Protein AF-0000000079813433 (afdb_homodimer)

Solvent-accessible surface area (backbone atoms only — not comparable to full-atom values): 23783 Å² total; per-residue (Å²): 130,89,78,85,70,84,82,77,82,78,76,76,80,79,75,75,74,67,78,68,68,71,47,71,64,53,49,47,48,49,46,44,47,47,44,49,56,50,65,70,46,55,63,42,70,66,58,26,62,71,49,22,58,52,73,69,54,45,55,52,44,34,72,73,67,68,52,59,41,72,57,61,69,60,34,19,45,50,21,21,47,54,45,49,53,50,46,68,69,36,46,77,39,33,38,45,74,53,95,88,39,78,39,55,54,56,45,48,51,37,53,48,29,37,45,48,14,40,36,46,37,14,32,41,34,10,50,36,20,43,54,34,44,49,54,24,50,51,43,47,51,51,51,56,51,45,64,67,67,62,83,75,80,68,46,64,62,51,51,51,48,35,50,50,35,44,50,53,19,46,51,31,36,22,37,9,33,34,34,41,27,22,30,49,18,23,43,51,38,42,19,70,75,69,72,46,75,76,72,58,81,68,76,57,86,88,70,17,73,64,37,46,55,42,41,56,47,30,56,44,62,61,107,139,90,76,87,75,66,90,75,86,76,78,77,78,78,76,77,76,69,79,71,71,71,47,71,65,54,49,48,48,51,47,45,46,47,44,50,56,50,65,69,47,56,63,44,70,68,60,26,63,69,50,22,59,52,73,70,54,44,55,52,44,33,70,73,68,69,52,58,42,74,56,61,70,60,33,19,46,50,20,21,48,55,44,48,53,50,45,68,69,37,46,80,40,35,39,45,76,54,96,87,38,79,39,54,52,56,44,49,51,39,53,49,29,36,45,48,14,40,37,46,35,16,32,41,34,9,51,34,20,44,54,33,44,49,52,25,51,52,41,47,52,50,51,57,52,45,64,68,68,58,85,74,80,67,48,65,63,52,51,51,49,36,52,50,35,44,49,53,20,48,50,31,37,23,36,9,33,36,33,42,28,21,29,51,18,22,44,51,38,42,18,69,74,70,74,45,75,78,73,59,81,68,75,58,83,92,72,16,75,63,38,45,52,40,41,56,47,31,54,44,62,60,108

Sequence (446 aa):
MKSNFMSDVATTIAHNATAGKASPAEARRANETRARAKGYAAPSLAAILDLAPNDDQMAKIVTSFGIEAGDADELTGLGSTMIRDQYAALEPILVTMYRGEPNYQGLKIHLDRVVDGVVRSAYGAAEFYEKRRQIARDAVNAFTNEHRDEDRMGIDGGANRVDDLREIAAQHAGKSYALACIAAGACAAYEELMGQAWQPYVASNARSVSEQAAALRNDALGFMKSNFMSDVATTIAHNATAGKASPAEARRANETRARAKGYAAPSLAAILDLAPNDDQMAKIVTSFGIEAGDADELTGLGSTMIRDQYAALEPILVTMYRGEPNYQGLKIHLDRVVDGVVRSAYGAAEFYEKRRQIARDAVNAFTNEHRDEDRMGIDGGANRVDDLREIAAQHAGKSYALACIAAGACAAYEELMGQAWQPYVASNARSVSEQAAALRNDALGF

Foldseek 3Di:
DPDPDDPDDPVPPPPPPPPPPCPPVNVVVVVVVVVVVVVQFQQDLVLLPVQADDPVVLVVLCVPQVEAQDDLVVLLVLLQVVLVVLCVVCVVPQWDDDPNDTQCLRVLVVLLVVLSVLRVQLNVLSVVLNVLVVVLVVLVVVLVVVVVDDDDPCNVVSVVVSVVSSNVSSNSSSVNSSSSSSSNSNQVNSCVVVVHGHDDDNQDPPCRVVVVVVVVVVSVVSD/DDDPPDPDDPPPPPPPPPPPPQPPVNVVVVVVVVVVVVVQFQQDLVLLPVQADDPVVLVVLCVPQVEAQDDLVVLLVLLQVVLVVLCVVCVVPQWDDDPNDTQCLRVLVVLLVVLSVLRVQLNVLSVVLNVLVVVLVVLVVVLVVVVVDDDCDCNVVSVVVSVVSSNVSSNSSSVNSSSSSSSNSNQVNSCVVVVHGHDDDNQDPPCGPVVVVVVVVVSVVSD

Nearest PDB structures (foldseek):
  7o3x-assembly1_B  TM=3.928E-01  e=7.808E+00  Synechocystis sp. PCC 6803 substr. Kazusa
  7x8v-assembly5_E  TM=3.411E-01  e=8.209E+00  Oryza sativa Japonica Group
  7o3x-assembly1_B  TM=4.098E-01  e=9.411E+00  Synechocystis sp. PCC 6803 substr. Kazusa
  7x8v-assembly5_E  TM=3.622E-01  e=9.896E+00  Oryza sativa Japonica Group

Organism: NCBI:txid265959

Secondary structure (DSSP, 8-state):
-----------------------HHHHHHHHHHHHHHHHHS---HHHHHHHS--HHHHHHHHHHH------HHHHHHHHHHHHHHHHHHHHHHH-EEETTEEE-HHHHHHHHHHHHHHHHHHHHHHHHHHHHHHHHHHHHHHHHHHHHHS-GGGHHHHHHHHHHHHHHHHHHHHHHHHHHHHHHHHHHHHHHHHSS--------SSSHHHHHHHHHHHHHHT-/---TT------------------HHHHHHHHHHHHHHHHHS---HHHHHHHS--HHHHHHHHHHH------HHHHHHHHHHHHHHHHHHHHHHH-EEETTEEE-HHHHHHHHHHHHHHHHHHHHHHHHHHHHHHHHHHHHHHHHHHHHHS-GGGHHHHHHHHHHHHHHHHHHHHHHHHHHHHHHHHHHHHHHHHSS--------SSS-HHHHHHHHHHHHHT-

Structure (mmCIF, N/CA/C/O backbone):
data_AF-0000000079813433-model_v1
#
loop_
_entity.id
_entity.type
_entity.pdbx_description
1 polymer 'Uncharacterized protein'
#
loop_
_atom_site.group_PDB
_atom_site.id
_atom_site.type_symbol
_atom_site.label_atom_id
_atom_site.label_alt_id
_atom_site.label_comp_id
_atom_site.label_asym_id
_atom_site.label_entity_id
_atom_site.label_seq_id
_atom_site.pdbx_PDB_ins_code
_atom_site.Cartn_x
_atom_site.Cartn_y
_atom_site.Cartn_z
_atom_site.occupancy
_atom_site.B_iso_or_equiv
_atom_site.auth_seq_id
_atom_site.auth_comp_id
_atom_site.auth_asym_id
_atom_site.auth_atom_id
_atom_site.pdbx_PDB_model_num
ATOM 1 N N . MET A 1 1 ? -71.125 -32.781 -57.156 1 20.91 1 MET A N 1
ATOM 2 C CA . MET A 1 1 ? -69.688 -33.156 -57.375 1 20.91 1 MET A CA 1
ATOM 3 C C . MET A 1 1 ? -68.75 -32.125 -56.781 1 20.91 1 MET A C 1
ATOM 5 O O . MET A 1 1 ? -67.688 -31.906 -57.312 1 20.91 1 MET A O 1
ATOM 9 N N . LYS A 1 2 ? -69.312 -31.094 -55.969 1 27.28 2 LYS A N 1
ATOM 10 C CA . LYS A 1 2 ? -68.438 -29.969 -55.594 1 27.28 2 LYS A CA 1
ATOM 11 C C . LYS A 1 2 ? -67.188 -30.438 -54.938 1 27.28 2 LYS A C 1
ATOM 13 O O . LYS A 1 2 ? -67.125 -31.406 -54.188 1 27.28 2 LYS A O 1
ATOM 18 N N . SER A 1 3 ? -66 -30.016 -55.531 1 24.11 3 SER A N 1
ATOM 19 C CA . SER A 1 3 ? -64.562 -30.172 -55.469 1 24.11 3 SER A CA 1
ATOM 20 C C . SER A 1 3 ? -64 -29.906 -54.062 1 24.11 3 SER A C 1
ATOM 22 O O . SER A 1 3 ? -64.5 -29.016 -53.375 1 24.11 3 SER A O 1
ATOM 24 N N . ASN A 1 4 ? -63.406 -30.891 -53.375 1 30.77 4 ASN A N 1
ATOM 25 C CA . ASN A 1 4 ? -62.625 -31.25 -52.188 1 30.77 4 ASN A CA 1
ATOM 26 C C . ASN A 1 4 ? -61.344 -30.422 -52.125 1 30.77 4 ASN A C 1
ATOM 28 O O . ASN A 1 4 ? -60.25 -30.938 -52.375 1 30.77 4 ASN A O 1
ATOM 32 N N . PHE A 1 5 ? -61.281 -29.266 -52.875 1 27.83 5 PHE A N 1
ATOM 33 C CA . PHE A 1 5 ? -59.906 -28.812 -53.125 1 27.83 5 PHE A CA 1
ATOM 34 C C . PHE A 1 5 ? -59.125 -28.766 -51.812 1 27.83 5 PHE A C 1
ATOM 36 O O . PHE A 1 5 ? -58.062 -29.359 -51.688 1 27.83 5 PHE A O 1
ATOM 43 N N . MET A 1 6 ? -58.719 -27.516 -51.219 1 26.73 6 MET A N 1
ATOM 44 C CA . MET A 1 6 ? -57.438 -26.875 -51.062 1 26.73 6 MET A CA 1
ATOM 45 C C . MET A 1 6 ? -56.906 -27.031 -49.625 1 26.73 6 MET A C 1
ATOM 47 O O . MET A 1 6 ? -57.344 -26.328 -48.719 1 26.73 6 MET A O 1
ATOM 51 N N . SER A 1 7 ? -56.812 -28.203 -49 1 32.09 7 SER A N 1
ATOM 52 C CA . SER A 1 7 ? -56.25 -28.359 -47.656 1 32.09 7 SER A CA 1
ATOM 53 C C . SER A 1 7 ? -54.812 -27.891 -47.594 1 32.09 7 SER A C 1
ATOM 55 O O . SER A 1 7 ? -53.906 -28.594 -48.062 1 32.09 7 SER A O 1
ATOM 57 N N . ASP A 1 8 ? -54.406 -26.672 -48 1 27.98 8 ASP A N 1
ATOM 58 C CA . ASP A 1 8 ? -53.031 -26.203 -48.094 1 27.98 8 ASP A CA 1
ATOM 59 C C . ASP A 1 8 ? -52.281 -26.406 -46.781 1 27.98 8 ASP A C 1
ATOM 61 O O . ASP A 1 8 ? -52.906 -26.312 -45.688 1 27.98 8 ASP A O 1
ATOM 65 N N . VAL A 1 9 ? -51 -27 -46.75 1 29.81 9 VAL A N 1
ATOM 66 C CA . VAL A 1 9 ? -49.812 -27.469 -46.031 1 29.81 9 VAL A CA 1
ATOM 67 C C . VAL A 1 9 ? -49.219 -26.312 -45.219 1 29.81 9 VAL A C 1
ATOM 69 O O . VAL A 1 9 ? -48.719 -25.344 -45.781 1 29.81 9 VAL A O 1
ATOM 72 N N . ALA A 1 10 ? -49.812 -25.719 -44.156 1 30.94 10 ALA A N 1
ATOM 73 C CA . ALA A 1 10 ? -49.219 -24.812 -43.156 1 30.94 10 ALA A CA 1
ATOM 74 C C . ALA A 1 10 ? -47.906 -25.375 -42.594 1 30.94 10 ALA A C 1
ATOM 76 O O . ALA A 1 10 ? -47.906 -26.062 -41.594 1 30.94 10 ALA A O 1
ATOM 77 N N . THR A 1 11 ? -47.062 -26.094 -43.312 1 29.02 11 THR A N 1
ATOM 78 C CA . THR A 1 11 ? -45.844 -26.562 -42.656 1 29.02 11 THR A CA 1
ATOM 79 C C . THR A 1 11 ? -45 -25.375 -42.188 1 29.02 11 THR A C 1
ATOM 81 O O . THR A 1 11 ? -44.469 -24.609 -42.969 1 29.02 11 THR A O 1
ATOM 84 N N . THR A 1 12 ? -45.469 -24.625 -41.156 1 31.98 12 THR A N 1
ATOM 85 C CA . THR A 1 12 ? -44.656 -23.609 -40.469 1 31.98 12 THR A CA 1
ATOM 86 C C . THR A 1 12 ? -43.25 -24.156 -40.156 1 31.98 12 THR A C 1
ATOM 88 O O . THR A 1 12 ? -43.125 -25.25 -39.594 1 31.98 12 THR A O 1
ATOM 91 N N . ILE A 1 13 ? -42.219 -23.719 -40.812 1 30.92 13 ILE A N 1
ATOM 92 C CA . ILE A 1 13 ? -40.75 -23.922 -40.688 1 30.92 13 ILE A CA 1
ATOM 93 C C . ILE A 1 13 ? -40.312 -23.531 -39.281 1 30.92 13 ILE A C 1
ATOM 95 O O . ILE A 1 13 ? -40.469 -22.391 -38.875 1 30.92 13 ILE A O 1
ATOM 99 N N . ALA A 1 14 ? -40.281 -24.422 -38.281 1 35.12 14 ALA A N 1
ATOM 100 C CA . ALA A 1 14 ? -39.562 -24.359 -37 1 35.12 14 ALA A CA 1
ATOM 101 C C . ALA A 1 14 ? -38.094 -23.953 -37.25 1 35.12 14 ALA A C 1
ATOM 103 O O . ALA A 1 14 ? -37.312 -24.703 -37.812 1 35.12 14 ALA A O 1
ATOM 104 N N . HIS A 1 15 ? -37.875 -22.672 -37.531 1 30.61 15 HIS A N 1
ATOM 105 C CA . HIS A 1 15 ? -36.469 -22.234 -37.469 1 30.61 15 HIS A CA 1
ATOM 106 C C . HIS A 1 15 ? -35.844 -22.594 -36.125 1 30.61 15 HIS A C 1
ATOM 108 O O . HIS A 1 15 ? -36.375 -22.25 -35.094 1 30.61 15 HIS A O 1
ATOM 114 N N . ASN A 1 16 ? -35.312 -23.734 -35.969 1 30.03 16 ASN A N 1
ATOM 115 C CA . ASN A 1 16 ? -34.406 -24.141 -34.906 1 30.03 16 ASN A CA 1
ATOM 116 C C . ASN A 1 16 ? -33.375 -23.062 -34.594 1 30.03 16 ASN A C 1
ATOM 118 O O . ASN A 1 16 ? -32.531 -22.766 -35.438 1 30.03 16 ASN A O 1
ATOM 122 N N . ALA A 1 17 ? -33.688 -21.984 -33.844 1 33.25 17 ALA A N 1
ATOM 123 C CA . ALA A 1 17 ? -32.719 -21.078 -33.25 1 33.25 17 ALA A CA 1
ATOM 124 C C . ALA A 1 17 ? -31.625 -21.875 -32.531 1 33.25 17 ALA A C 1
ATOM 126 O 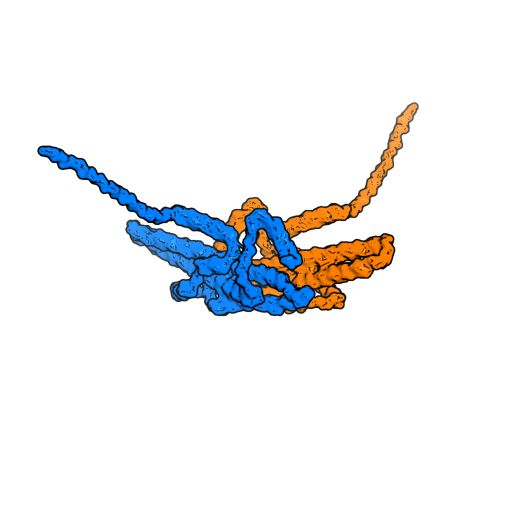O . ALA A 1 17 ? -31.875 -22.406 -31.438 1 33.25 17 ALA A O 1
ATOM 127 N N . THR A 1 18 ? -30.953 -22.703 -33.188 1 29.69 18 THR A N 1
ATOM 128 C CA . THR A 1 18 ? -29.766 -23.188 -32.469 1 29.69 18 THR A CA 1
ATOM 129 C C . THR A 1 18 ? -29.062 -22.031 -31.781 1 29.69 18 THR A C 1
ATOM 131 O O . THR A 1 18 ? -28.75 -21.016 -32.406 1 29.69 18 THR A O 1
ATOM 134 N N . ALA A 1 19 ? -29.391 -21.766 -30.531 1 39.88 19 ALA A N 1
ATOM 135 C CA . ALA A 1 19 ? -28.578 -20.984 -29.609 1 39.88 19 ALA A CA 1
ATOM 136 C C . ALA A 1 19 ? -27.094 -21.062 -29.969 1 39.88 19 ALA A C 1
ATOM 138 O O . ALA A 1 19 ? -26.484 -22.109 -29.828 1 39.88 19 ALA A O 1
ATOM 139 N N . GLY A 1 20 ? -26.734 -20.422 -31.062 1 32.44 20 GLY A N 1
ATOM 140 C CA . GLY A 1 20 ? -25.359 -20.328 -31.531 1 32.44 20 GLY A CA 1
ATOM 141 C C . GLY A 1 20 ? -24.344 -20.234 -30.391 1 32.44 20 GLY A C 1
ATOM 142 O O . GLY A 1 20 ? -24.516 -19.422 -29.484 1 32.44 20 GLY A O 1
ATOM 143 N N . LYS A 1 21 ? -23.812 -21.281 -29.906 1 42.97 21 LYS A N 1
ATOM 144 C CA . LYS A 1 21 ? -22.594 -21.25 -29.125 1 42.97 21 LYS A CA 1
ATOM 145 C C . LYS A 1 21 ? -21.703 -20.078 -29.547 1 42.97 21 LYS A C 1
ATOM 147 O O . LYS A 1 21 ? -21.453 -19.875 -30.734 1 42.97 21 LYS A O 1
ATOM 152 N N . ALA A 1 22 ? -21.781 -19.094 -28.797 1 48.66 22 ALA A N 1
ATOM 153 C CA . ALA A 1 22 ? -20.844 -18 -29.047 1 48.66 22 ALA A CA 1
ATOM 154 C C . ALA A 1 22 ? -19.547 -18.531 -29.656 1 48.66 22 ALA A C 1
ATOM 156 O O . ALA A 1 22 ? -18.969 -19.5 -29.156 1 48.66 22 ALA A O 1
ATOM 157 N N . SER A 1 23 ? -19.281 -18.25 -30.906 1 47.47 23 SER A N 1
ATOM 158 C CA . SER A 1 23 ? -18.047 -18.656 -31.578 1 47.47 23 SER A CA 1
ATOM 159 C C . SER A 1 23 ? -16.828 -18.391 -30.719 1 47.47 23 SER A C 1
ATOM 161 O O . SER A 1 23 ? -16.844 -17.484 -29.875 1 47.47 23 SER A O 1
ATOM 163 N N . PRO A 1 24 ? -15.812 -19.188 -30.797 1 55.59 24 PRO A N 1
ATOM 164 C CA . PRO A 1 24 ? -14.578 -18.938 -30.062 1 55.59 24 PRO A CA 1
ATOM 165 C C . PRO A 1 24 ? -14.086 -17.5 -30.219 1 55.59 24 PRO A C 1
ATOM 167 O O . PRO A 1 24 ? -13.5 -16.938 -29.281 1 55.59 24 PRO A O 1
ATOM 170 N N . ALA A 1 25 ? -14.32 -17.031 -31.312 1 54.91 25 ALA A N 1
ATOM 171 C CA . ALA A 1 25 ? -13.938 -15.641 -31.547 1 54.91 25 ALA A CA 1
ATOM 172 C C . ALA A 1 25 ? -14.781 -14.688 -30.703 1 54.91 25 ALA A C 1
ATOM 174 O O . ALA A 1 25 ? -14.266 -13.711 -30.156 1 54.91 25 ALA A O 1
ATOM 175 N N . GLU A 1 26 ? -15.992 -14.859 -30.688 1 52.91 26 GLU A N 1
ATOM 176 C CA . GLU A 1 26 ? -16.859 -14.008 -29.875 1 52.91 26 GLU A CA 1
ATOM 177 C C . GLU A 1 26 ? -16.578 -14.18 -28.391 1 52.91 26 GLU A C 1
ATOM 179 O O . GLU A 1 26 ? -16.578 -13.203 -27.641 1 52.91 26 GLU A O 1
ATOM 184 N N . ALA A 1 27 ? -16.281 -15.352 -27.984 1 54.75 27 ALA A N 1
ATOM 185 C CA . ALA A 1 27 ? -15.883 -15.602 -26.609 1 54.75 27 ALA A CA 1
ATOM 186 C C . ALA A 1 27 ? -14.57 -14.891 -26.281 1 54.75 27 ALA A C 1
ATOM 188 O O . ALA A 1 27 ? -14.414 -14.336 -25.188 1 54.75 27 ALA A O 1
ATOM 189 N N . ARG A 1 28 ? -13.68 -14.914 -27.203 1 55.38 28 ARG A N 1
ATOM 190 C CA . ARG A 1 28 ? -12.422 -14.195 -27.031 1 55.38 28 ARG A CA 1
ATOM 191 C C . ARG A 1 28 ? -12.664 -12.688 -26.953 1 55.38 28 ARG A C 1
ATOM 193 O O . ARG A 1 28 ? -12.07 -12 -26.125 1 55.38 28 ARG A O 1
ATOM 200 N N . ARG A 1 29 ? -13.5 -12.211 -27.906 1 51 29 ARG A N 1
ATOM 201 C CA . ARG A 1 29 ? -13.797 -10.781 -27.859 1 51 29 ARG A CA 1
ATOM 202 C C . ARG A 1 29 ? -14.492 -10.406 -26.547 1 51 29 ARG A C 1
ATOM 204 O O . ARG A 1 29 ? -14.203 -9.367 -25.969 1 51 29 ARG A O 1
ATOM 211 N N . ALA A 1 30 ? -15.398 -11.211 -26.172 1 51.56 30 ALA A N 1
ATOM 212 C CA . ALA A 1 30 ? -16.078 -10.969 -24.906 1 51.56 30 ALA A CA 1
ATOM 213 C C . ALA A 1 30 ? -15.102 -11.031 -23.734 1 51.56 30 ALA A C 1
ATOM 215 O O . ALA A 1 30 ? -15.195 -10.234 -22.797 1 51.56 30 ALA A O 1
ATOM 216 N N . ASN A 1 31 ? -14.242 -11.914 -23.875 1 50.5 31 ASN A N 1
ATOM 217 C CA . ASN A 1 31 ? -13.172 -12 -22.891 1 50.5 31 ASN A CA 1
ATOM 218 C C . ASN A 1 31 ? -12.273 -10.766 -22.922 1 50.5 31 ASN A C 1
ATOM 220 O O . ASN A 1 31 ? -11.852 -10.273 -21.875 1 50.5 31 ASN A O 1
ATOM 224 N N . GLU A 1 32 ? -12.031 -10.383 -24.109 1 49.97 32 GLU A N 1
ATOM 225 C CA . GLU A 1 32 ? -11.219 -9.18 -24.266 1 49.97 32 GLU A CA 1
ATOM 226 C C . GLU A 1 32 ? -11.961 -7.949 -23.75 1 49.97 32 GLU A C 1
ATOM 228 O O . GLU A 1 32 ? -11.367 -7.078 -23.109 1 49.97 32 GLU A O 1
ATOM 233 N N . THR A 1 33 ? -13.164 -7.875 -24.188 1 49.41 33 THR A N 1
ATOM 234 C CA . THR A 1 33 ? -13.961 -6.762 -23.688 1 49.41 33 THR A CA 1
ATOM 235 C C . THR A 1 33 ? -14.109 -6.836 -22.172 1 49.41 33 THR A C 1
ATOM 237 O O . THR A 1 33 ? -14.047 -5.812 -21.484 1 49.41 33 THR A O 1
ATOM 240 N N . ARG A 1 34 ? -14.477 -7.945 -21.703 1 47 34 ARG A N 1
ATOM 241 C CA . ARG A 1 34 ? -14.469 -8.148 -20.25 1 47 34 ARG A CA 1
ATOM 242 C C . ARG A 1 34 ? -13.094 -7.867 -19.672 1 47 34 ARG A C 1
ATOM 244 O O . ARG A 1 34 ? -12.984 -7.332 -18.562 1 47 34 ARG A O 1
ATOM 251 N N . ALA A 1 35 ? -12.125 -8.352 -20.359 1 45.94 35 ALA A N 1
ATOM 252 C CA . ALA A 1 35 ? -10.766 -8.031 -19.938 1 45.94 35 ALA A CA 1
ATOM 253 C C . ALA A 1 35 ? -10.523 -6.523 -19.969 1 45.94 35 ALA A C 1
ATOM 255 O O . ALA A 1 35 ? -9.875 -5.977 -19.062 1 45.94 35 ALA A O 1
ATOM 256 N N . ARG A 1 36 ? -10.977 -5.98 -21.047 1 42.53 36 ARG A N 1
ATOM 257 C CA . ARG A 1 36 ? -10.852 -4.527 -21.125 1 42.53 36 ARG A CA 1
ATOM 258 C C . ARG A 1 36 ? -11.688 -3.842 -20.047 1 42.53 36 ARG A C 1
ATOM 260 O O . ARG A 1 36 ? -11.25 -2.852 -19.453 1 42.53 36 ARG A O 1
ATOM 267 N N . ALA A 1 37 ? -12.875 -4.258 -20.062 1 44.72 37 ALA A N 1
ATOM 268 C CA . ALA A 1 37 ? -13.75 -3.721 -19.016 1 44.72 37 ALA A CA 1
ATOM 269 C C . ALA A 1 37 ? -13.203 -4.027 -17.625 1 44.72 37 ALA A C 1
ATOM 271 O O . ALA A 1 37 ? -13.359 -3.227 -16.703 1 44.72 37 ALA A O 1
ATOM 272 N N . LYS A 1 38 ? -12.719 -5.191 -17.422 1 46.06 38 LYS A N 1
ATOM 273 C CA . LYS A 1 38 ? -11.992 -5.625 -16.234 1 46.06 38 LYS A CA 1
ATOM 274 C C . LYS A 1 38 ? -10.719 -4.812 -16.047 1 46.06 38 LYS A C 1
ATOM 276 O O . LYS A 1 38 ? -10.305 -4.555 -14.914 1 46.06 38 LYS A O 1
ATOM 281 N N . GLY A 1 39 ? -10.078 -4.516 -17.141 1 41.22 39 GLY A N 1
ATOM 282 C CA . GLY A 1 39 ? -8.891 -3.68 -17.078 1 41.22 39 GLY A CA 1
ATOM 283 C C . GLY A 1 39 ? -9.141 -2.346 -16.406 1 41.22 39 GLY A C 1
ATOM 284 O O . GLY A 1 39 ? -8.227 -1.775 -15.805 1 41.22 39 GLY A O 1
ATOM 285 N N . TYR A 1 40 ? -10.352 -1.779 -16.672 1 43.78 40 TYR A N 1
ATOM 286 C CA . TYR A 1 40 ? -10.547 -0.428 -16.156 1 43.78 40 TYR A CA 1
ATOM 287 C C . TYR A 1 40 ? -10.992 -0.457 -14.695 1 43.78 40 TYR A C 1
ATOM 289 O O . TYR A 1 40 ? -10.852 0.535 -13.977 1 43.78 40 TYR A O 1
ATOM 297 N N . ALA A 1 41 ? -11.57 -1.658 -14.383 1 57.22 41 ALA A N 1
ATOM 298 C CA . ALA A 1 41 ? -12.117 -1.667 -13.031 1 57.22 41 ALA A CA 1
ATOM 299 C C . ALA A 1 41 ? -11.016 -1.86 -11.992 1 57.22 41 ALA A C 1
ATOM 301 O O . ALA A 1 41 ? -10.117 -2.682 -12.188 1 57.22 41 ALA A O 1
ATOM 302 N N . ALA A 1 42 ? -10.805 -0.944 -11.156 1 74.56 42 ALA A N 1
ATOM 303 C CA . ALA A 1 42 ? -9.836 -0.971 -10.07 1 74.56 42 ALA A CA 1
ATOM 304 C C . ALA A 1 42 ? -9.859 -2.312 -9.336 1 74.56 42 ALA A C 1
ATOM 306 O O . ALA A 1 42 ? -10.93 -2.871 -9.094 1 74.56 42 ALA A O 1
ATOM 307 N N . PRO A 1 43 ? -8.695 -2.977 -9.195 1 88.5 43 PRO A N 1
ATOM 308 C CA . PRO A 1 43 ? -8.594 -4.27 -8.516 1 88.5 43 PRO A CA 1
ATOM 309 C C . PRO A 1 43 ? -9.383 -4.316 -7.207 1 88.5 43 PRO A C 1
ATOM 311 O O . PRO A 1 43 ? -9.383 -3.342 -6.449 1 88.5 43 PRO A O 1
ATOM 314 N N . SER A 1 44 ? -10.297 -5.348 -7.094 1 93.69 44 SER A N 1
ATOM 315 C CA . SER A 1 44 ? -11.055 -5.562 -5.863 1 93.69 44 SER A CA 1
ATOM 316 C C . SER A 1 44 ? -10.766 -6.941 -5.273 1 93.69 44 SER A C 1
ATOM 318 O O . SER A 1 44 ? -10.258 -7.824 -5.965 1 93.69 44 SER A O 1
ATOM 320 N N . LEU A 1 45 ? -11.117 -7.066 -4.051 1 96.88 45 LEU A N 1
ATOM 321 C CA . LEU A 1 45 ? -10.961 -8.367 -3.416 1 96.88 45 LEU A CA 1
ATOM 322 C C . LEU A 1 45 ? -11.812 -9.422 -4.129 1 96.88 45 LEU A C 1
ATOM 324 O O . LEU A 1 45 ? -11.367 -10.555 -4.316 1 96.88 45 LEU A O 1
ATOM 328 N N . ALA A 1 46 ? -13 -8.992 -4.508 1 95.25 46 ALA A N 1
ATOM 329 C CA . ALA A 1 46 ? -13.883 -9.922 -5.211 1 95.25 46 ALA A CA 1
ATOM 330 C C . ALA A 1 46 ? -13.25 -10.414 -6.504 1 95.25 46 ALA A C 1
ATOM 332 O O . ALA A 1 46 ? -13.312 -11.609 -6.82 1 95.25 46 ALA A O 1
ATOM 333 N N . ALA A 1 47 ? -12.656 -9.508 -7.23 1 94.88 47 ALA A N 1
ATOM 334 C CA . ALA A 1 47 ? -12 -9.883 -8.484 1 94.88 47 ALA A CA 1
ATOM 335 C C . ALA A 1 47 ? -10.852 -10.852 -8.234 1 94.88 47 ALA A C 1
ATOM 337 O O . ALA A 1 47 ? -10.648 -11.797 -9 1 94.88 47 ALA A O 1
ATOM 338 N N . ILE A 1 48 ? -10.078 -10.672 -7.191 1 98.06 48 ILE A N 1
ATOM 339 C CA . ILE A 1 48 ? -8.977 -11.539 -6.809 1 98.06 48 ILE A CA 1
ATOM 340 C C . ILE A 1 48 ? -9.5 -12.953 -6.543 1 98.06 48 ILE A C 1
ATOM 342 O O . ILE A 1 48 ? -8.961 -13.93 -7.066 1 98.06 48 ILE A O 1
ATOM 346 N N . LEU A 1 49 ? -10.562 -13.016 -5.762 1 97.31 49 LEU A N 1
ATOM 347 C CA . LEU A 1 49 ? -11.078 -14.305 -5.32 1 97.31 49 LEU A CA 1
ATOM 348 C C . LEU A 1 49 ? -11.719 -15.062 -6.477 1 97.31 49 LEU A C 1
ATOM 350 O O . LEU A 1 49 ? -11.797 -16.297 -6.449 1 97.31 49 LEU A O 1
ATOM 354 N N . ASP A 1 50 ? -12.109 -14.352 -7.492 1 95.81 50 ASP A N 1
ATOM 355 C CA . ASP A 1 50 ? -12.656 -14.977 -8.695 1 95.81 50 ASP A CA 1
ATOM 356 C C . ASP A 1 50 ? -11.547 -15.602 -9.539 1 95.81 50 ASP A C 1
ATOM 358 O O . ASP A 1 50 ? -11.773 -16.609 -10.219 1 95.81 50 ASP A O 1
ATOM 362 N N . LEU A 1 51 ? -10.422 -15.008 -9.477 1 96.56 51 LEU A N 1
ATOM 363 C CA . LEU A 1 51 ? -9.336 -15.422 -10.359 1 96.56 51 LEU A CA 1
ATOM 364 C C . LEU A 1 51 ? -8.422 -16.422 -9.664 1 96.56 51 LEU A C 1
ATOM 366 O O . LEU A 1 51 ? -7.91 -17.344 -10.297 1 96.56 51 LEU A O 1
ATOM 370 N N . ALA A 1 52 ? -8.172 -16.266 -8.352 1 97.88 52 ALA A N 1
ATOM 371 C CA . ALA A 1 52 ? -7.258 -17.125 -7.59 1 97.88 52 ALA A CA 1
ATOM 372 C C . ALA A 1 52 ? -7.879 -18.484 -7.309 1 97.88 52 ALA A C 1
ATOM 374 O O . ALA A 1 52 ? -9.109 -18.625 -7.281 1 97.88 52 ALA A O 1
ATOM 375 N N . PRO A 1 53 ? -7.07 -19.484 -7.137 1 97.44 53 PRO A N 1
ATOM 376 C CA . PRO A 1 53 ? -7.648 -20.766 -6.727 1 97.44 53 PRO A CA 1
ATOM 377 C C . PRO A 1 53 ? -8.305 -20.703 -5.352 1 97.44 53 PRO A C 1
ATOM 379 O O . PRO A 1 53 ? -7.82 -20 -4.461 1 97.44 53 PRO A O 1
ATOM 382 N N . ASN A 1 54 ? -9.43 -21.422 -5.227 1 95.88 54 ASN A N 1
ATOM 383 C CA . ASN A 1 54 ? -10.047 -21.516 -3.904 1 95.88 54 ASN A CA 1
ATOM 384 C C . ASN A 1 54 ? -9.398 -22.625 -3.076 1 95.88 54 ASN A C 1
ATOM 386 O O . ASN A 1 54 ? -8.469 -23.297 -3.531 1 95.88 54 ASN A O 1
ATOM 390 N N . ASP A 1 55 ? -9.883 -22.906 -1.913 1 95.75 55 ASP A N 1
ATOM 391 C CA . ASP A 1 55 ? -9.281 -23.844 -0.967 1 95.75 55 ASP A CA 1
ATOM 392 C C . ASP A 1 55 ? -9.266 -25.266 -1.53 1 95.75 55 ASP A C 1
ATOM 394 O O . ASP A 1 55 ? -8.273 -25.969 -1.404 1 95.75 55 ASP A O 1
ATOM 398 N N . ASP A 1 56 ? -10.32 -25.641 -2.191 1 95 56 ASP A N 1
ATOM 399 C CA . ASP A 1 56 ? -10.422 -27 -2.74 1 95 56 ASP A CA 1
ATOM 400 C C . ASP A 1 56 ? -9.422 -27.203 -3.879 1 95 56 ASP A C 1
ATOM 402 O O . ASP A 1 56 ? -8.758 -28.234 -3.951 1 95 56 ASP A O 1
ATOM 406 N N . GLN A 1 57 ? -9.367 -26.203 -4.723 1 96.62 57 GLN A N 1
ATOM 407 C CA . GLN A 1 57 ? -8.422 -26.266 -5.832 1 96.62 57 GLN A CA 1
ATOM 408 C C . GLN A 1 57 ? -6.984 -26.328 -5.324 1 96.62 57 GLN A C 1
ATOM 410 O O . GLN A 1 57 ? -6.184 -27.125 -5.816 1 96.62 57 GLN A O 1
ATOM 415 N N . MET A 1 58 ? -6.691 -25.594 -4.316 1 96.62 58 MET A N 1
ATOM 416 C CA . MET A 1 58 ? -5.316 -25.531 -3.826 1 96.62 58 MET A CA 1
ATOM 417 C C . MET A 1 58 ? -4.926 -26.844 -3.145 1 96.62 58 MET A C 1
ATOM 419 O O . MET A 1 58 ? -3.783 -27.297 -3.262 1 96.62 58 MET A O 1
ATOM 423 N N . ALA A 1 59 ? -5.906 -27.422 -2.451 1 94.62 59 ALA A N 1
ATOM 424 C CA . ALA A 1 59 ? -5.641 -28.734 -1.842 1 94.62 59 ALA A CA 1
ATOM 425 C C . ALA A 1 59 ? -5.246 -29.75 -2.895 1 94.62 59 ALA A C 1
ATOM 427 O O . ALA A 1 59 ? -4.289 -30.516 -2.705 1 94.62 59 ALA A O 1
ATOM 428 N N . LYS A 1 60 ? -5.914 -29.766 -4.023 1 95.56 60 LYS A N 1
ATOM 429 C CA . LYS A 1 60 ? -5.613 -30.672 -5.121 1 95.56 60 LYS A CA 1
ATOM 430 C C . LYS A 1 60 ? -4.262 -30.344 -5.754 1 95.56 60 LYS A C 1
ATOM 432 O O . LYS A 1 60 ? -3.486 -31.25 -6.07 1 95.56 60 LYS A O 1
ATOM 437 N N . ILE A 1 61 ? -4.016 -29.078 -5.891 1 95.75 61 ILE A N 1
ATOM 438 C CA . ILE A 1 61 ? -2.783 -28.656 -6.535 1 95.75 61 ILE A CA 1
ATOM 439 C C . ILE A 1 61 ? -1.588 -29 -5.656 1 95.75 61 ILE A C 1
ATOM 441 O O . ILE A 1 61 ? -0.584 -29.531 -6.145 1 95.75 61 ILE A O 1
ATOM 445 N N . VAL A 1 62 ? -1.679 -28.766 -4.355 1 94.19 62 VAL A N 1
ATOM 446 C CA . VAL A 1 62 ? -0.596 -29.062 -3.426 1 94.19 62 VAL A CA 1
ATOM 447 C C . VAL A 1 62 ? -0.32 -30.562 -3.424 1 94.19 62 VAL A C 1
ATOM 449 O O . VAL A 1 62 ? 0.837 -31 -3.469 1 94.19 62 VAL A O 1
ATOM 452 N N . THR A 1 63 ? -1.364 -31.328 -3.484 1 93.25 63 THR A N 1
ATOM 453 C CA . THR A 1 63 ? -1.232 -32.781 -3.465 1 93.25 63 THR A CA 1
ATOM 454 C C . THR A 1 63 ? -0.639 -33.281 -4.777 1 93.25 63 THR A C 1
ATOM 456 O O . THR A 1 63 ? 0.246 -34.156 -4.773 1 93.25 63 THR A O 1
ATOM 459 N N . SER A 1 64 ? -0.989 -32.688 -5.891 1 93.62 64 SER A N 1
ATOM 460 C CA . SER A 1 64 ? -0.635 -33.188 -7.215 1 93.62 64 SER A CA 1
ATOM 461 C C . SER A 1 64 ? 0.751 -32.719 -7.633 1 93.62 64 SER A C 1
ATOM 463 O O . SER A 1 64 ? 1.463 -33.438 -8.352 1 93.62 64 SER A O 1
ATOM 465 N N . PHE A 1 65 ? 1.111 -31.531 -7.188 1 94.19 65 PHE A N 1
ATOM 466 C CA . PHE A 1 65 ? 2.318 -30.938 -7.758 1 94.19 65 PHE A CA 1
ATOM 467 C C . PHE A 1 65 ? 3.363 -30.688 -6.672 1 94.19 65 PHE A C 1
ATOM 469 O O . PHE A 1 65 ? 4.496 -30.312 -6.973 1 94.19 65 PHE A O 1
ATOM 476 N N . GLY A 1 66 ? 3.055 -30.828 -5.395 1 91.19 66 GLY A N 1
ATOM 477 C CA . GLY A 1 66 ? 4.008 -30.641 -4.312 1 91.19 66 GLY A CA 1
ATOM 478 C C . GLY A 1 66 ? 4.477 -29.203 -4.188 1 91.19 66 GLY A C 1
ATOM 479 O O . GLY A 1 66 ? 5.656 -28.938 -3.943 1 91.19 66 GLY A O 1
ATOM 480 N N . ILE A 1 67 ? 3.553 -28.234 -4.426 1 89 67 ILE A N 1
ATOM 481 C CA . ILE A 1 67 ? 3.916 -26.828 -4.406 1 89 67 ILE A CA 1
ATOM 482 C C . ILE A 1 67 ? 3.779 -26.281 -2.986 1 89 67 ILE A C 1
ATOM 484 O O . ILE A 1 67 ? 2.965 -26.766 -2.199 1 89 67 ILE A O 1
ATOM 488 N N . GLU A 1 68 ? 4.637 -25.266 -2.705 1 86.25 68 GLU A N 1
ATOM 489 C CA . GLU A 1 68 ? 4.523 -24.516 -1.46 1 86.25 68 GLU A CA 1
ATOM 490 C C . GLU A 1 68 ? 3.533 -23.359 -1.602 1 86.25 68 GLU A C 1
ATOM 492 O O . GLU A 1 68 ? 3.729 -22.469 -2.428 1 86.25 68 GLU A O 1
ATOM 497 N N . ALA A 1 69 ? 2.438 -23.344 -0.871 1 90.19 69 ALA A N 1
ATOM 498 C CA . ALA A 1 69 ? 1.428 -22.297 -0.939 1 90.19 69 ALA A CA 1
ATOM 499 C C . ALA A 1 69 ? 1.286 -21.578 0.402 1 90.19 69 ALA A C 1
ATOM 501 O O . ALA A 1 69 ? 0.576 -20.578 0.507 1 90.19 69 ALA A O 1
ATOM 502 N N . GLY A 1 70 ? 1.942 -21.969 1.396 1 94.44 70 GLY A N 1
ATOM 503 C CA . GLY A 1 70 ? 1.854 -21.391 2.727 1 94.44 70 GLY A CA 1
ATOM 504 C C . GLY A 1 70 ? 0.603 -21.797 3.477 1 94.44 70 GLY A C 1
ATOM 505 O O . GLY A 1 70 ? -0.281 -22.453 2.914 1 94.44 70 GLY A O 1
ATOM 506 N N . ASP A 1 71 ? 0.559 -21.5 4.734 1 96.75 71 ASP A N 1
ATOM 507 C CA . ASP A 1 71 ? -0.615 -21.734 5.574 1 96.75 71 ASP A CA 1
ATOM 508 C C . ASP A 1 71 ? -1.625 -20.594 5.426 1 96.75 71 ASP A C 1
ATOM 510 O O . ASP A 1 71 ? -1.315 -19.453 5.727 1 96.75 71 ASP A O 1
ATOM 514 N N . ALA A 1 72 ? -2.785 -20.953 4.977 1 97.44 72 ALA A N 1
ATOM 515 C CA . ALA A 1 72 ? -3.812 -19.969 4.664 1 97.44 72 ALA A CA 1
ATOM 516 C C . ALA A 1 72 ? -4.129 -19.094 5.883 1 97.44 72 ALA A C 1
ATOM 518 O O . ALA A 1 72 ? -4.266 -17.875 5.766 1 97.44 72 ALA A O 1
ATOM 519 N N . ASP A 1 73 ? -4.324 -19.75 7.059 1 98.19 73 ASP A N 1
ATOM 520 C CA . ASP A 1 73 ? -4.656 -19.016 8.273 1 98.19 73 ASP A CA 1
ATOM 521 C C . ASP A 1 73 ? -3.529 -18.062 8.664 1 98.19 73 ASP A C 1
ATOM 523 O O . ASP A 1 73 ? -3.781 -16.922 9.055 1 98.19 73 ASP A O 1
ATOM 527 N N . GLU A 1 74 ? -2.34 -18.516 8.555 1 98.38 74 GLU A N 1
ATOM 528 C CA . GLU A 1 74 ? -1.187 -17.672 8.898 1 98.38 74 GLU A CA 1
ATOM 529 C C . GLU A 1 74 ? -1.07 -16.484 7.961 1 98.38 74 GLU A C 1
ATOM 531 O O . GLU A 1 74 ? -0.83 -15.359 8.406 1 98.38 74 GLU A O 1
ATOM 536 N N . LEU A 1 75 ? -1.278 -16.734 6.699 1 98.75 75 LEU A N 1
ATOM 537 C CA . LEU A 1 75 ? -1.169 -15.664 5.707 1 98.75 75 LEU A CA 1
ATOM 538 C C . LEU A 1 75 ? -2.305 -14.664 5.859 1 98.75 75 LEU A C 1
ATOM 540 O O . LEU A 1 75 ? -2.084 -13.453 5.781 1 98.75 75 LEU A O 1
ATOM 544 N N . THR A 1 76 ? -3.502 -15.18 6.074 1 98.88 76 THR A N 1
ATOM 545 C CA . THR A 1 76 ? -4.633 -14.297 6.363 1 98.88 76 THR A CA 1
ATOM 546 C C . THR A 1 76 ? -4.359 -13.461 7.609 1 98.88 76 THR A C 1
ATOM 548 O O . THR A 1 76 ? -4.656 -12.266 7.637 1 98.88 76 THR A O 1
ATOM 551 N N . GLY A 1 77 ? -3.809 -14.094 8.617 1 98.81 77 GLY A N 1
ATOM 552 C CA . GLY A 1 77 ? -3.436 -13.391 9.836 1 98.81 77 GLY A CA 1
ATOM 553 C C . GLY A 1 77 ? -2.391 -12.312 9.609 1 98.81 77 GLY A C 1
ATOM 554 O O . GLY A 1 77 ? -2.439 -11.25 10.234 1 98.81 77 GLY A O 1
ATOM 555 N N . LEU A 1 78 ? -1.449 -12.609 8.734 1 98.75 78 LEU A N 1
ATOM 556 C CA . LEU A 1 78 ? -0.411 -11.641 8.406 1 98.75 78 LEU A CA 1
ATOM 557 C C . LEU A 1 78 ? -1.018 -10.375 7.797 1 98.75 78 LEU A C 1
ATOM 559 O O . LEU A 1 78 ? -0.646 -9.266 8.172 1 98.75 78 LEU A O 1
ATOM 563 N N . GLY A 1 79 ? -1.969 -10.57 6.828 1 98.88 79 GLY A N 1
ATOM 564 C CA . GLY A 1 79 ? -2.674 -9.43 6.266 1 98.88 79 GLY A CA 1
ATOM 565 C C . GLY A 1 79 ? -3.441 -8.633 7.301 1 98.88 79 GLY A C 1
ATOM 566 O O . GLY A 1 79 ? -3.391 -7.398 7.309 1 98.88 79 GLY A O 1
ATOM 567 N N . SER A 1 80 ? -4.125 -9.336 8.18 1 98.88 80 SER A N 1
ATOM 568 C CA . SER A 1 80 ? -4.914 -8.711 9.227 1 98.88 80 SER A CA 1
ATOM 569 C C . SER A 1 80 ? -4.031 -7.93 10.195 1 98.88 80 SER A C 1
ATOM 571 O O . SER A 1 80 ? -4.309 -6.77 10.5 1 98.88 80 SER A O 1
ATOM 573 N N . THR A 1 81 ? -2.994 -8.508 10.648 1 98.75 81 THR A N 1
ATOM 574 C CA . THR A 1 81 ? -2.1 -7.918 11.633 1 98.75 81 THR A CA 1
ATOM 575 C C . THR A 1 81 ? -1.434 -6.664 11.078 1 98.75 81 THR A C 1
ATOM 577 O O . THR A 1 81 ? -1.221 -5.691 11.805 1 98.75 81 THR A O 1
ATOM 580 N N . MET A 1 82 ? -1.108 -6.727 9.812 1 98.69 82 MET A N 1
ATOM 581 C CA . MET A 1 82 ? -0.493 -5.574 9.156 1 98.69 82 MET A CA 1
ATOM 582 C C . MET A 1 82 ? -1.364 -4.332 9.312 1 98.69 82 MET A C 1
ATOM 584 O O . MET A 1 82 ? -0.868 -3.26 9.656 1 98.69 82 MET A O 1
ATOM 588 N N . ILE A 1 83 ? -2.664 -4.461 9.156 1 98.88 83 ILE A N 1
ATOM 589 C CA . ILE A 1 83 ? -3.598 -3.34 9.219 1 98.88 83 ILE A CA 1
ATOM 590 C C . ILE A 1 83 ? -3.865 -2.973 10.672 1 98.88 83 ILE A C 1
ATOM 592 O O . ILE A 1 83 ? -3.883 -1.792 11.031 1 98.88 83 ILE A O 1
ATOM 596 N N . ARG A 1 84 ? -3.98 -3.957 11.531 1 98.88 84 ARG A N 1
ATOM 597 C CA . ARG A 1 84 ? -4.289 -3.729 12.938 1 98.88 84 ARG A CA 1
ATOM 598 C C . ARG A 1 84 ? -3.139 -3.021 13.641 1 98.88 84 ARG A C 1
ATOM 600 O O . ARG A 1 84 ? -3.361 -2.143 14.477 1 98.88 84 ARG A O 1
ATOM 607 N N . ASP A 1 85 ? -1.93 -3.385 13.328 1 98.75 85 ASP A N 1
ATOM 608 C CA . ASP A 1 85 ? -0.768 -2.734 13.922 1 98.75 85 ASP A CA 1
ATOM 609 C C . ASP A 1 85 ? -0.706 -1.259 13.539 1 98.75 85 ASP A C 1
ATOM 611 O O . ASP A 1 85 ? -0.439 -0.401 14.383 1 98.75 85 ASP A O 1
ATOM 615 N N . GLN A 1 86 ? -0.961 -0.981 12.281 1 98.81 86 GLN A N 1
ATOM 616 C CA . GLN A 1 86 ? -0.985 0.404 11.82 1 98.81 86 GLN A CA 1
ATOM 617 C C . GLN A 1 86 ? -2.098 1.191 12.508 1 98.81 86 GLN A C 1
ATOM 619 O O . GLN A 1 86 ? -1.881 2.318 12.961 1 98.81 86 GLN A O 1
ATOM 624 N N . TYR A 1 87 ? -3.215 0.591 12.594 1 98.75 87 TYR A N 1
ATOM 625 C CA . TYR A 1 87 ? -4.34 1.242 13.25 1 98.75 87 TYR A CA 1
ATOM 626 C C . TYR A 1 87 ? -4 1.596 14.695 1 98.75 87 TYR A C 1
ATOM 628 O O . TYR A 1 87 ? -4.191 2.736 15.125 1 98.75 87 TYR A O 1
ATOM 636 N N . ALA A 1 88 ? -3.506 0.639 15.445 1 98.44 88 ALA A N 1
ATOM 637 C CA . ALA A 1 88 ? -3.236 0.812 16.875 1 98.44 88 ALA A CA 1
ATOM 638 C C . ALA A 1 88 ? -2.189 1.897 17.094 1 98.44 88 ALA A C 1
ATOM 640 O O . ALA A 1 88 ? -2.336 2.727 18 1 98.44 88 ALA A O 1
ATOM 641 N N . ALA A 1 89 ? -1.227 1.927 16.281 1 98.19 89 ALA A N 1
ATOM 642 C CA . ALA A 1 89 ? -0.128 2.869 16.469 1 98.19 89 ALA A CA 1
ATOM 643 C C . ALA A 1 89 ? -0.53 4.277 16.031 1 98.19 89 ALA A C 1
ATOM 645 O O . ALA A 1 89 ? -0.086 5.266 16.609 1 98.19 89 ALA A O 1
ATOM 646 N N . LEU A 1 90 ? -1.425 4.355 15.039 1 98.44 90 LEU A N 1
ATOM 647 C CA . LEU A 1 90 ? -1.597 5.645 14.383 1 98.44 90 LEU A CA 1
ATOM 648 C C . LEU A 1 90 ? -2.906 6.301 14.805 1 98.44 90 LEU A C 1
ATOM 650 O O . LEU A 1 90 ? -3.096 7.504 14.609 1 98.44 90 LEU A O 1
ATOM 654 N N . GLU A 1 91 ? -3.777 5.57 15.406 1 97.62 91 GLU A N 1
ATOM 655 C CA . GLU A 1 91 ? -5.066 6.129 15.805 1 97.62 91 GLU A CA 1
ATOM 656 C C . GLU A 1 91 ? -4.883 7.336 16.719 1 97.62 91 GLU A C 1
ATOM 658 O O . GLU A 1 91 ? -5.449 8.406 16.469 1 97.62 91 GLU A O 1
ATOM 663 N N . PRO A 1 92 ? -4.02 7.289 17.766 1 95.88 92 PRO A N 1
ATOM 664 C CA . PRO A 1 92 ? -3.871 8.453 18.641 1 95.88 92 PRO A CA 1
ATOM 665 C C . PRO A 1 92 ? -3.256 9.656 17.938 1 95.88 92 PRO A C 1
ATOM 667 O O . PRO A 1 92 ? -3.354 10.781 18.422 1 95.88 92 PRO A O 1
ATOM 670 N N . ILE A 1 93 ? -2.643 9.383 16.797 1 97.12 93 ILE A N 1
ATOM 671 C CA . ILE A 1 93 ? -1.895 10.445 16.125 1 97.12 93 ILE A CA 1
ATOM 672 C C . ILE A 1 93 ? -2.727 11.016 14.984 1 97.12 93 ILE A C 1
ATOM 674 O O . ILE A 1 93 ? -2.807 12.234 14.812 1 97.12 93 ILE A O 1
ATOM 678 N N . LEU A 1 94 ? -3.371 10.141 14.211 1 97.44 94 LEU A N 1
ATOM 679 C CA . LEU A 1 94 ? -4.012 10.547 12.961 1 97.44 94 LEU A CA 1
ATOM 680 C C . LEU A 1 94 ? -5.469 10.922 13.203 1 97.44 94 LEU A C 1
ATOM 682 O O . LEU A 1 94 ? -6.109 11.516 12.328 1 97.44 94 LEU A O 1
ATOM 686 N N . VAL A 1 95 ? -5.988 10.609 14.328 1 95.5 95 VAL A N 1
ATOM 687 C CA . VAL A 1 95 ? -7.363 10.977 14.641 1 95.5 95 VAL A CA 1
ATOM 688 C C . VAL A 1 95 ? -7.387 12.273 15.445 1 95.5 95 VAL A C 1
ATOM 690 O O . VAL A 1 95 ? -6.812 12.344 16.531 1 95.5 95 VAL A O 1
ATOM 693 N N . THR A 1 96 ? -7.938 13.273 14.867 1 88.5 96 THR A N 1
ATOM 694 C CA . THR A 1 96 ? -8.039 14.57 15.531 1 88.5 96 THR A CA 1
ATOM 695 C C . THR A 1 96 ? -9.438 14.781 16.094 1 88.5 96 THR A C 1
ATOM 697 O O . THR A 1 96 ? -10.43 14.344 15.508 1 88.5 96 THR A O 1
ATOM 700 N N . MET A 1 97 ? -9.438 15.422 17.281 1 86.81 97 MET A N 1
ATOM 701 C CA . MET A 1 97 ? -10.719 15.781 17.891 1 86.81 97 MET A CA 1
ATOM 702 C C . MET A 1 97 ? -11.148 17.172 17.453 1 86.81 97 MET A C 1
ATOM 704 O O . MET A 1 97 ? -10.367 18.125 17.547 1 86.81 97 MET A O 1
ATOM 708 N N . TYR A 1 98 ? -12.242 17.266 16.812 1 80.94 98 TYR A N 1
ATOM 709 C CA . TYR A 1 98 ? -12.836 18.547 16.469 1 80.94 98 TYR A CA 1
ATOM 710 C C . TYR A 1 98 ? -14.195 18.719 17.125 1 80.94 98 TYR A C 1
ATOM 712 O O . TYR A 1 98 ? -15.148 18.016 16.797 1 80.94 98 TYR A O 1
ATOM 720 N N . ARG A 1 99 ? -14.266 19.703 18.016 1 84.5 99 ARG A N 1
ATOM 721 C CA . ARG A 1 99 ? -15.492 19.984 18.766 1 84.5 99 ARG A CA 1
ATOM 722 C C . ARG A 1 99 ? -16.047 18.719 19.406 1 84.5 99 ARG A C 1
ATOM 724 O O . ARG A 1 99 ? -17.234 18.406 19.281 1 84.5 99 ARG A O 1
ATOM 731 N N . GLY A 1 100 ? -15.25 17.828 19.906 1 86.5 100 GLY A N 1
ATOM 732 C CA . GLY A 1 100 ? -15.625 16.656 20.688 1 86.5 100 GLY A CA 1
ATOM 733 C C . GLY A 1 100 ? -15.852 15.43 19.828 1 86.5 100 GLY A C 1
ATOM 734 O O . GLY A 1 100 ? -16.141 14.344 20.344 1 86.5 100 GLY A O 1
ATOM 735 N N . GLU A 1 101 ? -15.742 15.586 18.453 1 91.38 101 GLU A N 1
ATOM 736 C CA . GLU A 1 101 ? -15.945 14.461 17.547 1 91.38 101 GLU A CA 1
ATOM 737 C C . GLU A 1 101 ? -14.641 14.039 16.891 1 91.38 101 GLU A C 1
ATOM 739 O O . GLU A 1 101 ? -13.867 14.891 16.438 1 91.38 101 GLU A O 1
ATOM 744 N N . PRO A 1 102 ? -14.43 12.727 17 1 93.38 102 PRO A N 1
ATOM 745 C CA . PRO A 1 102 ? -13.203 12.258 16.344 1 93.38 102 PRO A CA 1
ATOM 746 C C . PRO A 1 102 ? -13.305 12.273 14.828 1 93.38 102 PRO A C 1
ATOM 748 O O . PRO A 1 102 ? -14.344 11.93 14.266 1 93.38 102 PRO A O 1
ATOM 751 N N . ASN A 1 103 ? -12.281 12.781 14.211 1 94.12 103 ASN A N 1
ATOM 752 C CA . ASN A 1 103 ? -12.141 12.734 12.758 1 94.12 103 ASN A CA 1
ATOM 753 C C . ASN A 1 103 ? -11.133 11.672 12.328 1 94.12 103 ASN A C 1
ATOM 755 O O . ASN A 1 103 ? -9.93 11.828 12.523 1 94.12 103 ASN A O 1
ATOM 759 N N . TYR A 1 104 ? -11.641 10.602 11.602 1 95.25 104 TYR A N 1
ATOM 760 C CA . TYR A 1 104 ? -10.836 9.43 11.273 1 95.25 104 TYR A CA 1
ATOM 761 C C . TYR A 1 104 ? -10.289 9.531 9.852 1 95.25 104 TYR A C 1
ATOM 763 O O . TYR A 1 104 ? -9.648 8.602 9.359 1 95.25 104 TYR A O 1
ATOM 771 N N . GLN A 1 105 ? -10.445 10.586 9.25 1 94.06 105 GLN A N 1
ATOM 772 C CA . GLN A 1 105 ? -10.164 10.68 7.816 1 94.06 105 GLN A CA 1
ATOM 773 C C . GLN A 1 105 ? -8.695 10.391 7.527 1 94.06 105 GLN A C 1
ATOM 775 O O . GLN A 1 105 ? -8.375 9.656 6.59 1 94.06 105 GLN A O 1
ATOM 780 N N . GLY A 1 106 ? -7.754 10.992 8.219 1 95.31 106 GLY A N 1
ATOM 781 C CA . GLY A 1 106 ? -6.336 10.727 8.016 1 95.31 106 GLY A CA 1
ATOM 782 C C . GLY A 1 106 ? -5.977 9.266 8.172 1 95.31 106 GLY A C 1
ATOM 783 O O . GLY A 1 106 ? -5.211 8.719 7.375 1 95.31 106 GLY A O 1
ATOM 784 N N . LEU A 1 107 ? -6.516 8.68 9.188 1 97.88 107 LEU A N 1
ATOM 785 C CA . LEU A 1 107 ? -6.27 7.262 9.438 1 97.88 107 LEU A CA 1
ATOM 786 C C . LEU A 1 107 ? -6.867 6.402 8.328 1 97.88 107 LEU A C 1
ATOM 788 O O . LEU A 1 107 ? -6.23 5.449 7.871 1 97.88 107 LEU A O 1
ATOM 792 N N . LYS A 1 108 ? -8.062 6.789 7.934 1 96.81 108 LYS A N 1
ATOM 793 C CA . LYS A 1 108 ? -8.727 6.062 6.852 1 96.81 108 LYS A CA 1
ATOM 794 C C . LYS A 1 108 ? -7.898 6.102 5.574 1 96.81 108 LYS A C 1
ATOM 796 O O . LYS A 1 108 ? -7.699 5.074 4.922 1 96.81 108 LYS A O 1
ATOM 801 N N . ILE A 1 109 ? -7.391 7.188 5.23 1 95.81 109 ILE A N 1
ATOM 802 C CA . ILE A 1 109 ? -6.609 7.34 4.008 1 95.81 109 ILE A CA 1
ATOM 803 C C . ILE A 1 109 ? -5.359 6.465 4.082 1 95.81 109 ILE A C 1
ATOM 805 O O . ILE A 1 109 ? -5.016 5.781 3.115 1 95.81 109 ILE A O 1
ATOM 809 N N . HIS A 1 110 ? -4.734 6.504 5.219 1 98.25 110 HIS A N 1
ATOM 810 C CA . HIS A 1 110 ? -3.52 5.707 5.371 1 98.25 110 HIS A CA 1
ATOM 811 C C . HIS A 1 110 ? -3.812 4.219 5.207 1 98.25 110 HIS A C 1
ATOM 813 O O . HIS A 1 110 ? -3.141 3.533 4.43 1 98.25 110 HIS A O 1
ATOM 819 N N . LEU A 1 111 ? -4.777 3.723 5.906 1 98.62 111 LEU A N 1
ATOM 820 C CA . LEU A 1 111 ? -5.102 2.303 5.84 1 98.62 111 LEU A CA 1
ATOM 821 C C . LEU A 1 111 ? -5.586 1.921 4.441 1 98.62 111 LEU A C 1
ATOM 823 O O . LEU A 1 111 ? -5.273 0.836 3.947 1 98.62 111 LEU A O 1
ATOM 827 N N . ASP A 1 112 ? -6.301 2.836 3.812 1 97.25 112 ASP A N 1
ATOM 828 C CA . ASP A 1 112 ? -6.75 2.613 2.439 1 97.25 112 ASP A CA 1
ATOM 829 C C . ASP A 1 112 ? -5.566 2.377 1.507 1 97.25 112 ASP A C 1
ATOM 831 O O . ASP A 1 112 ? -5.594 1.463 0.679 1 97.25 112 ASP A O 1
ATOM 835 N N . ARG A 1 113 ? -4.609 3.146 1.665 1 96.5 113 ARG A N 1
ATOM 836 C CA . ARG A 1 113 ? -3.457 3.057 0.773 1 96.5 113 ARG A CA 1
ATOM 837 C C . ARG A 1 113 ? -2.686 1.763 1.004 1 96.5 113 ARG A C 1
ATOM 839 O O . ARG A 1 113 ? -2.209 1.14 0.053 1 96.5 113 ARG A O 1
ATOM 846 N N . VAL A 1 114 ? -2.537 1.372 2.25 1 98.44 114 VAL A N 1
ATOM 847 C CA . VAL A 1 114 ? -1.832 0.132 2.557 1 98.44 114 VAL A CA 1
ATOM 848 C C . VAL A 1 114 ? -2.609 -1.057 1.994 1 98.44 114 VAL A C 1
ATOM 850 O O . VAL A 1 114 ? -2.033 -1.926 1.335 1 98.44 114 VAL A O 1
ATOM 853 N N . VAL A 1 115 ? -3.916 -1.061 2.201 1 98.69 115 VAL A N 1
ATOM 854 C CA . VAL A 1 115 ? -4.746 -2.148 1.696 1 98.69 115 VAL A CA 1
ATOM 855 C C . VAL A 1 115 ? -4.699 -2.168 0.17 1 98.69 115 VAL A C 1
ATOM 857 O O . VAL A 1 115 ? -4.629 -3.238 -0.441 1 98.69 115 VAL A O 1
ATOM 860 N N . ASP A 1 116 ? -4.75 -1 -0.43 1 96.94 116 ASP A N 1
ATOM 861 C CA . ASP A 1 116 ? -4.672 -0.919 -1.886 1 96.94 116 ASP A CA 1
ATOM 862 C C . ASP A 1 116 ? -3.416 -1.61 -2.408 1 96.94 116 ASP A C 1
ATOM 864 O O . ASP A 1 116 ? -3.467 -2.33 -3.408 1 96.94 116 ASP A O 1
ATOM 868 N N . GLY A 1 117 ? -2.281 -1.411 -1.73 1 96.44 117 GLY A N 1
ATOM 869 C CA . GLY A 1 117 ? -1.04 -2.057 -2.131 1 96.44 117 GLY A CA 1
ATOM 870 C C . GLY A 1 117 ? -1.131 -3.57 -2.141 1 96.44 117 GLY A C 1
ATOM 871 O O . GLY A 1 117 ? -0.735 -4.215 -3.115 1 96.44 117 GLY A O 1
ATOM 872 N N . VAL A 1 118 ? -1.689 -4.121 -1.07 1 98.44 118 VAL A N 1
ATOM 873 C CA . VAL A 1 118 ? -1.784 -5.57 -0.935 1 98.44 118 VAL A CA 1
ATOM 874 C C . VAL A 1 118 ? -2.783 -6.117 -1.95 1 98.44 118 VAL A C 1
ATOM 876 O O . VAL A 1 118 ? -2.572 -7.191 -2.523 1 98.44 118 VAL A O 1
ATOM 879 N N . VAL A 1 119 ? -3.842 -5.375 -2.225 1 98.31 119 VAL A N 1
ATOM 880 C CA . VAL A 1 119 ? -4.879 -5.809 -3.152 1 98.31 119 VAL A CA 1
ATOM 881 C C . VAL A 1 119 ? -4.34 -5.797 -4.578 1 98.31 119 VAL A C 1
ATOM 883 O O . VAL A 1 119 ? -4.547 -6.746 -5.34 1 98.31 119 VAL A O 1
ATOM 886 N N . ARG A 1 120 ? -3.645 -4.777 -4.914 1 95.94 120 ARG A N 1
ATOM 887 C CA . ARG A 1 120 ? -3.064 -4.711 -6.254 1 95.94 120 ARG A CA 1
ATOM 888 C C . ARG A 1 120 ? -2.055 -5.832 -6.469 1 95.94 120 ARG A C 1
ATOM 890 O O . ARG A 1 120 ? -1.998 -6.422 -7.551 1 95.94 120 ARG A O 1
ATOM 897 N N . SER A 1 121 ? -1.262 -6.082 -5.465 1 97.75 121 SER A N 1
ATOM 898 C CA . SER A 1 121 ? -0.316 -7.188 -5.547 1 97.75 121 SER A CA 1
ATOM 899 C C . SER A 1 121 ? -1.035 -8.516 -5.789 1 97.75 121 SER A C 1
ATOM 901 O O . SER A 1 121 ? -0.671 -9.266 -6.695 1 97.75 121 SER A O 1
ATOM 903 N N . ALA A 1 122 ? -2.057 -8.766 -5 1 98.69 122 ALA A N 1
ATOM 904 C CA . ALA A 1 122 ? -2.809 -10.016 -5.105 1 98.69 122 ALA A CA 1
ATOM 905 C C . ALA A 1 122 ? -3.492 -10.133 -6.465 1 98.69 122 ALA A C 1
ATOM 907 O O . ALA A 1 122 ? -3.518 -11.211 -7.066 1 98.69 122 ALA A O 1
ATOM 908 N N . TYR A 1 123 ? -4.027 -9.055 -6.91 1 97.75 123 TYR A N 1
ATOM 909 C CA . TYR A 1 123 ? -4.719 -9.07 -8.195 1 97.75 123 TYR A CA 1
ATOM 910 C C . TYR A 1 123 ? -3.76 -9.406 -9.328 1 97.75 123 TYR A C 1
ATOM 912 O O . TYR A 1 123 ? -4.082 -10.219 -10.195 1 97.75 123 TYR A O 1
ATOM 920 N N . GLY A 1 124 ? -2.613 -8.773 -9.266 1 96.31 124 GLY A N 1
ATOM 921 C CA . GLY A 1 124 ? -1.612 -9.078 -10.273 1 96.31 124 GLY A CA 1
ATOM 922 C C . GLY A 1 124 ? -1.221 -10.547 -10.305 1 96.31 124 GLY A C 1
ATOM 923 O O . GLY A 1 124 ? -1.142 -11.156 -11.375 1 96.31 124 GLY A O 1
ATOM 924 N N . ALA A 1 125 ? -0.996 -11.094 -9.156 1 97.88 125 ALA A N 1
ATOM 925 C CA . ALA A 1 125 ? -0.623 -12.5 -9.07 1 97.88 125 ALA A CA 1
ATOM 926 C C . ALA A 1 125 ? -1.753 -13.398 -9.57 1 97.88 125 ALA A C 1
ATOM 928 O O . ALA A 1 125 ? -1.504 -14.422 -10.219 1 97.88 125 ALA A O 1
ATOM 929 N N . ALA A 1 126 ? -2.969 -13 -9.258 1 98 126 ALA A N 1
ATOM 930 C CA . ALA A 1 126 ? -4.125 -13.773 -9.703 1 98 126 ALA A CA 1
ATOM 931 C C . ALA A 1 126 ? -4.25 -13.75 -11.219 1 98 126 ALA A C 1
ATOM 933 O O . ALA A 1 126 ? -4.543 -14.773 -11.844 1 98 126 ALA A O 1
ATOM 934 N N . GLU A 1 127 ? -4.039 -12.641 -11.781 1 96.44 127 GLU A N 1
ATOM 935 C CA . GLU A 1 127 ? -4.066 -12.523 -13.234 1 96.44 127 GLU A CA 1
ATOM 936 C C . GLU A 1 127 ? -2.973 -13.375 -13.875 1 96.44 127 GLU A C 1
ATOM 938 O O . GLU A 1 127 ? -3.209 -14.039 -14.891 1 96.44 127 GLU A O 1
ATOM 943 N N . PHE A 1 128 ? -1.836 -13.344 -13.312 1 96 128 PHE A N 1
ATOM 944 C CA . PHE A 1 128 ? -0.717 -14.117 -13.836 1 96 128 PHE A CA 1
ATOM 945 C C . PHE A 1 128 ? -1.02 -15.609 -13.781 1 96 128 PHE A C 1
ATOM 947 O O . PHE A 1 128 ? -0.761 -16.344 -14.742 1 96 128 PHE A O 1
ATOM 954 N N . TYR A 1 129 ? -1.552 -16.016 -12.688 1 97.5 129 TYR A N 1
ATOM 955 C CA . TYR A 1 129 ? -1.959 -17.406 -12.555 1 97.5 129 TYR A CA 1
ATOM 956 C C . TYR A 1 129 ? -2.988 -17.781 -13.617 1 97.5 129 TYR A C 1
ATOM 958 O O . TYR A 1 129 ? -2.863 -18.812 -14.281 1 97.5 129 TYR A O 1
ATOM 966 N N . GLU A 1 130 ? -3.971 -16.891 -13.727 1 96.75 130 GLU A N 1
ATOM 967 C CA . GLU A 1 130 ? -5.031 -17.172 -14.688 1 96.75 130 GLU A CA 1
ATOM 968 C C . GLU A 1 130 ? -4.465 -17.328 -16.094 1 96.75 130 GLU A C 1
ATOM 970 O O . GLU A 1 130 ? -4.855 -18.234 -16.828 1 96.75 130 GLU A O 1
ATOM 975 N N . LYS A 1 131 ? -3.646 -16.5 -16.469 1 94.5 131 LYS A N 1
ATOM 976 C CA . LYS A 1 131 ? -3.002 -16.594 -17.781 1 94.5 131 LYS A CA 1
ATOM 977 C C . LYS A 1 131 ? -2.246 -17.906 -17.938 1 94.5 131 LYS A C 1
ATOM 979 O O . LYS A 1 131 ? -2.34 -18.547 -18.984 1 94.5 131 LYS A O 1
ATOM 984 N N . ARG A 1 132 ? -1.509 -18.328 -16.938 1 96.19 132 ARG A N 1
ATOM 985 C CA . ARG A 1 132 ? -0.751 -19.578 -17 1 96.19 132 ARG A CA 1
ATOM 986 C C . ARG A 1 132 ? -1.685 -20.781 -17.047 1 96.19 132 ARG A C 1
ATOM 988 O O . ARG A 1 132 ? -1.401 -21.766 -17.734 1 96.19 132 ARG A O 1
ATOM 995 N N . ARG A 1 133 ? -2.703 -20.688 -16.297 1 96.38 133 ARG A N 1
ATOM 996 C CA . ARG A 1 133 ? -3.697 -21.75 -16.297 1 96.38 133 ARG A CA 1
ATOM 997 C C . ARG A 1 133 ? -4.301 -21.938 -17.688 1 96.38 133 ARG A C 1
ATOM 999 O O . ARG A 1 133 ? -4.449 -23.062 -18.156 1 96.38 133 ARG A O 1
ATOM 1006 N N . GLN A 1 134 ? -4.578 -20.875 -18.359 1 94.38 134 GLN A N 1
ATOM 1007 C CA . GLN A 1 134 ? -5.148 -20.922 -19.703 1 94.38 134 GLN A CA 1
ATOM 1008 C C . GLN A 1 134 ? -4.152 -21.5 -20.703 1 94.38 134 GLN A C 1
ATOM 1010 O O . GLN A 1 134 ? -4.52 -22.297 -21.562 1 94.38 134 GLN A O 1
ATOM 1015 N N . ILE A 1 135 ? -2.975 -21.094 -20.562 1 94 135 ILE A N 1
ATOM 1016 C CA . ILE A 1 135 ? -1.928 -21.594 -21.453 1 94 135 ILE A CA 1
ATOM 1017 C C . ILE A 1 135 ? -1.793 -23.109 -21.297 1 94 135 ILE A C 1
ATOM 1019 O O . ILE A 1 135 ? -1.703 -23.828 -22.281 1 94 135 ILE A O 1
ATOM 1023 N N . ALA A 1 136 ? -1.8 -23.562 -20.078 1 93.94 136 ALA A N 1
ATOM 1024 C CA . ALA A 1 136 ? -1.729 -25 -19.812 1 93.94 136 ALA A CA 1
ATOM 1025 C C . ALA A 1 136 ? -2.943 -25.719 -20.391 1 93.94 136 ALA A C 1
ATOM 1027 O O . ALA A 1 136 ? -2.809 -26.781 -21 1 93.94 136 ALA A O 1
ATOM 1028 N N . ARG A 1 137 ? -4.059 -25.203 -20.203 1 93.62 137 ARG A N 1
ATOM 1029 C CA . ARG A 1 137 ? -5.289 -25.781 -20.719 1 93.62 137 ARG A CA 1
ATOM 1030 C C . ARG A 1 137 ? -5.246 -25.906 -22.234 1 93.62 137 ARG A C 1
ATOM 1032 O O . ARG A 1 137 ? -5.613 -26.938 -22.797 1 93.62 137 ARG A O 1
ATOM 1039 N N . ASP A 1 138 ? -4.824 -24.844 -22.859 1 89.56 138 ASP A N 1
ATOM 1040 C CA . ASP A 1 138 ? -4.73 -24.844 -24.312 1 89.56 138 ASP A CA 1
ATOM 1041 C C . ASP A 1 138 ? -3.752 -25.906 -24.812 1 89.56 138 ASP A C 1
ATOM 1043 O O . ASP A 1 138 ? -3.992 -26.547 -25.828 1 89.56 138 ASP A O 1
ATOM 1047 N N . ALA A 1 139 ? -2.703 -26.047 -24.094 1 88.56 139 ALA A N 1
ATOM 1048 C CA . ALA A 1 139 ? -1.711 -27.047 -24.453 1 88.56 139 ALA A CA 1
ATOM 1049 C C . ALA A 1 139 ? -2.281 -28.453 -24.297 1 88.56 139 ALA A C 1
ATOM 1051 O O . ALA A 1 139 ? -2.02 -29.328 -25.125 1 88.56 139 ALA A O 1
ATOM 1052 N N . VAL A 1 140 ? -2.998 -28.656 -23.266 1 85.56 140 VAL A N 1
ATOM 1053 C CA . VAL A 1 140 ? -3.643 -29.953 -23.047 1 85.56 140 VAL A CA 1
ATOM 1054 C C . VAL A 1 140 ? -4.609 -30.25 -24.188 1 85.56 140 VAL A C 1
ATOM 1056 O O . VAL A 1 140 ? -4.621 -31.359 -24.734 1 85.56 140 VAL A O 1
ATOM 1059 N N . ASN A 1 141 ? -5.355 -29.312 -24.641 1 86 141 ASN A N 1
ATOM 1060 C CA . ASN A 1 141 ? -6.332 -29.469 -25.703 1 86 141 ASN A CA 1
ATOM 1061 C C . ASN A 1 141 ? -5.66 -29.766 -27.047 1 86 141 ASN A C 1
ATOM 1063 O O . ASN A 1 141 ? -6.121 -30.609 -27.812 1 86 141 ASN A O 1
ATOM 1067 N N . ALA A 1 142 ? -4.605 -29.047 -27.266 1 82.38 142 ALA A N 1
ATOM 1068 C CA . ALA A 1 142 ? -3.869 -29.25 -28.5 1 82.38 142 ALA A CA 1
ATOM 1069 C C . ALA A 1 142 ? -3.254 -30.656 -28.547 1 82.38 142 ALA A C 1
ATOM 1071 O O . ALA A 1 142 ? -3.256 -31.297 -29.609 1 82.38 142 ALA A O 1
ATOM 1072 N N . PHE A 1 143 ? -2.74 -31.031 -27.453 1 80 143 PHE A N 1
ATOM 1073 C CA . PHE A 1 143 ? -2.119 -32.344 -27.359 1 80 143 PHE A CA 1
ATOM 1074 C C . PHE A 1 143 ? -3.158 -33.438 -27.547 1 80 143 PHE A C 1
ATOM 1076 O O . PHE A 1 143 ? -2.908 -34.438 -28.234 1 80 143 PHE A O 1
ATOM 1083 N N . THR A 1 144 ? -4.27 -33.344 -26.984 1 77.62 144 THR A N 1
ATOM 1084 C CA . THR A 1 144 ? -5.348 -34.312 -27.062 1 77.62 144 THR A CA 1
ATOM 1085 C C . THR A 1 144 ? -5.883 -34.406 -28.5 1 77.62 144 THR A C 1
ATOM 1087 O O . THR A 1 144 ? -6.215 -35.469 -28.984 1 77.62 144 THR A O 1
ATOM 1090 N N . ASN A 1 145 ? -5.902 -33.25 -29.172 1 74.06 145 ASN A N 1
ATOM 1091 C CA . ASN A 1 145 ? -6.398 -33.219 -30.547 1 74.06 145 ASN A CA 1
ATOM 1092 C C . ASN A 1 145 ? -5.387 -33.812 -31.516 1 74.06 145 ASN A C 1
ATOM 1094 O O . ASN A 1 145 ? -5.766 -34.438 -32.5 1 74.06 145 ASN A O 1
ATOM 1098 N N . GLU A 1 146 ? -4.125 -33.438 -31.328 1 65.44 146 GLU A N 1
ATOM 1099 C CA . GLU A 1 146 ? -3.084 -33.969 -32.188 1 65.44 146 GLU A CA 1
ATOM 1100 C C . GLU A 1 146 ? -3.004 -35.5 -32.062 1 65.44 146 GLU A C 1
ATOM 1102 O O . GLU A 1 146 ? -2.717 -36.188 -33.031 1 65.44 146 GLU A O 1
ATOM 1107 N N . HIS A 1 147 ? -3.08 -35.906 -30.828 1 61.44 147 HIS A N 1
ATOM 1108 C CA . HIS A 1 147 ? -3.051 -37.344 -30.641 1 61.44 147 HIS A CA 1
ATOM 1109 C C . HIS A 1 147 ? -4.285 -38 -31.266 1 61.44 147 HIS A C 1
ATOM 1111 O O . HIS A 1 147 ? -4.273 -39.219 -31.547 1 61.44 147 HIS A O 1
ATOM 1117 N N . ARG A 1 148 ? -5.352 -37.25 -31.391 1 56.16 148 ARG A N 1
ATOM 1118 C CA . ARG A 1 148 ? -6.488 -37.812 -32.094 1 56.16 148 ARG A CA 1
ATOM 1119 C C . ARG A 1 148 ? -6.176 -38 -33.594 1 56.16 148 ARG A C 1
ATOM 1121 O O . ARG A 1 148 ? -6.684 -38.906 -34.25 1 56.16 148 ARG A O 1
ATOM 1128 N N . ASP A 1 149 ? -5.469 -37.031 -34.125 1 56.62 149 ASP A N 1
ATOM 1129 C CA . ASP A 1 149 ? -5.184 -37.156 -35.531 1 56.62 149 ASP A CA 1
ATOM 1130 C C . ASP A 1 149 ? -3.963 -38.062 -35.75 1 56.62 149 ASP A C 1
ATOM 1132 O O . ASP A 1 149 ? -3.924 -38.844 -36.719 1 56.62 149 ASP A O 1
ATOM 1136 N N . GLU A 1 150 ? -2.633 -37.531 -35.812 1 52.34 150 GLU A N 1
ATOM 1137 C CA . GLU A 1 150 ? -1.454 -38.125 -36.438 1 52.34 150 GLU A CA 1
ATOM 1138 C C . GLU A 1 150 ? -0.824 -39.188 -35.531 1 52.34 150 GLU A C 1
ATOM 1140 O O . GLU A 1 150 ? -1.125 -39.25 -34.312 1 52.34 150 GLU A O 1
ATOM 1145 N N . ASP A 1 151 ? 0.556 -39.781 -36.156 1 51.34 151 ASP A N 1
ATOM 1146 C CA . ASP A 1 151 ? 1.58 -40.75 -35.812 1 51.34 151 ASP A CA 1
ATOM 1147 C C . ASP A 1 151 ? 2.182 -40.469 -34.438 1 51.34 151 ASP A C 1
ATOM 1149 O O . ASP A 1 151 ? 2.436 -39.312 -34.094 1 51.34 151 ASP A O 1
ATOM 1153 N N . ARG A 1 152 ? 2.445 -41.438 -33.5 1 50.97 152 ARG A N 1
ATOM 1154 C CA . ARG A 1 152 ? 2.85 -41.688 -32.125 1 50.97 152 ARG A CA 1
ATOM 1155 C C . ARG A 1 152 ? 4.152 -40.969 -31.797 1 50.97 152 ARG A C 1
ATOM 1157 O O . ARG A 1 152 ? 4.57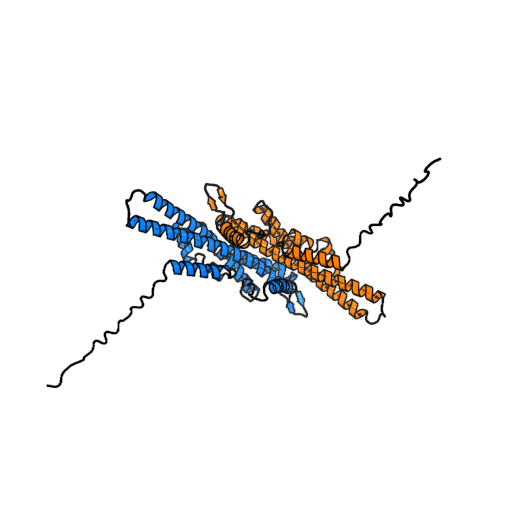4 -40.938 -30.641 1 50.97 152 ARG A O 1
ATOM 1164 N N . MET A 1 153 ? 5.027 -40.781 -32.75 1 49.25 153 MET A N 1
ATOM 1165 C CA . MET A 1 153 ? 6.445 -40.656 -32.406 1 49.25 153 MET A CA 1
ATOM 1166 C C . MET A 1 153 ? 6.691 -39.406 -31.562 1 49.25 153 MET A C 1
ATOM 1168 O O . MET A 1 153 ? 7.707 -39.312 -30.875 1 49.25 153 MET A O 1
ATOM 1172 N N . GLY A 1 154 ? 6.09 -38.281 -31.969 1 51.62 154 GLY A N 1
ATOM 1173 C CA . GLY A 1 154 ? 6.477 -37 -31.406 1 51.62 154 GLY A CA 1
ATOM 1174 C C . GLY A 1 154 ? 5.773 -36.688 -30.094 1 51.62 154 GLY A C 1
ATOM 1175 O O . GLY A 1 154 ? 5.715 -35.531 -29.672 1 51.62 154 GLY A O 1
ATOM 1176 N N . ILE A 1 155 ? 5.195 -37.688 -29.484 1 56.88 155 ILE A N 1
ATOM 1177 C CA . ILE A 1 155 ? 4.223 -37.75 -28.406 1 56.88 155 ILE A CA 1
ATOM 1178 C C . ILE A 1 155 ? 4.891 -37.375 -27.078 1 56.88 155 ILE A C 1
ATOM 1180 O O . ILE A 1 155 ? 4.332 -36.594 -26.297 1 56.88 155 ILE A O 1
ATOM 1184 N N . ASP A 1 156 ? 6.203 -37.875 -26.891 1 64.44 156 ASP A N 1
ATOM 1185 C CA . ASP A 1 156 ? 6.859 -37.625 -25.609 1 64.44 156 ASP A CA 1
ATOM 1186 C C . ASP A 1 156 ? 7.148 -36.156 -25.391 1 64.44 156 ASP A C 1
ATOM 1188 O O . ASP A 1 156 ? 6.965 -35.625 -24.297 1 64.44 156 ASP A O 1
ATOM 1192 N N . GLY A 1 157 ? 7.539 -35.5 -26.453 1 70.56 157 GLY A N 1
ATOM 1193 C CA . GLY A 1 157 ? 7.848 -34.094 -26.359 1 70.56 157 GLY A CA 1
ATOM 1194 C C . GLY A 1 157 ? 6.645 -33.25 -26 1 70.56 157 GLY A C 1
ATOM 1195 O O . GLY A 1 157 ? 6.75 -32.312 -25.188 1 70.56 157 GLY A O 1
ATOM 1196 N N . GLY A 1 158 ? 5.559 -33.656 -26.562 1 71.75 158 GLY A N 1
ATOM 1197 C CA . GLY A 1 158 ? 4.32 -32.938 -26.281 1 71.75 158 GLY A CA 1
ATOM 1198 C C . GLY A 1 158 ? 3.814 -33.125 -24.875 1 71.75 158 GLY A C 1
ATOM 1199 O O . GLY A 1 158 ? 3.365 -32.156 -24.234 1 71.75 158 GLY A O 1
ATOM 1200 N N . ALA A 1 159 ? 3.98 -34.344 -24.406 1 75.75 159 ALA A N 1
ATOM 1201 C CA . ALA A 1 159 ? 3.566 -34.656 -23.047 1 75.75 159 ALA A CA 1
ATOM 1202 C C . ALA A 1 159 ? 4.434 -33.906 -22.016 1 75.75 159 ALA A C 1
ATOM 1204 O O . ALA A 1 159 ? 3.926 -33.406 -21.016 1 75.75 159 ALA A O 1
ATOM 1205 N N . ASN A 1 160 ? 5.699 -33.875 -22.375 1 85.62 160 ASN A N 1
ATOM 1206 C CA . ASN A 1 160 ? 6.613 -33.156 -21.484 1 85.62 160 ASN A CA 1
ATOM 1207 C C . ASN A 1 160 ? 6.297 -31.672 -21.438 1 85.62 160 ASN A C 1
ATOM 1209 O O . ASN A 1 160 ? 6.352 -31.062 -20.375 1 85.62 160 ASN A O 1
ATOM 1213 N N . ARG A 1 161 ? 5.93 -31.188 -22.578 1 88.12 161 ARG A N 1
ATOM 1214 C CA . ARG A 1 161 ? 5.59 -29.766 -22.641 1 88.12 161 ARG A CA 1
ATOM 1215 C C . ARG A 1 161 ? 4.34 -29.469 -21.828 1 88.12 161 ARG A C 1
ATOM 1217 O O . ARG A 1 161 ? 4.297 -28.469 -21.094 1 88.12 161 ARG A O 1
ATOM 1224 N N . VAL A 1 162 ? 3.352 -30.266 -21.938 1 88.88 162 VAL A N 1
ATOM 1225 C CA . VAL A 1 162 ? 2.104 -30.094 -21.203 1 88.88 162 VAL A CA 1
ATOM 1226 C C . VAL A 1 162 ? 2.373 -30.172 -19.703 1 88.88 162 VAL A C 1
ATOM 1228 O O . VAL A 1 162 ? 1.859 -29.344 -18.938 1 88.88 162 VAL A O 1
ATOM 1231 N N . ASP A 1 163 ? 3.199 -31.094 -19.312 1 91.31 163 ASP A N 1
ATOM 1232 C CA . ASP A 1 163 ? 3.521 -31.25 -17.891 1 91.31 163 ASP A CA 1
ATOM 1233 C C . ASP A 1 163 ? 4.277 -30.047 -17.359 1 91.31 163 ASP A C 1
ATOM 1235 O O . ASP A 1 163 ? 4.027 -29.594 -16.234 1 91.31 163 ASP A O 1
ATOM 1239 N N . ASP A 1 164 ? 5.121 -29.562 -18.172 1 92.56 164 ASP A N 1
ATOM 1240 C CA . ASP A 1 164 ? 5.871 -28.375 -17.781 1 92.56 164 ASP A CA 1
ATOM 1241 C C . ASP A 1 164 ? 4.941 -27.188 -17.578 1 92.56 164 ASP A C 1
ATOM 1243 O O . ASP A 1 164 ? 5.074 -26.453 -16.594 1 92.56 164 ASP A O 1
ATOM 1247 N N . LEU A 1 165 ? 4.023 -27.016 -18.469 1 93.5 165 LEU A N 1
ATOM 1248 C CA . LEU A 1 165 ? 3.098 -25.891 -18.406 1 93.5 165 LEU A CA 1
ATOM 1249 C C . LEU A 1 165 ? 2.162 -26.031 -17.203 1 93.5 165 LEU A C 1
ATOM 1251 O O . LEU A 1 165 ? 1.812 -25.031 -16.562 1 93.5 165 LEU A O 1
ATOM 1255 N N . ARG A 1 166 ? 1.812 -27.266 -16.875 1 94.56 166 ARG A N 1
ATOM 1256 C CA . ARG A 1 166 ? 0.997 -27.516 -15.688 1 94.56 166 ARG A CA 1
ATOM 1257 C C . ARG A 1 166 ? 1.753 -27.156 -14.414 1 94.56 166 ARG A C 1
ATOM 1259 O O . ARG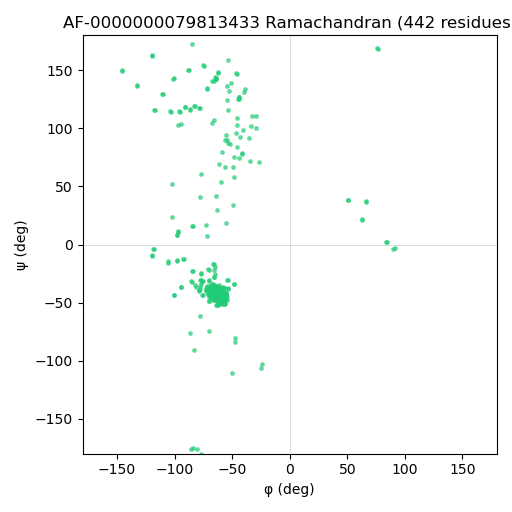 A 1 166 ? 1.178 -26.578 -13.484 1 94.56 166 ARG A O 1
ATOM 1266 N N . GLU A 1 167 ? 2.986 -27.469 -14.43 1 93.44 167 GLU A N 1
ATOM 1267 C CA . GLU A 1 167 ? 3.812 -27.172 -13.266 1 93.44 167 GLU A CA 1
ATOM 1268 C C . GLU A 1 167 ? 3.973 -25.672 -13.07 1 93.44 167 GLU A C 1
ATOM 1270 O O . GLU A 1 167 ? 3.926 -25.172 -11.945 1 93.44 167 GLU A O 1
ATOM 1275 N N . ILE A 1 168 ? 4.133 -24.984 -14.172 1 93.69 168 ILE A N 1
ATOM 1276 C CA . ILE A 1 168 ? 4.254 -23.531 -14.117 1 93.69 168 ILE A CA 1
ATOM 1277 C C . ILE A 1 168 ? 2.951 -22.922 -13.594 1 93.69 168 ILE A C 1
ATOM 1279 O O . ILE A 1 168 ? 2.973 -22.062 -12.719 1 93.69 168 ILE A O 1
ATOM 1283 N N . ALA A 1 169 ? 1.857 -23.391 -14.07 1 96 169 ALA A N 1
ATOM 1284 C CA . ALA A 1 169 ? 0.563 -22.906 -13.594 1 96 169 ALA A CA 1
ATOM 1285 C C . ALA A 1 169 ? 0.38 -23.188 -12.109 1 96 169 ALA A C 1
ATOM 1287 O O . ALA A 1 169 ? -0.116 -22.344 -11.359 1 96 169 ALA A O 1
ATOM 1288 N N . ALA A 1 170 ? 0.814 -24.391 -11.719 1 95.75 170 ALA A N 1
ATOM 1289 C CA . ALA A 1 170 ? 0.683 -24.781 -10.312 1 95.75 170 ALA A CA 1
ATOM 1290 C C . ALA A 1 170 ? 1.508 -23.875 -9.406 1 95.75 170 ALA A C 1
ATOM 1292 O O . ALA A 1 170 ? 1.053 -23.484 -8.336 1 95.75 170 ALA A O 1
ATOM 1293 N N . GLN A 1 171 ? 2.721 -23.562 -9.844 1 94.5 171 GLN A N 1
ATOM 1294 C CA . GLN A 1 171 ? 3.58 -22.672 -9.078 1 94.5 171 GLN A CA 1
ATOM 1295 C C . GLN A 1 171 ? 2.926 -21.312 -8.891 1 94.5 171 GLN A C 1
ATOM 1297 O O . GLN A 1 171 ? 2.92 -20.766 -7.789 1 94.5 171 GLN A O 1
ATOM 1302 N N . HIS A 1 172 ? 2.332 -20.828 -9.898 1 96.75 172 HIS A N 1
ATOM 1303 C CA . HIS A 1 172 ? 1.711 -19.516 -9.82 1 96.75 172 HIS A CA 1
ATOM 1304 C C . HIS A 1 172 ? 0.385 -19.562 -9.07 1 96.75 172 HIS A C 1
ATOM 1306 O O . HIS A 1 172 ? -0.062 -18.562 -8.523 1 96.75 172 HIS A O 1
ATOM 1312 N N . ALA A 1 173 ? -0.238 -20.719 -9.055 1 97.75 173 ALA A N 1
ATOM 1313 C CA . ALA A 1 173 ? -1.41 -20.906 -8.203 1 97.75 173 ALA A CA 1
ATOM 1314 C C . ALA A 1 173 ? -1.061 -20.672 -6.734 1 97.75 173 ALA A C 1
ATOM 1316 O O . ALA A 1 173 ? -1.8 -20 -6.012 1 97.75 173 ALA A O 1
ATOM 1317 N N . GLY A 1 174 ? 0.064 -21.219 -6.355 1 97.75 174 GLY A N 1
ATOM 1318 C CA . GLY A 1 174 ? 0.5 -21.047 -4.98 1 97.75 174 GLY A CA 1
ATOM 1319 C C . GLY A 1 174 ? 0.752 -19.594 -4.625 1 97.75 174 GLY A C 1
ATOM 1320 O O . GLY A 1 174 ? 0.346 -19.125 -3.557 1 97.75 174 GLY A O 1
ATOM 1321 N N . LYS A 1 175 ? 1.404 -18.875 -5.539 1 98.19 175 LYS A N 1
ATOM 1322 C CA . LYS A 1 175 ? 1.684 -17.469 -5.324 1 98.19 175 LYS A CA 1
ATOM 1323 C C . LYS A 1 175 ? 0.392 -16.656 -5.242 1 98.19 175 LYS A C 1
ATOM 1325 O O . LYS A 1 175 ? 0.227 -15.828 -4.344 1 98.19 175 LYS A O 1
ATOM 1330 N N . SER A 1 176 ? -0.474 -16.922 -6.164 1 98.44 176 SER A N 1
ATOM 1331 C CA . SER A 1 176 ? -1.754 -16.219 -6.223 1 98.44 176 SER A CA 1
ATOM 1332 C C . SER A 1 176 ? -2.582 -16.469 -4.969 1 98.44 176 SER A C 1
ATOM 1334 O O . SER A 1 176 ? -3.135 -15.539 -4.383 1 98.44 176 SER A O 1
ATOM 1336 N N . TYR A 1 177 ? -2.654 -17.688 -4.57 1 98.56 177 TYR A N 1
ATOM 1337 C CA . TYR A 1 177 ? -3.424 -18.094 -3.395 1 98.56 177 TYR A CA 1
ATOM 1338 C C . TYR A 1 177 ? -2.887 -17.406 -2.139 1 98.56 177 TYR A C 1
ATOM 1340 O O . TYR A 1 177 ? -3.658 -16.891 -1.331 1 98.56 177 TYR A O 1
ATOM 1348 N N . ALA A 1 178 ? -1.601 -17.391 -1.989 1 98.75 178 ALA A N 1
ATOM 1349 C CA . ALA A 1 178 ? -0.969 -16.797 -0.816 1 98.75 178 ALA A CA 1
ATOM 1350 C C . ALA A 1 178 ? -1.29 -15.305 -0.72 1 98.75 178 ALA A C 1
ATOM 1352 O O . ALA A 1 178 ? -1.694 -14.82 0.339 1 98.75 178 ALA A O 1
ATOM 1353 N N . LEU A 1 179 ? -1.124 -14.625 -1.798 1 98.88 179 LEU A N 1
ATOM 1354 C CA . LEU A 1 179 ? -1.353 -13.188 -1.786 1 98.88 179 LEU A CA 1
ATOM 1355 C C . LEU A 1 179 ? -2.838 -12.875 -1.641 1 98.88 179 LEU A C 1
ATOM 1357 O O . LEU A 1 179 ? -3.207 -11.867 -1.031 1 98.88 179 LEU A O 1
ATOM 1361 N N . ALA A 1 180 ? -3.699 -13.742 -2.146 1 98.88 180 ALA A N 1
ATOM 1362 C CA . ALA A 1 180 ? -5.137 -13.586 -1.937 1 98.88 180 ALA A CA 1
ATOM 1363 C C . ALA A 1 180 ? -5.488 -13.68 -0.454 1 98.88 180 ALA A C 1
ATOM 1365 O O . ALA A 1 180 ? -6.332 -12.93 0.039 1 98.88 180 ALA A O 1
ATOM 1366 N N . CYS A 1 181 ? -4.859 -14.617 0.206 1 98.88 181 CYS A N 1
ATOM 1367 C CA . CYS A 1 181 ? -5.082 -14.766 1.639 1 98.88 181 CYS A CA 1
ATOM 1368 C C . CYS A 1 181 ? -4.676 -13.5 2.389 1 98.88 181 CYS A C 1
ATOM 1370 O O . CYS A 1 181 ? -5.414 -13.023 3.252 1 98.88 181 CYS A O 1
ATOM 1372 N N . ILE A 1 182 ? -3.529 -12.969 2.051 1 98.94 182 ILE A N 1
ATOM 1373 C CA . ILE A 1 182 ? -3.055 -11.75 2.695 1 98.94 182 ILE A CA 1
ATOM 1374 C C . ILE A 1 182 ? -4.035 -10.609 2.426 1 98.94 182 ILE A C 1
ATOM 1376 O O . ILE A 1 182 ? -4.406 -9.875 3.342 1 98.94 182 ILE A O 1
ATOM 1380 N N . ALA A 1 183 ? -4.457 -10.461 1.171 1 98.88 183 ALA A N 1
ATOM 1381 C CA . ALA A 1 183 ? -5.406 -9.406 0.809 1 98.88 183 ALA A CA 1
ATOM 1382 C C . ALA A 1 183 ? -6.723 -9.578 1.564 1 98.88 183 ALA A C 1
ATOM 1384 O O . ALA A 1 183 ? -7.297 -8.594 2.045 1 98.88 183 ALA A O 1
ATOM 1385 N N . ALA A 1 184 ? -7.164 -10.781 1.687 1 98.88 184 ALA A N 1
ATOM 1386 C CA . ALA A 1 184 ? -8.406 -11.062 2.4 1 98.88 184 ALA A CA 1
ATOM 1387 C C . ALA A 1 184 ? -8.297 -10.664 3.869 1 98.88 184 ALA A C 1
ATOM 1389 O O . ALA A 1 184 ? -9.219 -10.062 4.426 1 98.88 184 ALA A O 1
ATOM 1390 N N . GLY A 1 185 ? -7.195 -10.992 4.484 1 98.94 185 GLY A N 1
ATOM 1391 C CA . GLY A 1 185 ? -6.977 -10.602 5.867 1 98.94 185 GLY A CA 1
ATOM 1392 C C . GLY A 1 185 ? -6.922 -9.102 6.062 1 98.94 185 GLY A C 1
ATOM 1393 O O . GLY A 1 185 ? -7.504 -8.57 7.012 1 98.94 185 GLY A O 1
ATOM 1394 N N . ALA A 1 186 ? -6.184 -8.445 5.199 1 98.94 186 ALA A N 1
ATOM 1395 C CA . ALA A 1 186 ? -6.074 -6.988 5.27 1 98.94 186 ALA A CA 1
ATOM 1396 C C . ALA A 1 186 ? -7.445 -6.328 5.125 1 98.94 186 ALA A C 1
ATOM 1398 O O . ALA A 1 186 ? -7.789 -5.43 5.895 1 98.94 186 ALA A O 1
ATOM 1399 N 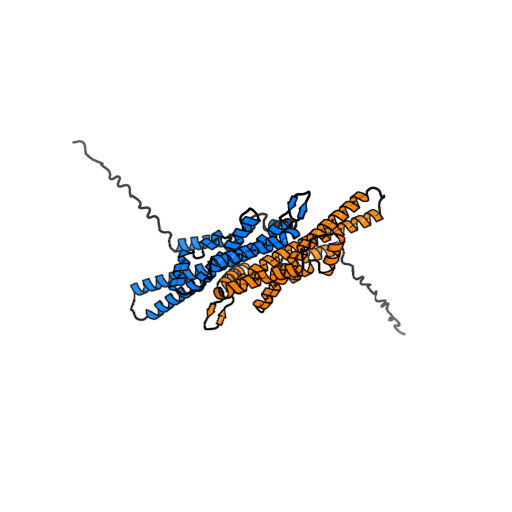N . CYS A 1 187 ? -8.234 -6.801 4.16 1 98.81 187 CYS A N 1
ATOM 1400 C CA . CYS A 1 187 ? -9.555 -6.23 3.91 1 98.81 187 CYS A CA 1
ATOM 1401 C C . CYS A 1 187 ? -10.492 -6.488 5.086 1 98.81 187 CYS A C 1
ATOM 1403 O O . CYS A 1 187 ? -11.281 -5.617 5.457 1 98.81 187 CYS A O 1
ATOM 1405 N N . ALA A 1 188 ? -10.414 -7.664 5.633 1 98.81 188 ALA A N 1
ATOM 1406 C CA . ALA A 1 188 ? -11.258 -7.988 6.777 1 98.81 188 ALA A CA 1
ATOM 1407 C C . ALA A 1 188 ? -10.93 -7.094 7.973 1 98.81 188 ALA A C 1
ATOM 1409 O O . ALA A 1 188 ? -11.836 -6.586 8.641 1 98.81 188 ALA A O 1
ATOM 1410 N N . ALA A 1 189 ? -9.672 -6.945 8.25 1 98.94 189 ALA A N 1
ATOM 1411 C CA . ALA A 1 189 ? -9.273 -6.07 9.344 1 98.94 189 ALA A CA 1
ATOM 1412 C C . ALA A 1 189 ? -9.711 -4.633 9.094 1 98.94 189 ALA A C 1
ATOM 1414 O O . ALA A 1 189 ? -10.219 -3.963 10 1 98.94 189 ALA A O 1
ATOM 1415 N N . TYR A 1 190 ? -9.523 -4.203 7.871 1 98.81 190 TYR A N 1
ATOM 1416 C CA . TYR A 1 190 ? -9.961 -2.861 7.504 1 98.81 190 TYR A CA 1
ATOM 1417 C C . TYR A 1 190 ? -11.445 -2.676 7.785 1 98.81 190 TYR A C 1
ATOM 1419 O O . TYR A 1 190 ? -11.852 -1.678 8.383 1 98.81 190 TYR A O 1
ATOM 1427 N N . GLU A 1 191 ? -12.195 -3.562 7.332 1 98.62 191 GLU A N 1
ATOM 1428 C CA . GLU A 1 191 ? -13.641 -3.488 7.504 1 98.62 191 GLU A CA 1
ATOM 1429 C C . GLU A 1 191 ? -14.023 -3.457 8.984 1 98.62 191 GLU A C 1
ATOM 1431 O O . GLU A 1 191 ? -14.867 -2.662 9.398 1 98.62 191 GLU A O 1
ATOM 1436 N N . GLU A 1 192 ? -13.469 -4.301 9.75 1 98.69 192 GLU A N 1
ATOM 1437 C CA . GLU A 1 192 ? -13.742 -4.355 11.18 1 98.69 192 GLU A CA 1
ATOM 1438 C C . GLU A 1 192 ? -13.383 -3.039 11.867 1 98.69 192 GLU A C 1
ATOM 1440 O O . GLU A 1 192 ? -14.156 -2.527 12.68 1 98.69 192 GLU A O 1
ATOM 1445 N N . LEU A 1 193 ? -12.266 -2.443 11.523 1 98.56 193 LEU A N 1
ATOM 1446 C CA . LEU A 1 193 ? -11.727 -1.279 12.211 1 98.56 193 LEU A CA 1
ATOM 1447 C C . LEU A 1 193 ? -12.406 0 11.742 1 98.56 193 LEU A C 1
ATOM 1449 O O . LEU A 1 193 ? -12.648 0.911 12.531 1 98.56 193 LEU A O 1
ATOM 1453 N N . MET A 1 194 ? -12.734 0.057 10.438 1 97.44 194 MET A N 1
ATOM 1454 C CA . MET A 1 194 ? -13.258 1.286 9.852 1 97.44 194 MET A CA 1
ATOM 1455 C C . MET A 1 194 ? -14.781 1.247 9.781 1 97.44 194 MET A C 1
ATOM 1457 O O . MET A 1 194 ? -15.422 2.266 9.516 1 97.44 194 MET A O 1
ATOM 1461 N N . GLY A 1 195 ? -15.367 0.161 9.969 1 96.94 195 GLY A N 1
ATOM 1462 C CA . GLY A 1 195 ? -16.812 0.018 10.008 1 96.94 195 GLY A CA 1
ATOM 1463 C C . GLY A 1 195 ? -17.438 -0.108 8.633 1 96.94 195 GLY A C 1
ATOM 1464 O O . GLY A 1 195 ? -18.656 -0.104 8.492 1 96.94 195 GLY A O 1
ATOM 1465 N N . GLN A 1 196 ? -16.578 -0.117 7.543 1 96.12 196 GLN A N 1
ATOM 1466 C CA . GLN A 1 196 ? -17.016 -0.292 6.164 1 96.12 196 GLN A CA 1
ATOM 1467 C C . GLN A 1 196 ? -15.992 -1.071 5.348 1 96.12 196 GLN A C 1
ATOM 1469 O O . GLN A 1 196 ? -14.789 -0.993 5.609 1 96.12 196 GLN A O 1
ATOM 1474 N N . ALA A 1 197 ? -16.5 -1.799 4.363 1 96.75 197 ALA A N 1
ATOM 1475 C CA . ALA A 1 197 ? -15.617 -2.572 3.498 1 96.75 197 ALA A CA 1
ATOM 1476 C C . ALA A 1 197 ? -14.703 -1.655 2.695 1 96.75 197 ALA A C 1
ATOM 1478 O O . ALA A 1 197 ? -15.125 -0.595 2.23 1 96.75 197 ALA A O 1
ATOM 1479 N N . TRP A 1 198 ? -13.508 -2.109 2.498 1 96.75 198 TRP A N 1
ATOM 1480 C CA . TRP A 1 198 ? -12.578 -1.375 1.648 1 96.75 198 TRP A CA 1
ATOM 1481 C C . TRP A 1 198 ? -13.039 -1.384 0.196 1 96.75 198 TRP A C 1
ATOM 1483 O O . TRP A 1 198 ? -13.5 -2.41 -0.308 1 96.75 198 TRP A O 1
ATOM 1493 N N . GLN A 1 199 ? -12.867 -0.245 -0.492 1 92.06 199 GLN A N 1
ATOM 1494 C CA . GLN A 1 199 ? -13.172 -0.117 -1.913 1 92.06 199 GLN A CA 1
ATOM 1495 C C . GLN A 1 199 ? -12.031 0.559 -2.664 1 92.06 199 GLN A C 1
ATOM 1497 O O . GLN A 1 199 ? -11.422 1.499 -2.154 1 92.06 199 GLN A O 1
ATOM 1502 N N . PRO A 1 200 ? -11.719 -0.049 -3.898 1 87.75 200 PRO A N 1
ATOM 1503 C CA . PRO A 1 200 ? -10.68 0.626 -4.68 1 87.75 200 PRO A CA 1
ATOM 1504 C C . PRO A 1 200 ? -11.07 2.045 -5.082 1 87.75 200 PRO A C 1
ATOM 1506 O O . PRO A 1 200 ? -12.266 2.346 -5.219 1 87.75 200 PRO A O 1
ATOM 1509 N N . TYR A 1 201 ? -10.023 2.883 -5.145 1 72.38 201 TYR A N 1
ATOM 1510 C CA . TYR A 1 201 ? -10.289 4.234 -5.625 1 72.38 201 TYR A CA 1
ATOM 1511 C C . TYR A 1 201 ? -10.711 4.219 -7.09 1 72.38 201 TYR A C 1
ATOM 1513 O O . TYR A 1 201 ? -10.031 3.625 -7.934 1 72.38 201 TYR A O 1
ATOM 1521 N N . VAL A 1 202 ? -11.992 4.441 -7.523 1 59.25 202 VAL A N 1
ATOM 1522 C CA . VAL A 1 202 ? -12.469 4.527 -8.898 1 59.25 202 VAL A CA 1
ATOM 1523 C C . VAL A 1 202 ? -12.555 5.992 -9.328 1 59.25 202 VAL A C 1
ATOM 1525 O O . VAL A 1 202 ? -13.219 6.797 -8.672 1 59.25 202 VAL A O 1
ATOM 1528 N N . ALA A 1 203 ? -11.445 6.395 -10.195 1 47.72 203 ALA A N 1
ATOM 1529 C CA . ALA A 1 203 ? -11.547 7.773 -10.672 1 47.72 203 ALA A CA 1
ATOM 1530 C C . ALA A 1 203 ? -12.883 8.023 -11.367 1 47.72 203 ALA A C 1
ATOM 1532 O O . ALA A 1 203 ? -13.32 7.215 -12.188 1 47.72 203 ALA A O 1
ATOM 1533 N N . SER A 1 204 ? -13.938 8.406 -10.898 1 46.19 204 SER A N 1
ATOM 1534 C CA . SER A 1 204 ? -15.18 8.688 -11.602 1 46.19 204 SER A CA 1
ATOM 1535 C C . SER A 1 204 ? -14.922 9.359 -12.945 1 46.19 204 SER A C 1
ATOM 1537 O O . SER A 1 204 ? -13.922 10.062 -13.109 1 46.19 204 SER A O 1
ATOM 1539 N N . ASN A 1 205 ? -15.508 9.055 -14.234 1 41.88 205 ASN A N 1
ATOM 1540 C CA . ASN A 1 205 ? -15.492 9.562 -15.602 1 41.88 205 ASN A CA 1
ATOM 1541 C C . ASN A 1 205 ? -15.133 11.039 -15.648 1 41.88 205 ASN A C 1
ATOM 1543 O O . ASN A 1 205 ? -14.227 11.445 -16.375 1 41.88 205 ASN A O 1
ATOM 1547 N N . ALA A 1 206 ? -16.234 12.141 -15.961 1 34.94 206 ALA A N 1
ATOM 1548 C CA . ALA A 1 206 ? -16.188 13.547 -16.344 1 34.94 206 ALA A CA 1
ATOM 1549 C C . ALA A 1 206 ? -15.219 14.32 -15.461 1 34.94 206 ALA A C 1
ATOM 1551 O O . ALA A 1 206 ? -14.391 15.086 -15.961 1 34.94 206 ALA A O 1
ATOM 1552 N N . ARG A 1 207 ? -15.578 14.82 -14.25 1 41.31 207 ARG A N 1
ATOM 1553 C CA . ARG A 1 207 ? -15 15.789 -13.32 1 41.31 207 ARG A CA 1
ATOM 1554 C C . ARG A 1 207 ? -13.758 15.219 -12.641 1 41.31 207 ARG A C 1
ATOM 1556 O O . ARG A 1 207 ? -13.336 15.719 -11.602 1 41.31 207 ARG A O 1
ATOM 1563 N N . SER A 1 208 ? -13.234 14.133 -12.953 1 40.5 208 SER A N 1
ATOM 1564 C CA . SER A 1 208 ? -12.469 13.094 -12.258 1 40.5 208 SER A CA 1
ATOM 1565 C C . SER A 1 208 ? -11.023 13.523 -12.055 1 40.5 208 SER A C 1
ATOM 1567 O O . SER A 1 208 ? -10.438 13.266 -11 1 40.5 208 SER A O 1
ATOM 1569 N N . VAL A 1 209 ? -10.305 13.758 -13.25 1 39.06 209 VAL A N 1
ATOM 1570 C CA . VAL A 1 209 ? -8.891 14.055 -13.07 1 39.06 209 VAL A CA 1
ATOM 1571 C C . VAL A 1 209 ? -8.727 15.219 -12.102 1 39.06 209 VAL A C 1
ATOM 1573 O O . VAL A 1 209 ? -7.879 15.172 -11.203 1 39.06 209 VAL A O 1
ATOM 1576 N N . SER A 1 210 ? -9.516 16.219 -12.383 1 39.38 210 SER A N 1
ATOM 1577 C CA . SER A 1 210 ? -9.461 17.422 -11.555 1 39.38 210 SER A CA 1
ATOM 1578 C C . SER A 1 210 ? -9.977 17.141 -10.141 1 39.38 210 SER A C 1
ATOM 1580 O O . SER A 1 210 ? -9.406 17.625 -9.164 1 39.38 210 SER A O 1
ATOM 1582 N N . GLU A 1 211 ? -11.008 16.312 -10.117 1 43.03 211 GLU A N 1
ATOM 1583 C CA . GLU A 1 211 ? -11.602 16.016 -8.812 1 43.03 211 GLU A CA 1
ATOM 1584 C C . GLU A 1 211 ? -10.758 15.016 -8.031 1 43.03 211 GLU A C 1
ATOM 1586 O O . GLU A 1 211 ? -10.664 15.102 -6.805 1 43.03 211 GLU A O 1
ATOM 1591 N N . GLN A 1 212 ? -10.172 14.109 -8.688 1 40.75 212 GLN A N 1
ATOM 1592 C CA . GLN A 1 212 ? -9.203 13.266 -8 1 40.75 212 GLN A CA 1
ATOM 1593 C C . GLN A 1 212 ? -8.031 14.094 -7.465 1 40.75 212 GLN A C 1
ATOM 1595 O O . GLN A 1 212 ? -7.59 13.891 -6.332 1 40.75 212 GLN A O 1
ATOM 1600 N N . ALA A 1 213 ? -7.543 14.891 -8.312 1 41.22 213 ALA A N 1
ATOM 1601 C CA . ALA A 1 213 ? -6.578 15.852 -7.785 1 41.22 213 ALA A CA 1
ATOM 1602 C C . ALA A 1 213 ? -7.191 16.703 -6.676 1 41.22 213 ALA A C 1
ATOM 1604 O O . ALA A 1 213 ? -6.551 16.953 -5.652 1 41.22 213 ALA A O 1
ATOM 1605 N N . ALA A 1 214 ? -8.422 17.062 -6.887 1 42.69 214 ALA A N 1
ATOM 1606 C CA . ALA A 1 214 ? -9.133 17.797 -5.84 1 42.69 214 ALA A CA 1
ATOM 1607 C C . ALA A 1 214 ? -9.477 16.875 -4.664 1 42.69 214 ALA A C 1
ATOM 1609 O O . ALA A 1 214 ? -9.375 17.297 -3.506 1 42.69 214 ALA A O 1
ATOM 1610 N N . ALA A 1 215 ? -9.852 15.633 -4.918 1 40.59 215 ALA A N 1
ATOM 1611 C CA . ALA A 1 215 ? -10.156 14.695 -3.844 1 40.59 215 ALA A CA 1
ATOM 1612 C C . ALA A 1 215 ? -8.898 14.297 -3.082 1 40.59 215 ALA A C 1
ATOM 1614 O O . ALA A 1 215 ? -8.914 14.211 -1.852 1 40.59 215 ALA A O 1
ATOM 1615 N N . LEU A 1 216 ? -7.926 14.023 -3.789 1 40.53 216 LEU A N 1
ATOM 1616 C CA . LEU A 1 216 ? -6.633 13.852 -3.137 1 40.53 216 LEU A CA 1
ATOM 1617 C C . LEU A 1 216 ? -6.238 15.109 -2.371 1 40.53 216 LEU A C 1
ATOM 1619 O O . LEU A 1 216 ? -5.711 15.023 -1.258 1 40.53 216 LEU A O 1
ATOM 1623 N N . ARG A 1 217 ? -6.605 16.203 -3.006 1 39.03 217 ARG A N 1
ATOM 1624 C CA . ARG A 1 217 ? -6.426 17.469 -2.287 1 39.03 217 ARG A CA 1
ATOM 1625 C C . ARG A 1 217 ? -7.398 17.562 -1.118 1 39.03 217 ARG A C 1
ATOM 1627 O O . ARG A 1 217 ? -7.023 18 -0.027 1 39.03 217 ARG A O 1
ATOM 1634 N N . ASN A 1 218 ? -8.648 17.172 -1.424 1 37.78 218 ASN A N 1
ATOM 1635 C CA . ASN A 1 218 ? -9.656 17.25 -0.369 1 37.78 218 ASN A CA 1
ATOM 1636 C C . ASN A 1 218 ? -9.422 16.203 0.707 1 37.78 218 ASN A C 1
ATOM 1638 O O . ASN A 1 218 ? -9.57 16.469 1.898 1 37.78 218 ASN A O 1
ATOM 1642 N N . ASP A 1 219 ? -9.219 15 0.392 1 35.66 219 ASP A N 1
ATOM 1643 C CA . ASP A 1 219 ? -8.844 13.977 1.36 1 35.66 219 ASP A CA 1
ATOM 1644 C C . ASP A 1 219 ? -7.609 14.406 2.154 1 35.66 219 ASP A C 1
ATOM 1646 O O . ASP A 1 219 ? -7.543 14.203 3.369 1 35.66 219 ASP A O 1
ATOM 1650 N N . ALA A 1 220 ? -6.75 15.016 1.492 1 32.81 220 ALA A N 1
ATOM 1651 C CA . ALA A 1 220 ? -5.578 15.609 2.143 1 32.81 220 ALA A CA 1
ATOM 1652 C C . ALA A 1 220 ? -5.984 16.75 3.068 1 32.81 220 ALA A C 1
ATOM 1654 O O . ALA A 1 220 ? -5.344 16.984 4.098 1 32.81 220 ALA A O 1
ATOM 1655 N N . LEU A 1 221 ? -7.156 17.344 2.613 1 36.12 221 LEU A N 1
ATOM 1656 C CA . LEU A 1 221 ? -7.66 18.453 3.41 1 36.12 221 LEU A CA 1
ATOM 1657 C C . LEU A 1 221 ? -8.742 17.984 4.379 1 36.12 221 LEU A C 1
ATOM 1659 O O . LEU A 1 221 ? -9.281 18.781 5.145 1 36.12 221 LEU A O 1
ATOM 1663 N N . GLY A 1 222 ? -8.898 16.688 4.535 1 33.38 222 GLY A N 1
ATOM 1664 C CA . GLY A 1 222 ? -9.859 16.188 5.504 1 33.38 222 GLY A CA 1
ATOM 1665 C C . GLY A 1 222 ? -11.289 16.594 5.188 1 33.38 222 GLY A C 1
ATOM 1666 O O . GLY A 1 222 ? -12.125 16.688 6.09 1 33.38 222 GLY A O 1
ATOM 1667 N N . PHE A 1 223 ? -11.711 16.938 4.07 1 31.72 223 PHE A N 1
ATOM 1668 C CA . PHE A 1 223 ? -13.094 17.328 3.842 1 31.72 223 PHE A CA 1
ATOM 1669 C C . PHE A 1 223 ? -13.977 16.094 3.66 1 31.72 223 PHE A C 1
ATOM 1671 O O . PHE A 1 223 ? -13.492 15.039 3.242 1 31.72 223 PHE A O 1
ATOM 1678 N N . MET B 1 1 ? 48.125 71.375 -41 1 20.84 1 MET B N 1
ATOM 1679 C CA . MET B 1 1 ? 48.094 69.938 -40.781 1 20.84 1 MET B CA 1
ATOM 1680 C C . MET B 1 1 ? 46.844 69.562 -40 1 20.84 1 MET B C 1
ATOM 1682 O O . MET B 1 1 ? 46.188 70.375 -39.406 1 20.84 1 MET B O 1
ATOM 1686 N N . LYS B 1 2 ? 46.938 68.25 -39.188 1 22.05 2 LYS B N 1
ATOM 1687 C CA . LYS B 1 2 ? 46.188 67 -38.906 1 22.05 2 LYS B CA 1
ATOM 1688 C C . LYS B 1 2 ? 45.031 67.312 -37.906 1 22.05 2 LYS B C 1
ATOM 1690 O O . LYS B 1 2 ? 45.062 68.312 -37.219 1 22.05 2 LYS B O 1
ATOM 1695 N N . SER B 1 3 ? 44.344 66.125 -37.656 1 25.88 3 SER B N 1
ATOM 1696 C CA . SER B 1 3 ? 43.312 65.125 -37.469 1 25.88 3 SER B CA 1
ATOM 1697 C C . SER B 1 3 ? 43.062 64.875 -35.969 1 25.88 3 SER B C 1
ATOM 1699 O O . SER B 1 3 ? 43.219 63.719 -35.5 1 25.88 3 SER B O 1
ATOM 1701 N N . ASN B 1 4 ? 43.344 65.75 -35.125 1 27.58 4 ASN B N 1
ATOM 1702 C CA . ASN B 1 4 ? 43.312 65.25 -33.75 1 27.58 4 ASN B CA 1
ATOM 1703 C C . ASN B 1 4 ? 41.906 64.812 -33.344 1 27.58 4 ASN B C 1
ATOM 1705 O O . ASN B 1 4 ? 41.156 65.625 -32.781 1 27.58 4 ASN B O 1
ATOM 1709 N N . PHE B 1 5 ? 41.094 64.062 -34.312 1 28.7 5 PHE B N 1
ATOM 1710 C CA . PHE B 1 5 ? 39.656 63.781 -34.094 1 28.7 5 PHE B CA 1
ATOM 1711 C C . PHE B 1 5 ? 39.469 62.875 -32.906 1 28.7 5 PHE B C 1
ATOM 1713 O O . PHE B 1 5 ? 38.344 62.562 -32.531 1 28.7 5 PHE B O 1
ATOM 1720 N N . MET B 1 6 ? 40.5 62.062 -32.375 1 25.89 6 MET B N 1
ATOM 1721 C CA . MET B 1 6 ? 40.094 60.688 -32.031 1 25.89 6 MET B CA 1
ATOM 1722 C C . MET B 1 6 ? 39.344 60.688 -30.703 1 25.89 6 MET B C 1
ATOM 1724 O O . MET B 1 6 ? 38.781 59.656 -30.312 1 25.89 6 MET B O 1
ATOM 1728 N N . SER B 1 7 ? 39.594 61.406 -29.656 1 31.11 7 SER B N 1
ATOM 1729 C CA . SER B 1 7 ? 39.531 60.719 -28.359 1 31.11 7 SER B CA 1
ATOM 1730 C C . SER B 1 7 ? 38.094 60.5 -27.906 1 31.11 7 SER B C 1
ATOM 1732 O O . SER B 1 7 ? 37.438 61.438 -27.469 1 31.11 7 SER B O 1
ATOM 1734 N N . ASP B 1 8 ? 37.188 59.719 -28.703 1 27.28 8 ASP B N 1
ATOM 1735 C CA . ASP B 1 8 ? 35.781 59.469 -28.438 1 27.28 8 ASP B CA 1
ATOM 1736 C C . ASP B 1 8 ? 35.562 58.906 -27.031 1 27.28 8 ASP B C 1
ATOM 1738 O O . ASP B 1 8 ? 36.5 58.344 -26.453 1 27.28 8 ASP B O 1
ATOM 1742 N N . VAL B 1 9 ? 34.25 59.031 -26.406 1 30.64 9 VAL B N 1
ATOM 1743 C CA . VAL B 1 9 ? 33.312 59.062 -25.281 1 30.64 9 VAL B CA 1
ATOM 1744 C C . VAL B 1 9 ? 33.031 57.625 -24.812 1 30.64 9 VAL B C 1
ATOM 1746 O O . VAL B 1 9 ? 32.156 56.938 -25.375 1 30.64 9 VAL B O 1
ATOM 1749 N N . ALA B 1 10 ? 34 56.625 -24.703 1 29.77 10 ALA B N 1
ATOM 1750 C CA . ALA B 1 10 ? 33.594 55.281 -24.312 1 29.77 10 ALA B CA 1
ATOM 1751 C C . ALA B 1 10 ? 33 55.281 -22.906 1 29.77 10 ALA B C 1
ATOM 1753 O O . ALA B 1 10 ? 33.719 55.031 -21.922 1 29.77 10 ALA B O 1
ATOM 1754 N N . THR B 1 11 ? 32.375 56.281 -22.359 1 30.36 11 THR B N 1
ATOM 1755 C CA . THR B 1 11 ? 31.859 56 -21.016 1 30.36 11 THR B CA 1
ATOM 1756 C C . THR B 1 11 ? 30.891 54.844 -21.016 1 30.36 11 THR B C 1
ATOM 1758 O O . THR B 1 11 ? 29.812 54.938 -21.625 1 30.36 11 THR B O 1
ATOM 1761 N N . THR B 1 12 ? 31.328 53.531 -21.047 1 30.48 12 THR B N 1
ATOM 1762 C CA . THR B 1 12 ? 30.625 52.25 -20.859 1 30.48 12 THR B CA 1
ATOM 1763 C C . THR B 1 12 ? 29.719 52.312 -19.641 1 30.48 12 THR B C 1
ATOM 1765 O O . THR B 1 12 ? 30.156 52.688 -18.547 1 30.48 12 THR B O 1
ATOM 1768 N N . ILE B 1 13 ? 28.359 52.469 -19.797 1 30.45 13 ILE B N 1
ATOM 1769 C CA . ILE B 1 13 ? 27.203 52.375 -18.906 1 30.45 13 ILE B CA 1
ATOM 1770 C C . ILE B 1 13 ? 27.234 51.062 -18.156 1 30.45 13 ILE B C 1
ATOM 1772 O O . ILE B 1 13 ? 27.219 50 -18.766 1 30.45 13 ILE B O 1
ATOM 1776 N N . ALA B 1 14 ? 27.891 50.875 -17 1 31.61 14 ALA B N 1
ATOM 1777 C CA . ALA B 1 14 ? 27.719 49.812 -16.031 1 31.61 14 ALA B CA 1
ATOM 1778 C C . ALA B 1 14 ? 26.25 49.531 -15.75 1 31.61 14 ALA B C 1
ATOM 1780 O O . ALA B 1 14 ? 25.547 50.375 -15.188 1 31.61 14 ALA B O 1
ATOM 1781 N N . HIS B 1 15 ? 25.453 48.875 -16.625 1 31.8 15 HIS B N 1
ATOM 1782 C CA . HIS B 1 15 ? 24.141 48.312 -16.312 1 31.8 15 HIS B CA 1
ATOM 1783 C C . HIS B 1 15 ? 24.172 47.531 -14.992 1 31.8 15 HIS B C 1
ATOM 1785 O O . HIS B 1 15 ? 24.969 46.625 -14.82 1 31.8 15 HIS B O 1
ATOM 1791 N N . ASN B 1 16 ? 24.031 48.156 -13.875 1 30.05 16 ASN B N 1
ATOM 1792 C CA . ASN B 1 16 ? 23.719 47.531 -12.586 1 30.05 16 ASN B CA 1
ATOM 1793 C C . ASN B 1 16 ? 22.656 46.438 -12.727 1 30.05 16 ASN B C 1
ATOM 1795 O O . ASN B 1 16 ? 21.5 46.75 -13.055 1 30.05 16 ASN B O 1
ATOM 1799 N N . ALA B 1 17 ? 22.891 45.25 -13.18 1 34.91 17 ALA B N 1
ATOM 1800 C CA . ALA B 1 17 ? 22.031 44.062 -13.102 1 34.91 17 ALA B CA 1
ATOM 1801 C C . ALA B 1 17 ? 21.531 43.875 -11.672 1 34.91 17 ALA B C 1
ATOM 1803 O O . ALA B 1 17 ? 22.281 43.438 -10.805 1 34.91 17 ALA B O 1
ATOM 1804 N N . THR B 1 18 ? 20.703 44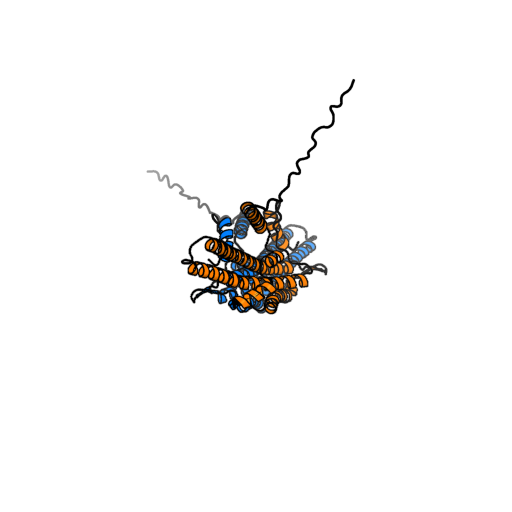.75 -11.133 1 31.86 18 THR B N 1
ATOM 1805 C CA . THR B 1 18 ? 20 44.344 -9.93 1 31.86 18 THR B CA 1
ATOM 1806 C C . THR B 1 18 ? 19.406 42.938 -10.109 1 31.86 18 THR B C 1
ATOM 1808 O O . THR B 1 18 ? 18.719 42.688 -11.094 1 31.86 18 THR B O 1
ATOM 1811 N N . ALA B 1 19 ? 20.062 41.938 -9.68 1 41.28 19 ALA B N 1
ATOM 1812 C CA . ALA B 1 19 ? 19.5 40.594 -9.477 1 41.28 19 ALA B CA 1
ATOM 1813 C C . ALA B 1 19 ? 18.062 40.656 -9.008 1 41.28 19 ALA B C 1
ATOM 1815 O O . ALA B 1 19 ? 17.781 41.094 -7.887 1 41.28 19 ALA B O 1
ATOM 1816 N N . GLY B 1 20 ? 17.141 41.031 -9.906 1 40.34 20 GLY B N 1
ATOM 1817 C CA . GLY B 1 20 ? 15.711 41.156 -9.641 1 40.34 20 GLY B CA 1
ATOM 1818 C C . GLY B 1 20 ? 15.188 40.031 -8.758 1 40.34 20 GLY B C 1
ATOM 1819 O O . GLY B 1 20 ? 15.453 38.844 -9.016 1 40.34 20 GLY B O 1
ATOM 1820 N N . LYS B 1 21 ? 15.031 40.281 -7.406 1 47.81 21 LYS B N 1
ATOM 1821 C CA . LYS B 1 21 ? 14.195 39.438 -6.547 1 47.81 21 LYS B CA 1
ATOM 1822 C C . LYS B 1 21 ? 12.992 38.906 -7.312 1 47.81 21 LYS B C 1
ATOM 1824 O O . LYS B 1 21 ? 12.273 39.656 -7.969 1 47.81 21 LYS B O 1
ATOM 1829 N N . ALA B 1 22 ? 12.977 37.812 -7.699 1 50.22 22 ALA B N 1
ATOM 1830 C CA . ALA B 1 22 ? 11.797 37.188 -8.305 1 50.22 22 ALA B CA 1
ATOM 1831 C C . ALA B 1 22 ? 10.516 37.719 -7.684 1 50.22 22 ALA B C 1
ATOM 1833 O O . ALA B 1 22 ? 10.383 37.781 -6.461 1 50.22 22 ALA B O 1
ATOM 1834 N N . SER B 1 23 ? 9.695 38.531 -8.453 1 54.78 23 SER B N 1
ATOM 1835 C CA . SER B 1 23 ? 8.414 39.031 -7.973 1 54.78 23 SER B CA 1
ATOM 1836 C C . SER B 1 23 ? 7.586 37.938 -7.328 1 54.78 23 SER B C 1
ATOM 1838 O O . SER B 1 23 ? 7.75 36.75 -7.656 1 54.78 23 SER B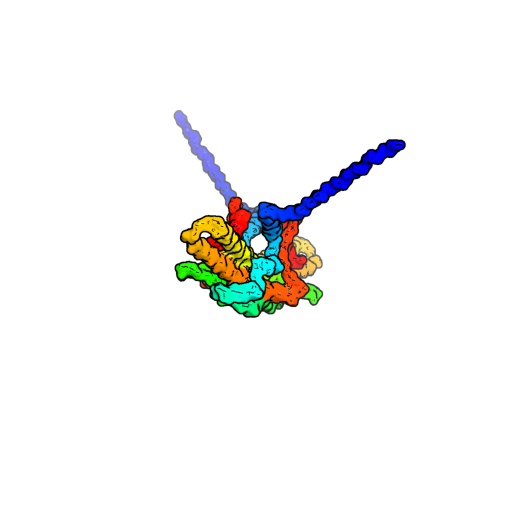 O 1
ATOM 1840 N N . PRO B 1 24 ? 6.785 38.312 -6.316 1 56.78 24 PRO B N 1
ATOM 1841 C CA . PRO B 1 24 ? 5.906 37.312 -5.695 1 56.78 24 PRO B CA 1
ATOM 1842 C C . PRO B 1 24 ? 5.121 36.5 -6.723 1 56.78 24 PRO B C 1
ATOM 1844 O O . PRO B 1 24 ? 4.863 35.312 -6.508 1 56.78 24 PRO B O 1
ATOM 1847 N N . ALA B 1 25 ? 4.789 37.156 -7.773 1 57.09 25 ALA B N 1
ATOM 1848 C CA . ALA B 1 25 ? 4.074 36.438 -8.82 1 57.09 25 ALA B CA 1
ATOM 1849 C C . ALA B 1 25 ? 4.969 35.406 -9.477 1 57.09 25 ALA B C 1
ATOM 1851 O O . ALA B 1 25 ? 4.52 34.281 -9.781 1 57.09 25 ALA B O 1
ATOM 1852 N N . GLU B 1 26 ? 6.125 35.719 -9.766 1 54.03 26 GLU B N 1
ATOM 1853 C CA . GLU B 1 26 ? 7.051 34.75 -10.367 1 54.03 26 GLU B CA 1
ATOM 1854 C C . GLU B 1 26 ? 7.387 33.625 -9.406 1 54.03 26 GLU B C 1
ATOM 1856 O O . GLU B 1 26 ? 7.473 32.469 -9.82 1 54.03 26 GLU B O 1
ATOM 1861 N N . ALA B 1 27 ? 7.508 33.938 -8.172 1 55.66 27 ALA B N 1
ATOM 1862 C CA . ALA B 1 27 ? 7.723 32.906 -7.156 1 55.66 27 ALA B CA 1
ATOM 1863 C C . ALA B 1 27 ? 6.516 31.984 -7.062 1 55.66 27 ALA B C 1
ATOM 1865 O O . ALA B 1 27 ? 6.676 30.766 -6.93 1 55.66 27 ALA B O 1
ATOM 1866 N N . ARG B 1 28 ? 5.355 32.531 -7.145 1 56.41 28 ARG B N 1
ATOM 1867 C CA . ARG B 1 28 ? 4.145 31.719 -7.152 1 56.41 28 ARG B CA 1
ATOM 1868 C C . ARG B 1 28 ? 4.094 30.828 -8.383 1 56.41 28 ARG B C 1
ATOM 1870 O O . ARG B 1 28 ? 3.738 29.641 -8.289 1 56.41 28 ARG B O 1
ATOM 1877 N N . ARG B 1 29 ? 4.395 31.406 -9.539 1 53.06 29 ARG B N 1
ATOM 1878 C CA . ARG B 1 29 ? 4.375 30.594 -10.75 1 53.06 29 ARG B CA 1
ATOM 1879 C C . ARG B 1 29 ? 5.418 29.484 -10.68 1 53.06 29 ARG B C 1
ATOM 1881 O O . ARG B 1 29 ? 5.164 28.359 -11.109 1 53.06 29 ARG B O 1
ATOM 1888 N N . ALA B 1 30 ? 6.59 29.875 -10.227 1 52.28 30 ALA B N 1
ATOM 1889 C CA . ALA B 1 30 ? 7.625 28.859 -10.086 1 52.28 30 ALA B CA 1
ATOM 1890 C C . ALA B 1 30 ? 7.203 27.781 -9.086 1 52.28 30 ALA B C 1
ATOM 1892 O O . ALA B 1 30 ? 7.469 26.594 -9.297 1 52.28 30 ALA B O 1
ATOM 1893 N N . ASN B 1 31 ? 6.52 28.172 -8.102 1 52.97 31 ASN B N 1
ATOM 1894 C CA . ASN B 1 31 ? 5.969 27.234 -7.133 1 52.97 31 ASN B CA 1
ATOM 1895 C C . ASN B 1 31 ? 4.883 26.359 -7.758 1 52.97 31 ASN B C 1
ATOM 1897 O O . ASN B 1 31 ? 4.801 25.172 -7.473 1 52.97 31 ASN B O 1
ATOM 1901 N N . GLU B 1 32 ? 4.078 27.016 -8.555 1 51.59 32 GLU B N 1
ATOM 1902 C CA . GLU B 1 32 ? 3.049 26.266 -9.258 1 51.59 32 GLU B CA 1
ATOM 1903 C C . GLU B 1 32 ? 3.668 25.281 -10.25 1 51.59 32 GLU B C 1
ATOM 1905 O O . GLU B 1 32 ? 3.195 24.141 -10.383 1 51.59 32 GLU B O 1
ATOM 1910 N N . THR B 1 33 ? 4.547 25.797 -10.969 1 50.66 33 THR B N 1
ATOM 1911 C CA . THR B 1 33 ? 5.23 24.906 -11.898 1 50.66 33 THR B CA 1
ATOM 1912 C C . THR B 1 33 ? 5.941 23.781 -11.156 1 50.66 33 THR B C 1
ATOM 1914 O O . THR B 1 33 ? 5.926 22.641 -11.594 1 50.66 33 THR B O 1
ATOM 1917 N N . ARG B 1 34 ? 6.676 24.156 -10.203 1 48.69 34 ARG B N 1
ATOM 1918 C CA . ARG B 1 34 ? 7.266 23.141 -9.344 1 48.69 34 ARG B CA 1
ATOM 1919 C C . ARG B 1 34 ? 6.188 22.234 -8.75 1 48.69 34 ARG B C 1
ATOM 1921 O O . ARG B 1 34 ? 6.395 21.031 -8.609 1 48.69 34 ARG B O 1
ATOM 1928 N N . ALA B 1 35 ? 5.133 22.859 -8.359 1 47.34 35 ALA B N 1
ATOM 1929 C CA . ALA B 1 35 ? 4 22.062 -7.879 1 47.34 35 ALA B CA 1
ATOM 1930 C C . ALA B 1 35 ? 3.473 21.141 -8.977 1 47.34 35 ALA B C 1
ATOM 1932 O O . ALA B 1 35 ? 3.119 20 -8.703 1 47.34 35 ALA B O 1
ATOM 1933 N N . ARG B 1 36 ? 3.348 21.781 -10.109 1 43.78 36 ARG B N 1
ATOM 1934 C CA . ARG B 1 36 ? 2.898 20.953 -11.227 1 43.78 36 ARG B CA 1
ATOM 1935 C C . ARG B 1 36 ? 3.912 19.859 -11.539 1 43.78 36 ARG B C 1
ATOM 1937 O O . ARG B 1 36 ? 3.535 18.734 -11.852 1 43.78 36 ARG B O 1
ATOM 1944 N N . ALA B 1 37 ? 5.082 20.344 -11.688 1 46.06 37 ALA B N 1
ATOM 1945 C CA . ALA B 1 37 ? 6.152 19.391 -11.938 1 46.06 37 ALA B CA 1
ATOM 1946 C C . ALA B 1 37 ? 6.242 18.359 -10.812 1 46.06 37 ALA B C 1
ATOM 1948 O O . ALA B 1 37 ? 6.562 17.188 -11.055 1 46.06 37 ALA B O 1
ATOM 1949 N N . LYS B 1 38 ? 6.109 18.797 -9.617 1 46.38 38 LYS B N 1
ATOM 1950 C CA . LYS B 1 38 ? 6 17.953 -8.43 1 46.38 38 LYS B CA 1
ATOM 1951 C C . LYS B 1 38 ? 4.766 17.047 -8.5 1 46.38 38 LYS B C 1
ATOM 1953 O O . LYS B 1 38 ? 4.785 15.922 -8.008 1 46.38 38 LYS B O 1
ATOM 1958 N N . GLY B 1 39 ? 3.736 17.609 -9.062 1 41.66 39 GLY B N 1
ATOM 1959 C CA . GLY B 1 39 ? 2.531 16.812 -9.25 1 41.66 39 GLY B CA 1
ATOM 1960 C C . GLY B 1 39 ? 2.76 15.555 -10.07 1 41.66 39 GLY B C 1
ATOM 1961 O O . GLY B 1 39 ? 2.068 14.555 -9.891 1 41.66 39 GLY B O 1
ATOM 1962 N N . TYR B 1 40 ? 3.654 15.688 -11.102 1 43.97 40 TYR B N 1
ATOM 1963 C CA . TYR B 1 40 ? 3.771 14.547 -12 1 43.97 40 TYR B CA 1
ATOM 1964 C C . TYR B 1 40 ? 4.75 13.516 -11.445 1 43.97 40 TYR B C 1
ATOM 1966 O O . TYR B 1 40 ? 4.723 12.352 -11.836 1 43.97 40 TYR B O 1
ATOM 1974 N N . ALA B 1 41 ? 5.621 14.078 -10.578 1 57 41 ALA B N 1
ATOM 1975 C CA . ALA B 1 41 ? 6.645 13.141 -10.133 1 57 41 ALA B CA 1
ATOM 1976 C C . ALA B 1 41 ? 6.102 12.203 -9.055 1 57 41 ALA B C 1
ATOM 1978 O O . ALA B 1 41 ? 5.363 12.633 -8.164 1 57 41 ALA B O 1
ATOM 1979 N N . ALA B 1 42 ? 6.066 10.945 -9.289 1 74.31 42 ALA B N 1
ATOM 1980 C CA . ALA B 1 42 ? 5.629 9.906 -8.367 1 74.31 42 ALA B CA 1
ATOM 1981 C C . ALA B 1 42 ? 6.207 10.133 -6.973 1 74.31 42 ALA B C 1
ATOM 1983 O O . ALA B 1 42 ? 7.375 10.492 -6.828 1 74.31 42 ALA B O 1
ATOM 1984 N N . PRO B 1 43 ? 5.363 10.164 -5.922 1 88.25 43 PRO B N 1
ATOM 1985 C CA . PRO B 1 43 ? 5.797 10.359 -4.539 1 88.25 43 PRO B CA 1
ATOM 1986 C C . PRO B 1 43 ? 7.023 9.523 -4.176 1 88.25 43 PRO B C 1
ATOM 1988 O O . PRO B 1 43 ? 7.125 8.367 -4.586 1 88.25 43 PRO B O 1
ATOM 1991 N N . SER B 1 44 ? 8.094 10.211 -3.668 1 93.69 44 SER B N 1
ATOM 1992 C CA . SER B 1 44 ? 9.297 9.531 -3.199 1 93.69 44 SER B CA 1
ATOM 1993 C C . SER B 1 44 ? 9.562 9.82 -1.727 1 93.69 44 SER B C 1
ATOM 1995 O O . SER B 1 44 ? 9.016 10.781 -1.17 1 93.69 44 SER B O 1
ATOM 1997 N N . LEU B 1 45 ? 10.367 9.008 -1.17 1 96.81 45 LEU B N 1
ATOM 1998 C CA . LEU B 1 45 ? 10.75 9.242 0.218 1 96.81 45 LEU B CA 1
ATOM 1999 C C . LEU B 1 45 ? 11.453 10.594 0.368 1 96.81 45 LEU B C 1
ATOM 2001 O O . LEU B 1 45 ? 11.219 11.312 1.339 1 96.81 45 LEU B O 1
ATOM 2005 N N . ALA B 1 46 ? 12.289 10.883 -0.621 1 95.12 46 ALA B N 1
ATOM 2006 C CA . ALA B 1 46 ? 13.008 12.148 -0.579 1 95.12 46 ALA B CA 1
ATOM 2007 C C . ALA B 1 46 ? 12.031 13.328 -0.567 1 95.12 46 ALA B C 1
ATOM 2009 O O . ALA B 1 46 ? 12.219 14.289 0.187 1 95.12 46 ALA B O 1
ATOM 2010 N N . ALA B 1 47 ? 11.031 13.242 -1.39 1 94.75 47 ALA B N 1
ATOM 2011 C CA . ALA B 1 47 ? 10.039 14.312 -1.45 1 94.75 47 ALA B CA 1
ATOM 2012 C C . ALA B 1 47 ? 9.297 14.445 -0.122 1 94.75 47 ALA B C 1
ATOM 2014 O O . ALA B 1 47 ? 9.008 15.562 0.324 1 94.75 47 ALA B O 1
ATOM 2015 N N . ILE B 1 48 ? 8.977 13.359 0.536 1 98.06 48 ILE B N 1
ATOM 2016 C CA . ILE B 1 48 ? 8.312 13.352 1.836 1 98.06 48 ILE B CA 1
ATOM 2017 C C . ILE B 1 48 ? 9.18 14.07 2.863 1 98.06 48 ILE B C 1
ATOM 2019 O O . ILE B 1 48 ? 8.703 14.953 3.584 1 98.06 48 ILE B O 1
ATOM 2023 N N . LEU B 1 49 ? 10.445 13.727 2.883 1 97.31 49 LEU B N 1
ATOM 2024 C CA . LEU B 1 49 ? 11.352 14.234 3.906 1 97.31 49 LEU B CA 1
ATOM 2025 C C . LEU B 1 49 ? 11.641 15.719 3.688 1 97.31 49 LEU B C 1
ATOM 2027 O O . LEU B 1 49 ? 11.969 16.438 4.633 1 97.31 49 LEU B O 1
ATOM 2031 N N . ASP B 1 50 ? 11.43 16.156 2.48 1 95.75 50 ASP B N 1
ATOM 2032 C CA . ASP B 1 50 ? 11.586 17.578 2.172 1 95.75 50 ASP B CA 1
ATOM 2033 C C . ASP B 1 50 ? 10.398 18.391 2.689 1 95.75 50 ASP B C 1
ATOM 2035 O O . ASP B 1 50 ? 10.547 19.547 3.062 1 95.75 50 ASP B O 1
ATOM 2039 N N . LEU B 1 51 ? 9.289 17.766 2.695 1 96.38 51 LEU B N 1
ATOM 2040 C CA . LEU B 1 51 ? 8.055 18.469 3.014 1 96.38 51 LEU B CA 1
ATOM 2041 C C . LEU B 1 51 ? 7.711 18.328 4.492 1 96.38 51 LEU B C 1
ATOM 2043 O O . LEU B 1 51 ? 7.203 19.266 5.109 1 96.38 51 LEU B O 1
ATOM 2047 N N . ALA B 1 52 ? 7.98 17.156 5.105 1 97.88 52 ALA B N 1
ATOM 2048 C CA . ALA B 1 52 ? 7.629 16.875 6.496 1 97.88 52 ALA B CA 1
ATOM 2049 C C . ALA B 1 52 ? 8.578 17.594 7.457 1 97.88 52 ALA B C 1
ATOM 2051 O O . ALA B 1 52 ? 9.719 17.906 7.098 1 97.88 52 ALA B O 1
ATOM 2052 N N . PRO B 1 53 ? 8.109 17.859 8.633 1 97.31 53 PRO B N 1
ATOM 2053 C CA . PRO B 1 53 ? 9.055 18.406 9.609 1 97.31 53 PRO B CA 1
ATOM 2054 C C . PRO B 1 53 ? 10.164 17.438 9.969 1 97.31 53 PRO B C 1
ATOM 2056 O O . PRO B 1 53 ? 9.922 16.219 10.047 1 97.31 53 PRO B O 1
ATOM 2059 N N . ASN B 1 54 ? 11.367 17.984 10.18 1 95.69 54 ASN B N 1
ATOM 2060 C CA . ASN B 1 54 ? 12.453 17.125 10.664 1 95.69 54 ASN B CA 1
ATOM 2061 C C . ASN B 1 54 ? 12.43 17 12.188 1 95.69 54 ASN B C 1
ATOM 2063 O O . ASN B 1 54 ? 11.547 17.547 12.844 1 95.69 54 ASN B O 1
ATOM 2067 N N . ASP B 1 55 ? 13.367 16.344 12.766 1 95.69 55 ASP B N 1
ATOM 2068 C CA . ASP B 1 55 ? 13.391 16.031 14.195 1 95.69 55 ASP B CA 1
ATOM 2069 C C . ASP B 1 55 ? 13.453 17.297 15.039 1 95.69 55 ASP B C 1
ATOM 2071 O O . ASP B 1 55 ? 12.758 17.422 16.047 1 95.69 55 ASP B O 1
ATOM 2075 N N . ASP B 1 56 ? 14.219 18.25 14.602 1 94.56 56 ASP B N 1
ATOM 2076 C CA . ASP B 1 56 ? 14.375 19.484 15.352 1 94.56 56 ASP B CA 1
ATOM 2077 C C . ASP B 1 56 ? 13.078 20.297 15.352 1 94.56 56 ASP B C 1
ATOM 2079 O O . ASP B 1 56 ? 12.672 20.828 16.391 1 94.56 56 ASP B O 1
ATOM 2083 N N . GLN B 1 57 ? 12.484 20.359 14.188 1 96.44 57 GLN B N 1
ATOM 2084 C CA . GLN B 1 57 ? 11.219 21.078 14.07 1 96.44 57 GLN B CA 1
ATOM 2085 C C . GLN B 1 57 ? 10.141 20.422 14.93 1 96.44 57 GLN B C 1
ATOM 2087 O O . GLN B 1 57 ? 9.398 21.109 15.625 1 96.44 57 GLN B O 1
ATOM 2092 N N . MET B 1 58 ? 10.125 19.156 14.969 1 96.5 58 MET B N 1
ATOM 2093 C CA . MET B 1 58 ? 9.07 18.453 15.695 1 96.5 58 MET B CA 1
ATOM 2094 C C . MET B 1 58 ? 9.25 18.594 17.203 1 96.5 58 MET B C 1
ATOM 2096 O O . MET B 1 58 ? 8.273 18.719 17.938 1 96.5 58 MET B O 1
ATOM 2100 N N . ALA B 1 59 ? 10.523 18.594 17.609 1 94.31 59 ALA B N 1
ATOM 2101 C CA . ALA B 1 59 ? 10.789 18.812 19.031 1 94.31 59 ALA B CA 1
ATOM 2102 C C . ALA B 1 59 ? 10.242 20.172 19.484 1 94.31 59 ALA B C 1
ATOM 2104 O O . ALA B 1 59 ? 9.617 20.266 20.531 1 94.31 59 ALA B O 1
ATOM 2105 N N . LYS B 1 60 ? 10.391 21.203 18.672 1 95.12 60 LYS B N 1
ATOM 2106 C CA . LYS B 1 60 ? 9.883 22.531 18.969 1 95.12 60 LYS B CA 1
ATOM 2107 C C . LYS B 1 60 ? 8.359 22.562 18.938 1 95.12 60 LYS B C 1
ATOM 2109 O O . LYS B 1 60 ? 7.723 23.188 19.797 1 95.12 60 LYS B O 1
ATOM 2114 N N . ILE B 1 61 ? 7.809 21.875 17.984 1 95.44 61 ILE B N 1
ATOM 2115 C CA . ILE B 1 61 ? 6.363 21.875 17.812 1 95.44 61 ILE B CA 1
ATOM 2116 C C . ILE B 1 61 ? 5.699 21.141 18.984 1 95.44 61 ILE B C 1
ATOM 2118 O O . ILE B 1 61 ? 4.719 21.625 19.547 1 95.44 61 ILE B O 1
ATOM 2122 N N . VAL B 1 62 ? 6.25 20.016 19.391 1 93.94 62 VAL B N 1
ATOM 2123 C CA . VAL B 1 62 ? 5.699 19.234 20.484 1 93.94 62 VAL B CA 1
ATOM 2124 C C . VAL B 1 62 ? 5.758 20.062 21.781 1 93.94 62 VAL B C 1
ATOM 2126 O O . VAL B 1 62 ? 4.785 20.109 22.531 1 93.94 62 VAL B O 1
ATOM 2129 N N . THR B 1 63 ? 6.828 20.75 21.922 1 92.81 63 THR B N 1
ATOM 2130 C CA . THR B 1 63 ? 7.016 21.562 23.125 1 92.81 63 THR B CA 1
ATOM 2131 C C . THR B 1 63 ? 6.082 22.766 23.109 1 92.81 63 THR B C 1
ATOM 2133 O O . THR B 1 63 ? 5.461 23.078 24.125 1 92.81 63 THR B O 1
ATOM 2136 N N . SER B 1 64 ? 5.832 23.359 21.984 1 93.06 64 SER B N 1
ATOM 2137 C CA . SER B 1 64 ? 5.105 24.625 21.875 1 93.06 64 SER B CA 1
ATOM 2138 C C . SER B 1 64 ? 3.6 24.406 21.828 1 93.06 64 SER B C 1
ATOM 2140 O O . SER B 1 64 ? 2.828 25.234 22.312 1 93.06 64 SER B O 1
ATOM 2142 N N . PHE B 1 65 ? 3.201 23.266 21.25 1 93.88 65 PHE B N 1
ATOM 2143 C CA . PHE B 1 65 ? 1.776 23.125 20.984 1 93.88 65 PHE B CA 1
ATOM 2144 C C . PHE B 1 65 ? 1.205 21.922 21.734 1 93.88 65 PHE B C 1
ATOM 2146 O O . PHE B 1 65 ? -0.007 21.688 21.719 1 93.88 65 PHE B O 1
ATOM 2153 N N . GLY B 1 66 ? 2.021 21.062 22.344 1 90.88 66 GLY B N 1
ATOM 2154 C CA . GLY B 1 66 ? 1.54 19.891 23.078 1 90.88 66 GLY B CA 1
ATOM 2155 C C . GLY B 1 66 ? 0.874 18.859 22.188 1 90.88 66 GLY B C 1
ATOM 2156 O O . GLY B 1 66 ? -0.147 18.281 22.562 1 90.88 66 GLY B O 1
ATOM 2157 N N . ILE B 1 67 ? 1.419 18.688 20.969 1 88.94 67 ILE B N 1
ATOM 2158 C CA . ILE B 1 67 ? 0.817 17.766 20 1 88.94 67 ILE B CA 1
ATOM 2159 C C . ILE B 1 67 ? 1.378 16.359 20.219 1 88.94 67 ILE B C 1
ATOM 2161 O O . ILE B 1 67 ? 2.514 16.203 20.672 1 88.94 67 ILE B O 1
ATOM 2165 N N . GLU B 1 68 ? 0.505 15.391 19.891 1 86.25 68 GLU B N 1
ATOM 2166 C CA . GLU B 1 68 ? 0.938 13.992 19.859 1 86.25 68 GLU B CA 1
ATOM 2167 C C . GLU B 1 68 ? 1.531 13.625 18.516 1 86.25 68 GLU B C 1
ATOM 2169 O O . GLU B 1 68 ? 0.848 13.703 17.484 1 86.25 68 GLU B O 1
ATOM 2174 N N . ALA B 1 69 ? 2.803 13.281 18.422 1 90.12 69 ALA B N 1
ATOM 2175 C CA . ALA B 1 69 ? 3.469 12.922 17.172 1 90.12 69 ALA B CA 1
ATOM 2176 C C . ALA B 1 69 ? 3.971 11.484 17.203 1 90.12 69 ALA B C 1
ATOM 2178 O O . ALA B 1 69 ? 4.445 10.961 16.203 1 90.12 69 ALA B O 1
ATOM 2179 N N . GLY B 1 70 ? 3.846 10.805 18.25 1 94.5 70 GLY B N 1
ATOM 2180 C CA . GLY B 1 70 ? 4.316 9.438 18.391 1 94.5 70 GLY B CA 1
ATOM 2181 C C . GLY B 1 70 ? 5.816 9.344 18.594 1 94.5 70 GLY B C 1
ATOM 2182 O O . GLY B 1 70 ? 6.527 10.344 18.484 1 94.5 70 GLY B O 1
ATOM 2183 N N . ASP B 1 71 ? 6.285 8.203 18.953 1 96.75 71 ASP B N 1
ATOM 2184 C CA . ASP B 1 71 ? 7.711 7.914 19.078 1 96.75 71 ASP B CA 1
ATOM 2185 C C . ASP B 1 71 ? 8.32 7.57 17.734 1 96.75 71 ASP B C 1
ATOM 2187 O O . ASP B 1 71 ? 7.918 6.598 17.094 1 96.75 71 ASP B O 1
ATOM 2191 N N . ALA B 1 72 ? 9.258 8.352 17.328 1 97.44 72 ALA B N 1
ATOM 2192 C CA . ALA B 1 72 ? 9.859 8.227 16 1 97.44 72 ALA B CA 1
ATOM 2193 C C . ALA B 1 72 ? 10.438 6.828 15.789 1 97.44 72 ALA B C 1
ATOM 2195 O O . ALA B 1 72 ? 10.258 6.23 14.727 1 97.44 72 ALA B O 1
ATOM 2196 N N . ASP B 1 73 ? 11.211 6.34 16.797 1 98.25 73 ASP B N 1
ATOM 2197 C CA . ASP B 1 73 ? 11.828 5.023 16.672 1 98.25 73 ASP B CA 1
ATOM 2198 C C . ASP B 1 73 ? 10.766 3.928 16.562 1 98.25 73 ASP B C 1
ATOM 2200 O O . ASP B 1 73 ? 10.906 3.002 15.758 1 98.25 73 ASP B O 1
ATOM 2204 N N . GLU B 1 74 ? 9.742 4.031 17.312 1 98.38 74 GLU B N 1
ATOM 2205 C CA . GLU B 1 74 ? 8.664 3.041 17.281 1 98.38 74 GLU B CA 1
ATOM 2206 C C . GLU B 1 74 ? 7.949 3.051 15.938 1 98.38 74 GLU B C 1
ATOM 2208 O O . GLU B 1 74 ? 7.676 1.993 15.367 1 98.38 74 GLU B O 1
ATOM 2213 N N . LEU B 1 75 ? 7.703 4.223 15.438 1 98.75 75 LEU B N 1
ATOM 2214 C CA . LEU B 1 75 ? 7 4.355 14.164 1 98.75 75 LEU B CA 1
ATOM 2215 C C . LEU B 1 75 ? 7.875 3.879 13.008 1 98.75 75 LEU B C 1
ATOM 2217 O O . LEU B 1 75 ? 7.395 3.189 12.109 1 98.75 75 LEU B O 1
ATOM 2221 N N . THR B 1 76 ? 9.133 4.258 13.047 1 98.88 76 THR B N 1
ATOM 2222 C CA . THR B 1 76 ? 10.078 3.748 12.062 1 98.88 76 THR B CA 1
ATOM 2223 C C . THR B 1 76 ? 10.148 2.225 12.117 1 98.88 76 THR B C 1
ATOM 2225 O O . THR B 1 76 ? 10.172 1.562 11.078 1 98.88 76 THR B O 1
ATOM 2228 N N . GLY B 1 77 ? 10.172 1.698 13.312 1 98.81 77 GLY B N 1
ATOM 2229 C CA . GLY B 1 77 ? 10.164 0.255 13.5 1 98.81 77 GLY B CA 1
ATOM 2230 C C . GLY B 1 77 ? 8.914 -0.407 12.945 1 98.81 77 GLY B C 1
ATOM 2231 O O . GLY B 1 77 ? 8.977 -1.509 12.398 1 98.81 77 GLY B O 1
ATOM 2232 N N . LEU B 1 78 ? 7.789 0.256 13.125 1 98.75 78 LEU B N 1
ATOM 2233 C CA . LEU B 1 78 ? 6.527 -0.265 12.609 1 98.75 78 LEU B CA 1
ATOM 2234 C C . LEU B 1 78 ? 6.578 -0.403 11.086 1 98.75 78 LEU B C 1
ATOM 2236 O O . LEU B 1 78 ? 6.156 -1.424 10.539 1 98.75 78 LEU B O 1
ATOM 2240 N N . GLY B 1 79 ? 7.086 0.663 10.391 1 98.88 79 GLY B N 1
ATOM 2241 C CA . GLY B 1 79 ? 7.266 0.581 8.953 1 98.88 79 GLY B CA 1
ATOM 2242 C C . GLY B 1 79 ? 8.195 -0.542 8.531 1 98.88 79 GLY B C 1
ATOM 2243 O O . GLY B 1 79 ? 7.898 -1.279 7.586 1 98.88 79 GLY B O 1
ATOM 2244 N N . SER B 1 80 ? 9.297 -0.668 9.25 1 98.88 80 SER B N 1
ATOM 2245 C CA . SER B 1 80 ? 10.289 -1.701 8.953 1 98.88 80 SER B CA 1
ATOM 2246 C C . SER B 1 80 ? 9.703 -3.096 9.156 1 98.88 80 SER B C 1
ATOM 2248 O O . SER B 1 80 ? 9.836 -3.961 8.289 1 98.88 80 SER B O 1
ATOM 2250 N N . THR B 1 81 ? 9.062 -3.322 10.227 1 98.81 81 THR B N 1
ATOM 2251 C CA . THR B 1 81 ? 8.523 -4.629 10.586 1 98.81 81 THR B CA 1
ATOM 2252 C C . THR B 1 81 ? 7.453 -5.066 9.594 1 98.81 81 THR B C 1
ATOM 2254 O O . THR B 1 81 ? 7.344 -6.25 9.273 1 98.81 81 THR B O 1
ATOM 2257 N N . MET B 1 82 ? 6.684 -4.102 9.148 1 98.69 82 MET B N 1
ATOM 2258 C CA . MET B 1 82 ? 5.641 -4.395 8.172 1 98.69 82 MET B CA 1
ATOM 2259 C C . MET B 1 82 ? 6.227 -5.062 6.934 1 98.69 82 MET B C 1
ATOM 2261 O O . MET B 1 82 ? 5.691 -6.062 6.453 1 98.69 82 MET B O 1
ATOM 2265 N N . ILE B 1 83 ? 7.348 -4.594 6.453 1 98.88 83 ILE B N 1
ATOM 2266 C CA . ILE B 1 83 ? 7.98 -5.105 5.242 1 98.88 83 ILE B CA 1
ATOM 2267 C C . ILE B 1 83 ? 8.711 -6.41 5.555 1 98.88 83 ILE B C 1
ATOM 2269 O O . ILE B 1 83 ? 8.625 -7.379 4.797 1 98.88 83 ILE B O 1
ATOM 2273 N N . ARG B 1 84 ? 9.359 -6.473 6.695 1 98.88 84 ARG B N 1
ATOM 2274 C CA . ARG B 1 84 ? 10.141 -7.645 7.074 1 98.88 84 ARG B CA 1
ATOM 2275 C C . ARG B 1 84 ? 9.234 -8.852 7.312 1 98.88 84 ARG B C 1
ATOM 2277 O O . ARG B 1 84 ? 9.586 -9.977 6.945 1 98.88 84 ARG B O 1
ATOM 2284 N N . ASP B 1 85 ? 8.094 -8.625 7.91 1 98.75 85 ASP B N 1
ATOM 2285 C CA . ASP B 1 85 ? 7.148 -9.719 8.141 1 98.75 85 ASP B CA 1
ATOM 2286 C C . ASP B 1 85 ? 6.641 -10.297 6.82 1 98.75 85 ASP B C 1
ATOM 2288 O O . ASP B 1 85 ? 6.555 -11.516 6.664 1 98.75 85 ASP B O 1
ATOM 2292 N N . GLN B 1 86 ? 6.332 -9.438 5.891 1 98.81 86 GLN B N 1
ATOM 2293 C CA . GLN B 1 86 ? 5.895 -9.891 4.574 1 98.81 86 GLN B CA 1
ATOM 2294 C C . GLN B 1 86 ? 7.004 -10.664 3.861 1 98.81 86 GLN B C 1
ATOM 2296 O O . GLN B 1 86 ? 6.754 -11.727 3.285 1 98.81 86 GLN B O 1
ATOM 2301 N N . TYR B 1 87 ? 8.156 -10.133 3.93 1 98.75 87 TYR B N 1
ATOM 2302 C CA . TYR B 1 87 ? 9.297 -10.805 3.305 1 98.75 87 TYR B CA 1
ATOM 2303 C C . TYR B 1 87 ? 9.477 -12.211 3.859 1 98.75 87 TYR B C 1
ATOM 2305 O O . TYR B 1 87 ? 9.578 -13.18 3.098 1 98.75 87 TYR B O 1
ATOM 2313 N N . ALA B 1 88 ? 9.523 -12.328 5.176 1 98.44 88 ALA B N 1
ATOM 2314 C CA . ALA B 1 88 ? 9.797 -13.602 5.836 1 98.44 88 ALA B CA 1
ATOM 2315 C C . ALA B 1 88 ? 8.719 -14.633 5.504 1 98.44 88 ALA B C 1
ATOM 2317 O O . ALA B 1 88 ? 9.031 -15.797 5.234 1 98.44 88 ALA B O 1
ATOM 2318 N N . ALA B 1 89 ? 7.531 -14.203 5.449 1 98.19 89 ALA B N 1
ATOM 2319 C CA . ALA B 1 89 ? 6.426 -15.133 5.227 1 98.19 89 ALA B CA 1
ATOM 2320 C C . ALA B 1 89 ? 6.332 -15.531 3.758 1 98.19 89 ALA B C 1
ATOM 2322 O O . ALA B 1 89 ? 5.961 -16.656 3.438 1 98.19 89 ALA B O 1
ATOM 2323 N N . LEU B 1 90 ? 6.734 -14.625 2.867 1 98.44 90 LEU B N 1
ATOM 2324 C CA . LEU B 1 90 ? 6.367 -14.828 1.471 1 98.44 90 LEU B CA 1
ATOM 2325 C C . LEU B 1 90 ? 7.578 -15.281 0.653 1 98.44 90 LEU B C 1
ATOM 2327 O O . LEU B 1 90 ? 7.422 -15.789 -0.46 1 98.44 90 LEU B O 1
ATOM 2331 N N . GLU B 1 91 ? 8.742 -15.117 1.174 1 97.56 91 GLU B N 1
ATOM 2332 C CA . GLU B 1 91 ? 9.938 -15.492 0.426 1 97.56 91 GLU B CA 1
ATOM 2333 C C . GLU B 1 91 ? 9.875 -16.953 -0.009 1 97.56 91 GLU B C 1
ATOM 2335 O O . GLU B 1 91 ? 10.078 -17.266 -1.186 1 97.56 91 GLU B O 1
ATOM 2340 N N . PRO B 1 92 ? 9.508 -17.922 0.875 1 95.88 92 PRO B N 1
ATOM 2341 C CA . PRO B 1 92 ? 9.484 -19.328 0.449 1 95.88 92 PRO B CA 1
ATOM 2342 C C . PRO B 1 92 ? 8.406 -19.609 -0.601 1 95.88 92 PRO B C 1
ATOM 2344 O O . PRO B 1 92 ? 8.461 -20.625 -1.284 1 95.88 92 PRO B O 1
ATOM 2347 N N . ILE B 1 93 ? 7.477 -18.688 -0.7 1 97.12 93 ILE B N 1
ATOM 2348 C CA . ILE B 1 93 ? 6.328 -18.938 -1.565 1 97.12 93 ILE B CA 1
ATOM 2349 C C . ILE B 1 93 ? 6.516 -18.203 -2.891 1 97.12 93 ILE B C 1
ATOM 2351 O O . ILE B 1 93 ? 6.273 -18.766 -3.961 1 97.12 93 ILE B O 1
ATOM 2355 N N . LEU B 1 94 ? 6.973 -16.953 -2.842 1 97.5 94 LEU B N 1
ATOM 2356 C CA . LEU B 1 94 ? 6.977 -16.094 -4.012 1 97.5 94 LEU B CA 1
ATOM 2357 C C . LEU B 1 94 ? 8.305 -16.188 -4.758 1 97.5 94 LEU B C 1
ATOM 2359 O O . LEU B 1 94 ? 8.422 -15.719 -5.891 1 97.5 94 LEU B O 1
ATOM 2363 N N . VAL B 1 95 ? 9.281 -16.766 -4.16 1 95.31 95 VAL B N 1
ATOM 2364 C CA . VAL B 1 95 ? 10.562 -16.938 -4.824 1 95.31 95 VAL B CA 1
ATOM 2365 C C . VAL B 1 95 ? 10.641 -18.328 -5.457 1 95.31 95 VAL B C 1
ATOM 2367 O O . VAL B 1 95 ? 10.539 -19.344 -4.762 1 95.31 95 VAL B O 1
ATOM 2370 N N . THR B 1 96 ? 10.695 -18.359 -6.746 1 88.44 96 THR B N 1
ATOM 2371 C CA . THR B 1 96 ? 10.773 -19.609 -7.48 1 88.44 96 THR B CA 1
ATOM 2372 C C . THR B 1 96 ? 12.211 -19.891 -7.922 1 88.44 96 THR B C 1
ATOM 2374 O O . THR B 1 96 ? 12.953 -18.969 -8.25 1 88.44 96 THR B O 1
ATOM 2377 N N . MET B 1 97 ? 12.531 -21.203 -7.863 1 86.88 97 MET B N 1
ATOM 2378 C CA . MET B 1 97 ? 13.836 -21.625 -8.359 1 86.88 97 MET B CA 1
ATOM 2379 C C . MET B 1 97 ? 13.766 -22 -9.836 1 86.88 97 MET B C 1
ATOM 2381 O O . MET B 1 97 ? 12.898 -22.781 -10.234 1 86.88 97 MET B O 1
ATOM 2385 N N . TYR B 1 98 ? 14.469 -21.328 -10.633 1 81.25 98 TYR B N 1
ATOM 2386 C CA . TYR B 1 98 ? 14.602 -21.688 -12.039 1 81.25 98 TYR B CA 1
ATOM 2387 C C . TYR B 1 98 ? 16.047 -22.031 -12.383 1 81.25 98 TYR B C 1
ATOM 2389 O O . TYR B 1 98 ? 16.922 -21.156 -12.359 1 81.25 98 TYR B O 1
ATOM 2397 N N . ARG B 1 99 ? 16.266 -23.266 -12.758 1 84.62 99 ARG B N 1
ATOM 2398 C CA . ARG B 1 99 ? 17.609 -23.75 -13.094 1 84.62 99 ARG B CA 1
ATOM 2399 C C . ARG B 1 99 ? 18.609 -23.406 -12 1 84.62 99 ARG B C 1
ATOM 2401 O O . ARG B 1 99 ? 19.688 -22.875 -12.289 1 84.62 99 ARG B O 1
ATOM 2408 N N . GLY B 1 100 ? 18.266 -23.469 -10.773 1 86.81 100 GLY B N 1
ATOM 2409 C CA . GLY B 1 100 ? 19.156 -23.297 -9.625 1 86.81 100 GLY B CA 1
ATOM 2410 C C . GLY B 1 100 ? 19.266 -21.859 -9.156 1 86.81 100 GLY B C 1
ATOM 2411 O O . GLY B 1 100 ? 19.953 -21.578 -8.172 1 86.81 100 GLY B O 1
ATOM 2412 N N . GLU B 1 101 ? 18.594 -20.906 -9.891 1 91.44 101 GLU B N 1
ATOM 2413 C CA . GLU B 1 101 ? 18.656 -19.5 -9.516 1 91.44 101 GLU B CA 1
ATOM 2414 C C . GLU B 1 101 ? 17.312 -19 -9 1 91.44 101 GLU B C 1
ATOM 2416 O O . GLU B 1 101 ? 16.266 -19.297 -9.586 1 91.44 101 GLU B O 1
ATOM 2421 N N . PRO B 1 102 ? 17.469 -18.375 -7.82 1 93.5 102 PRO B N 1
ATOM 2422 C CA . PRO B 1 102 ? 16.203 -17.844 -7.293 1 93.5 102 PRO B C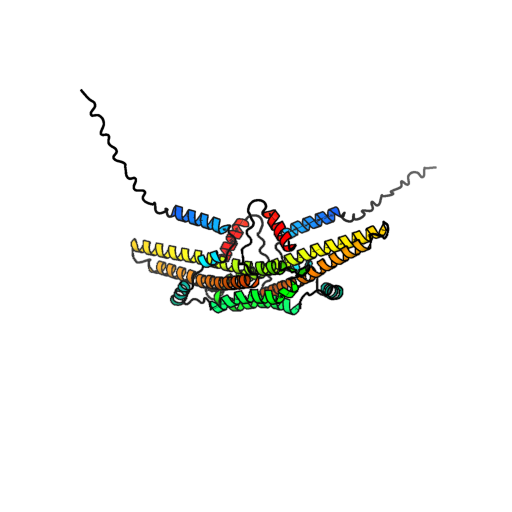A 1
ATOM 2423 C C . PRO B 1 102 ? 15.703 -16.625 -8.078 1 93.5 102 PRO B C 1
ATOM 2425 O O . PRO B 1 102 ? 16.5 -15.773 -8.484 1 93.5 102 PRO B O 1
ATOM 2428 N N . ASN B 1 103 ? 14.438 -16.656 -8.375 1 94.12 103 ASN B N 1
ATOM 2429 C CA . ASN B 1 103 ? 13.758 -15.523 -8.992 1 94.12 103 ASN B CA 1
ATOM 2430 C C . ASN B 1 103 ? 12.906 -14.758 -7.973 1 94.12 103 ASN B C 1
ATOM 2432 O O . ASN B 1 103 ? 11.867 -15.25 -7.531 1 94.12 103 ASN B O 1
ATOM 2436 N N . TYR B 1 104 ? 13.297 -13.477 -7.676 1 95.25 104 TYR B N 1
ATOM 2437 C CA . TYR B 1 104 ? 12.688 -12.695 -6.605 1 95.25 104 TYR B CA 1
ATOM 2438 C C . TYR B 1 104 ? 11.625 -11.758 -7.16 1 95.25 104 TYR B C 1
ATOM 2440 O O . TYR B 1 104 ? 11.039 -10.961 -6.414 1 95.25 104 TYR B O 1
ATOM 2448 N N . GLN B 1 105 ? 11.305 -11.875 -8.344 1 94.06 105 GLN B N 1
ATOM 2449 C CA . GLN B 1 105 ? 10.477 -10.867 -9 1 94.06 105 GLN B CA 1
ATOM 2450 C C . GLN B 1 105 ? 9.102 -10.773 -8.344 1 94.06 105 GLN B C 1
ATOM 2452 O O . GLN B 1 105 ? 8.602 -9.672 -8.094 1 94.06 105 GLN B O 1
ATOM 2457 N N . GLY B 1 106 ? 8.422 -11.875 -8.102 1 95.38 106 GLY B N 1
ATOM 2458 C CA . GLY B 1 106 ? 7.129 -11.852 -7.441 1 95.38 106 GLY B CA 1
ATOM 2459 C C . GLY B 1 106 ? 7.16 -11.188 -6.078 1 95.38 106 GLY B C 1
ATOM 2460 O O . GLY B 1 106 ? 6.273 -10.398 -5.746 1 95.38 106 GLY B O 1
ATOM 2461 N N . LEU B 1 107 ? 8.148 -11.531 -5.336 1 97.88 107 LEU B N 1
ATOM 2462 C CA . LEU B 1 107 ? 8.32 -10.945 -4.012 1 97.88 107 LEU B CA 1
ATOM 2463 C C . LEU B 1 107 ? 8.594 -9.445 -4.105 1 97.88 107 LEU B C 1
ATOM 2465 O O . LEU B 1 107 ? 8.039 -8.656 -3.338 1 97.88 107 LEU B O 1
ATOM 2469 N N . LYS B 1 108 ? 9.445 -9.109 -5.074 1 96.81 108 LYS B N 1
ATOM 2470 C CA . LYS B 1 108 ? 9.766 -7.699 -5.285 1 96.81 108 LYS B CA 1
ATOM 2471 C C . LYS B 1 108 ? 8.516 -6.891 -5.613 1 96.81 108 LYS B C 1
ATOM 2473 O O . LYS B 1 108 ? 8.297 -5.816 -5.047 1 96.81 108 LYS B O 1
ATOM 2478 N N . ILE B 1 109 ? 7.699 -7.375 -6.414 1 95.69 109 ILE B N 1
ATOM 2479 C CA . ILE B 1 109 ? 6.492 -6.668 -6.824 1 95.69 109 ILE B CA 1
ATOM 2480 C C . ILE B 1 109 ? 5.574 -6.469 -5.617 1 95.69 109 ILE B C 1
ATOM 2482 O O . ILE B 1 109 ? 5.027 -5.383 -5.418 1 95.69 109 ILE B O 1
ATOM 2486 N N . HIS B 1 110 ? 5.453 -7.5 -4.859 1 98.25 110 HIS B N 1
ATOM 2487 C CA . HIS B 1 110 ? 4.586 -7.406 -3.689 1 98.25 110 HIS B CA 1
ATOM 2488 C C . HIS B 1 110 ? 5.086 -6.344 -2.715 1 98.25 110 HIS B C 1
ATOM 2490 O O . HIS B 1 110 ? 4.32 -5.477 -2.293 1 98.25 110 HIS B O 1
ATOM 2496 N N . LEU B 1 111 ? 6.328 -6.422 -2.361 1 98.62 111 LEU B N 1
ATOM 2497 C CA . LEU B 1 111 ? 6.879 -5.465 -1.406 1 98.62 111 LEU B CA 1
ATOM 2498 C C . LEU B 1 111 ? 6.848 -4.051 -1.973 1 98.62 111 LEU B C 1
ATOM 2500 O O . LEU B 1 111 ? 6.594 -3.09 -1.242 1 98.62 111 LEU B O 1
ATOM 2504 N N . ASP B 1 112 ? 7.062 -3.939 -3.262 1 97.19 112 ASP B N 1
ATOM 2505 C CA . ASP B 1 112 ? 6.98 -2.645 -3.93 1 97.19 112 ASP B CA 1
ATOM 2506 C C . ASP B 1 112 ? 5.602 -2.016 -3.742 1 97.19 112 ASP B C 1
ATOM 2508 O O . ASP B 1 112 ? 5.492 -0.826 -3.439 1 97.19 112 ASP B O 1
ATOM 2512 N N . ARG B 1 113 ? 4.652 -2.793 -3.885 1 96.44 113 ARG B N 1
ATOM 2513 C CA . ARG B 1 113 ? 3.287 -2.277 -3.805 1 96.44 113 ARG B CA 1
ATOM 2514 C C . ARG B 1 113 ? 2.945 -1.855 -2.379 1 96.44 113 ARG B C 1
ATOM 2516 O O . ARG B 1 113 ? 2.275 -0.842 -2.17 1 96.44 113 ARG B O 1
ATOM 2523 N N . VAL B 1 114 ? 3.369 -2.623 -1.418 1 98.44 114 VAL B N 1
ATOM 2524 C CA . VAL B 1 114 ? 3.107 -2.283 -0.024 1 98.44 114 VAL B CA 1
ATOM 2525 C C . VAL B 1 114 ? 3.83 -0.987 0.337 1 98.44 114 VAL B C 1
ATOM 2527 O O . VAL B 1 114 ? 3.234 -0.08 0.923 1 98.44 114 VAL B O 1
ATOM 2530 N N . VAL B 1 115 ? 5.09 -0.879 -0.069 1 98.69 115 VAL B N 1
ATOM 2531 C CA . VAL B 1 115 ? 5.863 0.327 0.215 1 98.69 115 VAL B CA 1
ATOM 2532 C C . VAL B 1 115 ? 5.23 1.523 -0.491 1 98.69 115 VAL B C 1
ATOM 2534 O O . VAL B 1 115 ? 5.148 2.615 0.077 1 98.69 115 VAL B O 1
ATOM 2537 N N . ASP B 1 116 ? 4.805 1.312 -1.715 1 96.88 116 ASP B N 1
ATOM 2538 C CA . ASP B 1 116 ? 4.156 2.391 -2.455 1 96.88 116 ASP B CA 1
ATOM 2539 C C . ASP B 1 116 ? 2.963 2.949 -1.68 1 96.88 116 ASP B C 1
ATOM 2541 O O . ASP B 1 116 ? 2.77 4.164 -1.619 1 96.88 116 ASP B O 1
ATOM 2545 N N . GLY B 1 117 ? 2.17 2.064 -1.062 1 96.38 117 GLY B N 1
ATOM 2546 C CA . GLY B 1 117 ? 1.033 2.502 -0.269 1 96.38 117 GLY B CA 1
ATOM 2547 C C . GLY B 1 117 ? 1.421 3.414 0.879 1 96.38 117 GLY B C 1
ATOM 2548 O O . GLY B 1 117 ? 0.819 4.473 1.067 1 96.38 117 GLY B O 1
ATOM 2549 N N . VAL B 1 118 ? 2.445 3.016 1.605 1 98.38 118 VAL B N 1
ATOM 2550 C CA . VAL B 1 118 ? 2.889 3.773 2.77 1 98.38 118 VAL B CA 1
ATOM 2551 C C . VAL B 1 118 ? 3.504 5.098 2.322 1 98.38 118 VAL B C 1
ATOM 2553 O O . VAL B 1 118 ? 3.307 6.129 2.965 1 98.38 118 VAL B O 1
ATOM 2556 N N . VAL B 1 119 ? 4.188 5.098 1.195 1 98.25 119 VAL B N 1
ATOM 2557 C CA .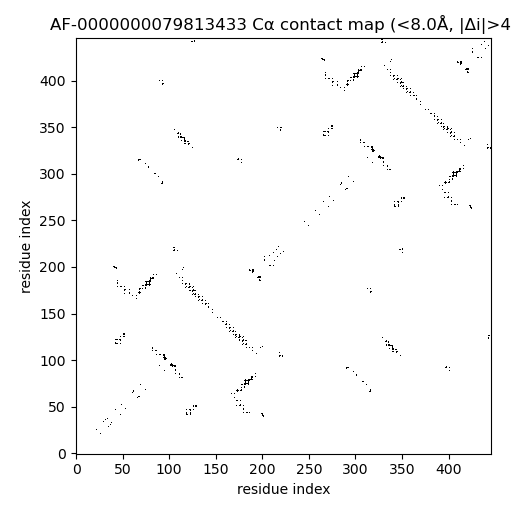 VAL B 1 119 ? 4.855 6.293 0.684 1 98.25 119 VAL B CA 1
ATOM 2558 C C . VAL B 1 119 ? 3.812 7.297 0.192 1 98.25 119 VAL B C 1
ATOM 2560 O O . VAL B 1 119 ? 3.902 8.492 0.488 1 98.25 119 VAL B O 1
ATOM 2563 N N . ARG B 1 120 ? 2.85 6.816 -0.481 1 95.69 120 ARG B N 1
ATOM 2564 C CA . ARG B 1 120 ? 1.798 7.707 -0.959 1 95.69 120 ARG B CA 1
ATOM 2565 C C . ARG B 1 120 ? 1.037 8.336 0.205 1 95.69 120 ARG B C 1
ATOM 2567 O O . ARG B 1 120 ? 0.689 9.516 0.163 1 95.69 120 ARG B O 1
ATOM 2574 N N . SER B 1 121 ? 0.767 7.523 1.203 1 97.75 121 SER B N 1
ATOM 2575 C CA . SER B 1 121 ? 0.114 8.047 2.4 1 97.75 121 SER B CA 1
ATOM 2576 C C . SER B 1 121 ? 0.938 9.156 3.043 1 97.75 121 SER B C 1
ATOM 2578 O O . SER B 1 121 ? 0.417 10.234 3.334 1 97.75 121 SER B O 1
ATOM 2580 N N . ALA B 1 122 ? 2.211 8.906 3.215 1 98.69 122 ALA B N 1
ATOM 2581 C CA . ALA B 1 122 ? 3.105 9.867 3.852 1 98.69 122 ALA B CA 1
ATOM 2582 C C . ALA B 1 122 ? 3.219 11.141 3.02 1 98.69 122 ALA B C 1
ATOM 2584 O O . ALA B 1 122 ? 3.238 12.25 3.564 1 98.69 122 ALA B O 1
ATOM 2585 N N . TYR B 1 123 ? 3.297 10.953 1.751 1 97.56 123 TYR B N 1
ATOM 2586 C CA . TYR B 1 123 ? 3.422 12.109 0.868 1 97.56 123 TYR B CA 1
ATOM 2587 C C . TYR B 1 123 ? 2.191 13 0.961 1 97.56 123 TYR B C 1
ATOM 2589 O O . TYR B 1 123 ? 2.312 14.227 1.056 1 97.56 123 TYR B O 1
ATOM 2597 N N . GLY B 1 124 ? 1.058 12.359 0.959 1 96.25 124 GLY B N 1
ATOM 2598 C CA . GLY B 1 124 ? -0.171 13.125 1.097 1 96.25 124 GLY B CA 1
ATOM 2599 C C . GLY B 1 124 ? -0.234 13.93 2.385 1 96.25 124 GLY B C 1
ATOM 2600 O O . GLY B 1 124 ? -0.597 15.102 2.373 1 96.25 124 GLY B O 1
ATOM 2601 N N . ALA B 1 125 ? 0.129 13.297 3.461 1 97.81 125 ALA B N 1
ATOM 2602 C CA . ALA B 1 125 ? 0.117 13.977 4.754 1 97.81 125 ALA B CA 1
ATOM 2603 C C . ALA B 1 125 ? 1.12 15.133 4.777 1 97.81 125 ALA B C 1
ATOM 2605 O O . ALA B 1 125 ? 0.853 16.188 5.359 1 97.81 125 ALA B O 1
ATOM 2606 N N . ALA B 1 126 ? 2.244 14.898 4.137 1 97.88 126 ALA B N 1
ATOM 2607 C CA . ALA B 1 126 ? 3.27 15.938 4.082 1 97.88 126 ALA B CA 1
ATOM 2608 C C . ALA B 1 126 ? 2.789 17.141 3.275 1 97.88 126 ALA B C 1
ATOM 2610 O O . ALA B 1 126 ? 3.023 18.281 3.66 1 97.88 126 ALA B O 1
ATOM 2611 N N . GLU B 1 127 ? 2.148 16.875 2.223 1 96.19 127 GLU B N 1
ATOM 2612 C CA . GLU B 1 127 ? 1.586 17.953 1.417 1 96.19 127 GLU B CA 1
ATOM 2613 C C . GLU B 1 127 ? 0.533 18.734 2.199 1 96.19 127 GLU B C 1
ATOM 2615 O O . GLU B 1 127 ? 0.494 19.969 2.141 1 96.19 127 GLU B O 1
ATOM 2620 N N . PHE B 1 128 ? -0.269 18.062 2.896 1 95.75 128 PHE B N 1
ATOM 2621 C CA . PHE B 1 128 ? -1.315 18.688 3.688 1 95.75 128 PHE B CA 1
ATOM 2622 C C . PHE B 1 128 ? -0.711 19.578 4.77 1 95.75 128 PHE B C 1
ATOM 2624 O O . PHE B 1 128 ? -1.167 20.703 4.98 1 95.75 128 PHE B O 1
ATOM 2631 N N . TYR B 1 129 ? 0.281 19.078 5.406 1 97.31 129 TYR B N 1
ATOM 2632 C CA . TYR B 1 129 ? 0.989 19.875 6.406 1 97.31 129 TYR B CA 1
ATOM 2633 C C . TYR B 1 129 ? 1.582 21.125 5.781 1 97.31 129 TYR B C 1
ATOM 2635 O O . TYR B 1 129 ? 1.438 22.219 6.324 1 97.31 129 TYR B O 1
ATOM 2643 N N . GLU B 1 130 ? 2.229 20.875 4.641 1 96.5 130 GLU B N 1
ATOM 2644 C CA . GLU B 1 130 ? 2.869 22.016 3.982 1 96.5 130 GLU B CA 1
ATOM 2645 C C . GLU B 1 130 ? 1.851 23.094 3.639 1 96.5 130 GLU B C 1
ATOM 2647 O O . GLU B 1 130 ? 2.105 24.281 3.85 1 96.5 130 GLU B O 1
ATOM 2652 N N . LYS B 1 131 ? 0.799 22.75 3.143 1 93.94 131 LYS B N 1
ATOM 2653 C CA . LYS B 1 131 ? -0.268 23.703 2.822 1 93.94 131 LYS B CA 1
ATOM 2654 C C . LYS B 1 131 ? -0.736 24.438 4.07 1 93.94 131 LYS B C 1
ATOM 2656 O O . LYS B 1 131 ? -0.92 25.656 4.039 1 93.94 131 LYS B O 1
ATOM 2661 N N . ARG B 1 132 ? -0.924 23.734 5.176 1 95.94 132 ARG B N 1
ATOM 2662 C CA . ARG B 1 132 ? -1.373 24.359 6.418 1 95.94 132 ARG B CA 1
ATOM 2663 C C . ARG B 1 132 ? -0.307 25.297 6.973 1 95.94 132 ARG B C 1
ATOM 2665 O O . ARG B 1 132 ? -0.627 26.359 7.52 1 95.94 132 ARG B O 1
ATOM 2672 N N . ARG B 1 133 ? 0.887 24.875 6.855 1 96.06 133 ARG B N 1
ATOM 2673 C CA . ARG B 1 133 ? 1.998 25.703 7.305 1 96.06 133 ARG B CA 1
ATOM 2674 C C . ARG B 1 133 ? 2.039 27.031 6.535 1 96.06 133 ARG B C 1
ATOM 2676 O O . ARG B 1 133 ? 2.219 28.094 7.129 1 96.06 133 ARG B O 1
ATOM 2683 N N . GLN B 1 134 ? 1.801 26.969 5.277 1 93.31 134 GLN B N 1
ATOM 2684 C CA . GLN B 1 134 ? 1.801 28.156 4.438 1 93.31 134 GLN B CA 1
ATOM 2685 C C . GLN B 1 134 ? 0.634 29.078 4.789 1 93.31 134 GLN B C 1
ATOM 2687 O O . GLN B 1 134 ? 0.796 30.297 4.859 1 93.31 134 GLN B O 1
ATOM 2692 N N . ILE B 1 135 ? -0.441 28.5 5.023 1 93.31 135 ILE B N 1
ATOM 2693 C CA . ILE B 1 135 ? -1.622 29.266 5.395 1 93.31 135 ILE B CA 1
ATOM 2694 C C . ILE B 1 135 ? -1.368 30 6.707 1 93.31 135 ILE B C 1
ATOM 2696 O O . ILE B 1 135 ? -1.684 31.188 6.832 1 93.31 135 ILE B O 1
ATOM 2700 N N . ALA B 1 136 ? -0.788 29.328 7.648 1 93.19 136 ALA B N 1
ATOM 2701 C CA . ALA B 1 136 ? -0.453 29.953 8.93 1 93.19 136 ALA B CA 1
ATOM 2702 C C . ALA B 1 136 ? 0.566 31.062 8.742 1 93.19 136 ALA B C 1
ATOM 2704 O O . ALA B 1 136 ? 0.428 32.156 9.328 1 93.19 136 ALA B O 1
ATOM 2705 N N . ARG B 1 137 ? 1.521 30.844 7.977 1 92.69 137 ARG B N 1
ATOM 2706 C CA . ARG B 1 137 ? 2.547 31.844 7.707 1 92.69 137 ARG B CA 1
ATOM 2707 C C . ARG B 1 137 ? 1.941 33.094 7.078 1 92.69 137 ARG B C 1
ATOM 2709 O O . ARG B 1 137 ? 2.27 34.219 7.469 1 92.69 137 ARG B O 1
ATOM 2716 N N . ASP B 1 138 ? 1.105 32.875 6.137 1 88.19 138 ASP B N 1
ATOM 2717 C CA . ASP B 1 138 ? 0.458 34 5.461 1 88.19 138 ASP B CA 1
ATOM 2718 C C . ASP B 1 138 ? -0.393 34.812 6.434 1 88.19 138 ASP B C 1
ATOM 2720 O O . ASP B 1 138 ? -0.438 36.031 6.352 1 88.19 138 ASP B O 1
ATOM 2724 N N . ALA B 1 139 ? -1.023 34.125 7.289 1 87.81 139 ALA B N 1
ATOM 2725 C CA . ALA B 1 139 ? -1.844 34.781 8.297 1 87.81 139 ALA B CA 1
ATOM 2726 C C . ALA B 1 139 ? -0.98 35.625 9.25 1 87.81 139 ALA B C 1
ATOM 2728 O O . ALA B 1 139 ? -1.354 36.719 9.633 1 87.81 139 ALA B O 1
ATOM 2729 N N . VAL B 1 140 ? 0.114 35.062 9.625 1 83.69 140 VAL B N 1
ATOM 2730 C CA . VAL B 1 140 ? 1.047 35.781 10.484 1 83.69 140 VAL B CA 1
ATOM 2731 C C . VAL B 1 140 ? 1.536 37.062 9.781 1 83.69 140 VAL B C 1
ATOM 2733 O O . VAL B 1 140 ? 1.576 38.125 10.383 1 83.69 140 VAL B O 1
ATOM 2736 N N . ASN B 1 141 ? 1.825 36.969 8.531 1 84.56 141 ASN B N 1
ATOM 2737 C CA . ASN B 1 141 ? 2.326 38.125 7.762 1 84.56 141 ASN B CA 1
ATOM 2738 C C . ASN B 1 141 ? 1.267 39.188 7.602 1 84.56 141 ASN B C 1
ATOM 2740 O O . ASN B 1 141 ? 1.566 40.375 7.719 1 84.56 141 ASN B O 1
ATOM 2744 N N . ALA B 1 142 ? 0.083 38.75 7.363 1 80.94 142 ALA B N 1
ATOM 2745 C CA . ALA B 1 142 ? -1.016 39.688 7.211 1 80.94 142 ALA B CA 1
ATOM 2746 C C . ALA B 1 142 ? -1.293 40.438 8.523 1 80.94 142 ALA B C 1
ATOM 2748 O O . ALA B 1 142 ? -1.562 41.625 8.523 1 80.94 142 ALA B O 1
ATOM 2749 N N . PHE B 1 143 ? -1.25 39.688 9.547 1 78.56 143 PHE B N 1
ATOM 2750 C CA . PHE B 1 143 ? -1.499 40.25 10.867 1 78.56 143 PHE B CA 1
ATOM 2751 C C . PHE B 1 143 ? -0.402 41.25 11.242 1 78.56 143 PHE B C 1
ATOM 2753 O O . PHE B 1 143 ? -0.684 42.312 11.781 1 78.56 143 PHE B O 1
ATOM 2760 N N . THR B 1 144 ? 0.796 40.969 11 1 76.19 144 THR B N 1
ATOM 2761 C CA . THR B 1 144 ? 1.936 41.812 11.305 1 76.19 144 THR B CA 1
ATOM 2762 C C . THR B 1 144 ? 1.886 43.094 10.469 1 76.19 144 THR B C 1
ATOM 2764 O O . THR B 1 144 ? 2.223 44.188 10.953 1 76.19 144 THR B O 1
ATOM 2767 N N . ASN B 1 145 ? 1.386 42.969 9.25 1 72.62 145 ASN B N 1
ATOM 2768 C CA . ASN B 1 145 ? 1.294 44.125 8.367 1 72.62 145 ASN B CA 1
ATOM 2769 C C . ASN B 1 145 ? 0.134 45.031 8.758 1 72.62 145 ASN B C 1
ATOM 2771 O O . ASN B 1 145 ? 0.238 46.25 8.648 1 72.62 145 ASN B O 1
ATOM 2775 N N . GLU B 1 146 ? -1 44.406 9.062 1 64.56 146 GLU B N 1
ATOM 2776 C CA . GLU B 1 146 ? -2.152 45.188 9.484 1 64.56 146 GLU B CA 1
ATOM 2777 C C . GLU B 1 146 ? -1.854 45.969 10.766 1 64.56 146 GLU B C 1
ATOM 2779 O O . GLU B 1 146 ? -2.336 47.062 10.953 1 64.56 146 GLU B O 1
ATOM 2784 N N . HIS B 1 147 ? -1.23 45.25 11.68 1 60.84 147 HIS B N 1
ATOM 2785 C CA . HIS B 1 147 ? -0.886 45.938 12.922 1 60.84 147 HIS B CA 1
ATOM 2786 C C . HIS B 1 147 ? 0.142 47.031 12.68 1 60.84 147 HIS B C 1
ATOM 2788 O O . HIS B 1 147 ? 0.293 47.938 13.5 1 60.84 147 HIS B O 1
ATOM 2794 N N . ARG B 1 148 ? 0.855 46.906 11.594 1 55.94 148 ARG B N 1
ATOM 2795 C CA . ARG B 1 148 ? 1.729 48.031 11.266 1 55.94 148 ARG B CA 1
ATOM 2796 C C . ARG B 1 148 ? 0.917 49.25 10.82 1 55.94 148 ARG B C 1
ATOM 2798 O O . ARG B 1 148 ? 1.318 50.375 11.047 1 55.94 148 ARG B O 1
ATOM 2805 N N . ASP B 1 149 ? -0.14 48.969 10.094 1 55.59 149 ASP B N 1
ATOM 2806 C CA . ASP B 1 149 ? -0.907 50.125 9.625 1 55.59 149 ASP B CA 1
ATOM 2807 C C . ASP B 1 149 ? -1.946 50.562 10.656 1 55.59 149 ASP B C 1
ATOM 2809 O O . ASP B 1 149 ? -2.236 51.75 10.805 1 55.59 149 ASP B O 1
ATOM 2813 N N . GLU B 1 150 ? -3.156 49.875 10.875 1 52.56 150 GLU B N 1
ATOM 2814 C CA . GLU B 1 150 ? -4.379 50.375 11.477 1 52.56 150 GLU B CA 1
ATOM 2815 C C . GLU B 1 150 ? -4.332 50.281 13 1 52.56 150 GLU B C 1
ATOM 2817 O O . GLU B 1 150 ? -3.518 49.531 13.547 1 52.56 150 GLU B O 1
ATOM 2822 N N . ASP B 1 151 ? -5.566 51 13.68 1 51.47 151 ASP B N 1
ATOM 2823 C CA . ASP B 1 151 ? -6.086 51.125 15.039 1 51.47 151 ASP B CA 1
ATOM 2824 C C . ASP B 1 151 ? -6.23 49.75 15.703 1 51.47 151 ASP B C 1
ATOM 2826 O O . ASP B 1 151 ? -6.625 48.781 15.047 1 51.47 151 ASP B O 1
ATOM 2830 N N . ARG B 1 152 ? -5.898 49.469 17.031 1 50.75 152 ARG B N 1
ATOM 2831 C CA . ARG B 1 152 ? -5.691 48.406 18.016 1 50.75 152 ARG B CA 1
ATOM 2832 C C . ARG B 1 152 ? -6.91 47.5 18.094 1 50.75 152 ARG B C 1
ATOM 2834 O O . ARG B 1 152 ? -6.863 46.469 18.734 1 50.75 152 ARG B O 1
ATOM 2841 N N . MET B 1 153 ? -8.078 47.938 17.875 1 48.97 153 MET B N 1
ATOM 2842 C CA . MET B 1 153 ? -9.258 47.344 18.5 1 48.97 153 MET B CA 1
ATOM 2843 C C . MET B 1 153 ? -9.484 45.938 17.984 1 48.97 153 MET B C 1
ATOM 2845 O O . MET B 1 153 ? -10.156 45.125 18.641 1 48.97 153 MET B O 1
ATOM 2849 N N . GLY B 1 154 ? -9.328 45.719 16.641 1 51.25 154 GLY B N 1
ATOM 2850 C CA . GLY B 1 154 ? -9.75 44.469 16.031 1 51.25 154 GLY B CA 1
ATOM 2851 C C . GLY B 1 154 ? -8.695 43.375 16.125 1 51.25 154 GLY B C 1
ATOM 2852 O O . GLY B 1 154 ? -8.758 42.406 15.398 1 51.25 154 GLY B O 1
ATOM 2853 N N . ILE B 1 155 ? -7.734 43.562 16.969 1 56.44 155 ILE B N 1
ATOM 2854 C CA . ILE B 1 155 ? -6.434 42.938 17.156 1 56.44 155 ILE B CA 1
ATOM 2855 C C . ILE B 1 155 ? -6.613 41.531 17.75 1 56.44 155 ILE B C 1
ATOM 2857 O O . ILE B 1 155 ? -5.977 40.562 17.312 1 56.44 155 ILE B O 1
ATOM 2861 N N . ASP B 1 156 ? -7.629 41.406 18.734 1 63.22 156 ASP B N 1
ATOM 2862 C CA . ASP B 1 156 ? -7.766 40.125 19.438 1 63.22 156 ASP B CA 1
ATOM 2863 C C . ASP B 1 156 ? -8.258 39.031 18.5 1 63.22 156 ASP B C 1
ATOM 2865 O O . ASP B 1 156 ? -7.777 37.906 18.547 1 63.22 156 ASP B O 1
ATOM 2869 N N . GLY B 1 157 ? -9.172 39.406 17.594 1 68.38 157 GLY B N 1
ATOM 2870 C CA . GLY B 1 157 ? -9.703 38.438 16.656 1 68.38 157 GLY B CA 1
ATOM 2871 C C . GLY B 1 157 ? -8.664 37.906 15.688 1 68.38 157 GLY B C 1
ATOM 2872 O O . GLY B 1 157 ? -8.641 36.688 15.398 1 68.38 157 GLY B O 1
ATOM 2873 N N . GLY B 1 158 ? -7.82 38.781 15.289 1 70.69 158 GLY B N 1
ATOM 2874 C CA . GLY B 1 158 ? -6.754 38.406 14.375 1 70.69 158 GLY B CA 1
ATOM 2875 C C . GLY B 1 158 ? -5.711 37.531 15.016 1 70.69 158 GLY B C 1
ATOM 2876 O O . GLY B 1 158 ? -5.25 36.562 14.398 1 70.69 158 GLY B O 1
ATOM 2877 N N . ALA B 1 159 ? -5.426 37.844 16.25 1 74.56 159 ALA B N 1
ATOM 2878 C CA . ALA B 1 159 ? -4.461 37.031 17 1 74.56 159 ALA B CA 1
ATOM 2879 C C . ALA B 1 159 ? -4.996 35.625 17.266 1 74.56 159 ALA B C 1
ATOM 2881 O O . ALA B 1 159 ? -4.258 34.656 17.156 1 74.56 159 ALA B O 1
ATOM 2882 N N . ASN B 1 160 ? -6.285 35.625 17.531 1 84.5 160 ASN B N 1
ATOM 2883 C CA . ASN B 1 160 ? -6.91 34.312 17.766 1 84.5 160 ASN B CA 1
ATOM 2884 C C . ASN B 1 160 ? -6.922 33.469 16.5 1 84.5 160 ASN B C 1
ATOM 2886 O O . ASN B 1 160 ? -6.691 32.25 16.547 1 84.5 160 ASN B O 1
ATOM 2890 N N . ARG B 1 161 ? -7.129 34.156 15.414 1 87.31 161 ARG B N 1
ATOM 2891 C CA . ARG B 1 161 ? -7.148 33.438 14.141 1 87.31 161 ARG B CA 1
ATOM 2892 C C . ARG B 1 161 ? -5.77 32.875 13.805 1 87.31 161 ARG B C 1
ATOM 2894 O O . ARG B 1 161 ? -5.652 31.734 13.359 1 87.31 161 ARG B O 1
ATOM 2901 N N . VAL B 1 162 ? -4.758 33.656 13.992 1 88.19 162 VAL B N 1
ATOM 2902 C CA . VAL B 1 162 ? -3.387 33.219 13.727 1 88.19 162 VAL B CA 1
ATOM 2903 C C . VAL B 1 162 ? -3.031 32.031 14.609 1 88.19 162 VAL B C 1
ATOM 2905 O O . VAL B 1 162 ? -2.439 31.047 14.148 1 88.19 162 VAL B O 1
ATOM 2908 N N . ASP B 1 163 ? -3.432 32.094 15.867 1 90.5 163 ASP B N 1
ATOM 2909 C CA . ASP B 1 163 ? -3.137 31.016 16.812 1 90.5 163 ASP B CA 1
ATOM 2910 C C . ASP B 1 163 ? -3.859 29.734 16.406 1 90.5 163 ASP B C 1
ATOM 2912 O O . ASP B 1 163 ? -3.293 28.641 16.516 1 90.5 163 ASP B O 1
ATOM 2916 N N . ASP B 1 164 ? -5.031 29.922 15.969 1 92.25 164 ASP B N 1
ATOM 2917 C CA . ASP B 1 164 ? -5.797 28.781 15.516 1 92.25 164 ASP B CA 1
ATOM 2918 C C . ASP B 1 164 ? -5.125 28.109 14.32 1 92.25 164 ASP B C 1
ATOM 2920 O O . ASP B 1 164 ? -5.016 26.875 14.266 1 92.25 164 ASP B O 1
ATOM 2924 N N . LEU B 1 165 ? -4.688 28.906 13.391 1 93.12 165 LEU B N 1
ATOM 2925 C CA . LEU B 1 165 ? -4.059 28.391 12.18 1 93.12 165 LEU B CA 1
ATOM 2926 C C . LEU B 1 165 ? -2.725 27.719 12.508 1 93.12 165 LEU B C 1
ATOM 2928 O O . LEU B 1 165 ? -2.367 26.703 11.898 1 93.12 165 LEU B O 1
ATOM 2932 N N . ARG B 1 166 ? -2.023 28.234 13.508 1 94.25 166 ARG B N 1
ATOM 2933 C CA . ARG B 1 166 ? -0.783 27.625 13.961 1 94.25 166 ARG B CA 1
ATOM 2934 C C . ARG B 1 166 ? -1.048 26.25 14.586 1 94.25 166 ARG B C 1
ATOM 2936 O O . ARG B 1 166 ? -0.292 25.312 14.359 1 94.25 166 ARG B O 1
ATOM 2943 N N . GLU B 1 167 ? -2.102 26.203 15.297 1 93.12 167 GLU B N 1
ATOM 2944 C CA . GLU B 1 167 ? -2.457 24.938 15.953 1 93.12 167 GLU B CA 1
ATOM 2945 C C . GLU B 1 167 ? -2.838 23.875 14.93 1 93.12 167 GLU B C 1
ATOM 2947 O O . GLU B 1 167 ? -2.465 22.703 15.07 1 93.12 167 GLU B O 1
ATOM 2952 N N . ILE B 1 168 ? -3.553 24.312 13.922 1 93.56 168 ILE B N 1
ATOM 2953 C CA . ILE B 1 168 ? -3.939 23.391 12.859 1 93.56 168 ILE B CA 1
ATOM 2954 C C . ILE B 1 168 ? -2.693 22.891 12.133 1 93.56 168 ILE B C 1
ATOM 2956 O O . ILE B 1 168 ? -2.553 21.703 11.883 1 93.56 168 ILE B O 1
ATOM 2960 N N . ALA B 1 169 ? -1.791 23.75 11.82 1 95.81 169 ALA B N 1
ATOM 2961 C CA . ALA B 1 169 ? -0.546 23.359 11.164 1 95.81 169 ALA B CA 1
ATOM 2962 C C . ALA B 1 169 ? 0.254 22.406 12.039 1 95.81 169 ALA B C 1
ATOM 2964 O O . ALA B 1 169 ? 0.816 21.422 11.547 1 95.81 169 ALA B O 1
ATOM 2965 N N . ALA B 1 170 ? 0.264 22.719 13.359 1 95.56 170 ALA B N 1
ATOM 2966 C CA . ALA B 1 170 ? 1.008 21.875 14.297 1 95.56 170 ALA B CA 1
ATOM 2967 C C . ALA B 1 170 ? 0.429 20.469 14.344 1 95.56 170 ALA B C 1
ATOM 2969 O O . ALA B 1 170 ? 1.174 19.484 14.375 1 95.56 170 ALA B O 1
ATOM 2970 N N . GLN B 1 171 ? -0.889 20.391 14.352 1 94.5 171 GLN B N 1
ATOM 2971 C CA . GLN B 1 171 ? -1.548 19.078 14.359 1 94.5 171 GLN B CA 1
ATOM 2972 C C . GLN B 1 171 ? -1.171 18.266 13.125 1 94.5 171 GLN B C 1
ATOM 2974 O O . GLN B 1 171 ? -0.851 17.078 13.234 1 94.5 171 GLN B O 1
ATOM 2979 N N . HIS B 1 172 ? -1.129 18.891 12.039 1 96.69 172 HIS B N 1
ATOM 2980 C CA . HIS B 1 172 ? -0.815 18.188 10.797 1 96.69 172 HIS B CA 1
ATOM 2981 C C . HIS B 1 172 ? 0.68 17.906 10.688 1 96.69 172 HIS B C 1
ATOM 2983 O O . HIS B 1 172 ? 1.091 16.984 9.984 1 96.69 172 HIS B O 1
ATOM 2989 N N . ALA B 1 173 ? 1.488 18.703 11.352 1 97.62 173 ALA B N 1
ATOM 2990 C CA . ALA B 1 173 ? 2.908 18.375 11.445 1 97.62 173 ALA B CA 1
ATOM 2991 C C . ALA B 1 173 ? 3.113 17.016 12.109 1 97.62 173 ALA B C 1
ATOM 2993 O O . ALA B 1 173 ? 3.92 16.203 11.648 1 97.62 173 ALA B O 1
ATOM 2994 N N . GLY B 1 174 ? 2.35 16.812 13.18 1 97.75 174 GLY B N 1
ATOM 2995 C CA . GLY B 1 174 ? 2.453 15.531 13.867 1 97.75 174 GLY B CA 1
ATOM 2996 C C . GLY B 1 174 ? 2.062 14.352 13 1 97.75 174 GLY B C 1
ATOM 2997 O O . GLY B 1 174 ? 2.742 13.328 12.992 1 97.75 174 GLY B O 1
ATOM 2998 N N . LYS B 1 175 ? 0.983 14.523 12.258 1 98.19 175 LYS B N 1
ATOM 2999 C CA . LYS B 1 175 ? 0.525 13.469 11.359 1 98.19 175 LYS B CA 1
ATOM 3000 C C . LYS B 1 175 ? 1.551 13.195 10.258 1 98.19 175 LYS B C 1
ATOM 3002 O O . LYS B 1 175 ? 1.878 12.039 9.984 1 98.19 175 LYS B O 1
ATOM 3007 N N . SER B 1 176 ? 2.025 14.266 9.68 1 98.44 176 SER B N 1
ATOM 3008 C CA . SER B 1 176 ? 3.006 14.156 8.602 1 98.44 176 SER B CA 1
ATOM 3009 C C . SER B 1 176 ? 4.289 13.492 9.086 1 98.44 176 SER B C 1
ATOM 3011 O O . SER B 1 176 ? 4.82 12.602 8.422 1 98.44 176 SER B O 1
ATOM 3013 N N . TYR B 1 177 ? 4.762 13.914 10.203 1 98.56 177 TYR B N 1
ATOM 3014 C CA . TYR B 1 177 ? 5.988 13.383 10.789 1 98.56 177 TYR B CA 1
ATOM 3015 C C . TYR B 1 177 ? 5.855 11.891 11.078 1 98.56 177 TYR B C 1
ATOM 3017 O O . TYR B 1 177 ? 6.754 11.109 10.758 1 98.56 177 TYR B O 1
ATOM 3025 N N . ALA B 1 178 ? 4.758 11.492 11.625 1 98.75 178 ALA B N 1
ATOM 3026 C CA . ALA B 1 178 ? 4.523 10.094 11.969 1 98.75 178 ALA B CA 1
ATOM 3027 C C . ALA B 1 178 ? 4.539 9.211 10.727 1 98.75 178 ALA B C 1
ATOM 3029 O O . ALA B 1 178 ? 5.215 8.18 10.703 1 98.75 178 ALA B O 1
ATOM 3030 N N . LEU B 1 179 ? 3.83 9.617 9.734 1 98.88 179 LEU B N 1
ATOM 3031 C CA . LEU B 1 179 ? 3.744 8.805 8.523 1 98.88 179 LEU B CA 1
ATOM 3032 C C . LEU B 1 179 ? 5.07 8.812 7.773 1 98.88 179 LEU B C 1
ATOM 3034 O O . LEU B 1 179 ? 5.43 7.82 7.137 1 98.88 179 LEU B O 1
ATOM 3038 N N . ALA B 1 180 ? 5.824 9.906 7.863 1 98.88 180 ALA B N 1
ATOM 3039 C CA . ALA B 1 180 ? 7.164 9.938 7.281 1 98.88 180 ALA B CA 1
ATOM 3040 C C . ALA B 1 180 ? 8.07 8.906 7.938 1 98.88 180 ALA B C 1
ATOM 3042 O O . ALA B 1 180 ? 8.867 8.25 7.258 1 98.88 180 ALA B O 1
ATOM 3043 N N . CYS B 1 181 ? 7.961 8.812 9.25 1 98.88 181 CYS B N 1
ATOM 3044 C CA . CYS B 1 181 ? 8.75 7.82 9.969 1 98.88 181 CYS B CA 1
ATOM 3045 C C . CYS B 1 181 ? 8.414 6.41 9.5 1 98.88 181 CYS B C 1
ATOM 3047 O O . CYS B 1 181 ? 9.312 5.602 9.258 1 98.88 181 CYS B O 1
ATOM 3049 N N . ILE B 1 182 ? 7.148 6.129 9.367 1 98.94 182 ILE B N 1
ATOM 3050 C CA . ILE B 1 182 ? 6.719 4.812 8.906 1 98.94 182 ILE B CA 1
ATOM 3051 C C . ILE B 1 182 ? 7.258 4.555 7.504 1 98.94 182 ILE B C 1
ATOM 3053 O O . ILE B 1 182 ? 7.797 3.482 7.223 1 98.94 182 ILE B O 1
ATOM 3057 N N . ALA B 1 183 ? 7.113 5.539 6.602 1 98.88 183 ALA B N 1
ATOM 3058 C CA . ALA B 1 183 ? 7.605 5.398 5.238 1 98.88 183 ALA B CA 1
ATOM 3059 C C . ALA B 1 183 ? 9.117 5.172 5.223 1 98.88 183 ALA B C 1
ATOM 3061 O O . ALA B 1 183 ? 9.617 4.336 4.465 1 98.88 183 ALA B O 1
ATOM 3062 N N . ALA B 1 184 ? 9.82 5.887 6.051 1 98.88 184 ALA B N 1
ATOM 3063 C CA . ALA B 1 184 ? 11.273 5.742 6.129 1 98.88 184 ALA B CA 1
ATOM 3064 C C . ALA B 1 184 ? 11.656 4.332 6.574 1 98.88 184 ALA B C 1
ATOM 3066 O O . ALA B 1 184 ? 12.578 3.73 6.012 1 98.88 184 ALA B O 1
ATOM 3067 N N . GLY B 1 185 ? 10.977 3.824 7.559 1 98.94 185 GLY B N 1
ATOM 3068 C CA . GLY B 1 185 ? 11.242 2.467 8.008 1 98.94 185 GLY B CA 1
ATOM 3069 C C . GLY B 1 185 ? 10.953 1.42 6.949 1 98.94 185 GLY B C 1
ATOM 3070 O O . GLY B 1 185 ? 11.734 0.487 6.762 1 98.94 185 GLY B O 1
ATOM 3071 N N . ALA B 1 186 ? 9.82 1.557 6.301 1 98.94 186 ALA B N 1
ATOM 3072 C CA . ALA B 1 186 ? 9.453 0.626 5.234 1 98.94 186 ALA B CA 1
ATOM 3073 C C . ALA B 1 186 ? 10.484 0.635 4.117 1 98.94 186 ALA B C 1
ATOM 3075 O O . ALA B 1 186 ? 10.906 -0.423 3.645 1 98.94 186 ALA B O 1
ATOM 3076 N N . CYS B 1 187 ? 10.906 1.827 3.699 1 98.81 187 CYS B N 1
ATOM 3077 C CA . CYS B 1 187 ? 11.875 1.958 2.617 1 98.81 187 CYS B CA 1
ATOM 3078 C C . CYS B 1 187 ? 13.227 1.379 3.023 1 98.81 187 CYS B C 1
ATOM 3080 O O . CYS B 1 187 ? 13.898 0.741 2.215 1 98.81 187 CYS B O 1
ATOM 3082 N N . ALA B 1 188 ? 13.625 1.629 4.234 1 98.81 188 ALA B N 1
ATOM 3083 C CA . ALA B 1 188 ? 14.891 1.095 4.715 1 98.81 188 ALA B CA 1
ATOM 3084 C C . ALA B 1 188 ? 14.883 -0.431 4.723 1 98.81 188 ALA B C 1
ATOM 3086 O O . ALA B 1 188 ? 15.844 -1.068 4.301 1 98.81 188 ALA B O 1
ATOM 3087 N N . ALA B 1 189 ? 13.812 -1.009 5.227 1 98.94 189 ALA B N 1
ATOM 3088 C CA . ALA B 1 189 ? 13.695 -2.465 5.23 1 98.94 189 ALA B CA 1
ATOM 3089 C C . ALA B 1 189 ? 13.695 -3.02 3.809 1 98.94 189 ALA B C 1
ATOM 3091 O O . ALA B 1 189 ? 14.359 -4.023 3.529 1 98.94 189 ALA B O 1
ATOM 3092 N N . TYR B 1 190 ? 12.961 -2.354 2.941 1 98.88 190 TYR B N 1
ATOM 3093 C CA . TYR B 1 190 ? 12.938 -2.76 1.54 1 98.88 190 TYR B CA 1
ATOM 3094 C C . TYR B 1 190 ? 14.344 -2.783 0.954 1 98.88 190 TYR B C 1
ATOM 3096 O O . TYR B 1 190 ? 14.734 -3.756 0.304 1 98.88 190 TYR B O 1
ATOM 3104 N N . GLU B 1 191 ? 15.039 -1.735 1.116 1 98.69 191 GLU B N 1
ATOM 3105 C CA . GLU B 1 191 ? 16.391 -1.619 0.576 1 98.69 191 GLU B CA 1
ATOM 3106 C C . GLU B 1 191 ? 17.297 -2.719 1.118 1 98.69 191 GLU B C 1
ATOM 3108 O O . GLU B 1 191 ? 18.047 -3.338 0.363 1 98.69 191 GLU B O 1
ATOM 3113 N N . GLU B 1 192 ? 17.281 -2.936 2.4 1 98.69 192 GLU B N 1
ATOM 3114 C CA . GLU B 1 192 ? 18.094 -3.973 3.029 1 98.69 192 GLU B CA 1
ATOM 3115 C C . GLU B 1 192 ? 17.766 -5.352 2.457 1 98.69 192 GLU B C 1
ATOM 3117 O O . GLU B 1 192 ? 18.672 -6.129 2.15 1 98.69 192 GLU B O 1
ATOM 3122 N N . LEU B 1 193 ? 16.5 -5.656 2.246 1 98.56 193 LEU B N 1
ATOM 3123 C CA . LEU B 1 193 ? 16.047 -6.992 1.878 1 98.56 193 LEU B CA 1
ATOM 3124 C C . LEU B 1 193 ? 16.203 -7.227 0.38 1 98.56 193 LEU B C 1
ATOM 3126 O O . LEU B 1 193 ? 16.547 -8.336 -0.046 1 98.56 193 LEU B O 1
ATOM 3130 N N . MET B 1 194 ? 15.992 -6.172 -0.423 1 97.38 194 MET B N 1
ATOM 3131 C CA . MET B 1 194 ? 15.984 -6.324 -1.875 1 97.38 194 MET B CA 1
ATOM 3132 C C . MET B 1 194 ? 17.328 -5.934 -2.471 1 97.38 194 MET B C 1
ATOM 3134 O O . MET B 1 194 ? 17.594 -6.18 -3.65 1 97.38 194 MET B O 1
ATOM 3138 N N . GLY B 1 195 ? 18.141 -5.309 -1.759 1 96.94 195 GLY B N 1
ATOM 3139 C CA . GLY B 1 195 ? 19.484 -4.957 -2.195 1 96.94 195 GLY B CA 1
ATOM 3140 C C . GLY B 1 195 ? 19.531 -3.676 -3.004 1 96.94 195 GLY B C 1
ATOM 3141 O O . GLY B 1 195 ? 20.578 -3.322 -3.555 1 96.94 195 GLY B O 1
ATOM 3142 N N . GLN B 1 196 ? 18.328 -3.02 -3.174 1 96.12 196 GLN B N 1
ATOM 3143 C CA . GLN B 1 196 ? 18.234 -1.745 -3.879 1 96.12 196 GLN B CA 1
ATOM 3144 C C . GLN B 1 196 ? 17.156 -0.857 -3.264 1 96.12 196 GLN B C 1
ATOM 3146 O O . GLN B 1 196 ? 16.156 -1.357 -2.738 1 96.12 196 GLN B O 1
ATOM 3151 N N . ALA B 1 197 ? 17.391 0.458 -3.352 1 96.81 197 ALA B N 1
ATOM 3152 C CA . ALA B 1 197 ? 16.422 1.406 -2.818 1 96.81 197 ALA B CA 1
ATOM 3153 C C . ALA B 1 197 ? 15.094 1.312 -3.57 1 96.81 197 ALA B C 1
ATOM 3155 O O . ALA B 1 197 ? 15.07 1.143 -4.793 1 96.81 197 ALA B O 1
ATOM 3156 N N . TRP B 1 198 ? 14.047 1.457 -2.836 1 96.88 198 TRP B N 1
ATOM 3157 C CA . TRP B 1 198 ? 12.727 1.494 -3.457 1 96.88 198 TRP B CA 1
ATOM 3158 C C . TRP B 1 198 ? 12.57 2.73 -4.336 1 96.88 198 TRP B C 1
ATOM 3160 O O . TRP B 1 198 ? 12.992 3.826 -3.959 1 96.88 198 TRP B O 1
ATOM 3170 N N . GLN B 1 199 ? 11.914 2.58 -5.5 1 92 199 GLN B N 1
ATOM 3171 C CA . GLN B 1 199 ? 11.609 3.678 -6.41 1 92 199 GLN B CA 1
ATOM 3172 C C . GLN B 1 199 ? 10.156 3.633 -6.855 1 92 199 GLN B C 1
ATOM 3174 O O . GLN B 1 199 ? 9.609 2.555 -7.105 1 92 199 GLN B O 1
ATOM 3179 N N . PRO B 1 200 ? 9.539 4.895 -6.867 1 87.69 200 PRO B N 1
ATOM 3180 C CA . PRO B 1 200 ? 8.164 4.895 -7.375 1 87.69 200 PRO B CA 1
ATOM 3181 C C . PRO B 1 200 ? 8.07 4.453 -8.836 1 87.69 200 PRO B C 1
ATOM 3183 O O . PRO B 1 200 ? 9.023 4.625 -9.594 1 87.69 200 PRO B O 1
ATOM 3186 N N . TYR B 1 201 ? 6.922 3.824 -9.109 1 71.5 201 TYR B N 1
ATOM 3187 C CA . TYR B 1 201 ? 6.703 3.465 -10.5 1 71.5 201 TYR B CA 1
ATOM 3188 C C . TYR B 1 201 ? 6.523 4.711 -11.367 1 71.5 201 TYR B C 1
ATOM 3190 O O . TYR B 1 201 ? 5.699 5.574 -11.055 1 71.5 201 TYR B O 1
ATOM 3198 N N . VAL B 1 202 ? 7.469 5.23 -12.227 1 58.56 202 VAL B N 1
ATOM 3199 C CA . VAL B 1 202 ? 7.348 6.367 -13.141 1 58.56 202 VAL B CA 1
ATOM 3200 C C . VAL B 1 202 ? 6.961 5.875 -14.531 1 58.56 202 VAL B C 1
ATOM 3202 O O . VAL B 1 202 ? 7.637 5.016 -15.102 1 58.56 202 VAL B O 1
ATOM 3205 N N . ALA B 1 203 ? 5.562 6.113 -14.812 1 47.31 203 ALA B N 1
ATOM 3206 C CA . ALA B 1 203 ? 5.191 5.715 -16.172 1 47.31 203 ALA B CA 1
ATOM 3207 C C . ALA B 1 203 ? 6.066 6.414 -17.203 1 47.31 203 ALA B C 1
ATOM 3209 O O . ALA B 1 203 ? 6.301 7.621 -17.109 1 47.31 203 ALA B O 1
ATOM 3210 N N . SER B 1 204 ? 7.086 6.012 -17.719 1 46.62 204 SER B N 1
ATOM 3211 C CA . SER B 1 204 ? 7.871 6.668 -18.75 1 46.62 204 SER B CA 1
ATOM 3212 C C . SER B 1 204 ? 6.973 7.332 -19.797 1 46.62 204 SER B C 1
ATOM 3214 O O . SER B 1 204 ? 5.863 6.859 -20.047 1 46.62 204 SER B O 1
ATOM 3216 N N . ASN B 1 205 ? 7.031 8.664 -20.328 1 41.94 205 ASN B N 1
ATOM 3217 C CA . ASN B 1 205 ? 6.383 9.492 -21.344 1 41.94 205 ASN B CA 1
ATOM 3218 C C . ASN B 1 205 ? 5.75 8.633 -22.453 1 41.94 205 ASN B C 1
ATOM 3220 O O . ASN B 1 205 ? 4.582 8.828 -22.797 1 41.94 205 ASN B O 1
ATOM 3224 N N . ALA B 1 206 ? 6.445 8.445 -23.906 1 37.78 206 ALA B N 1
ATOM 3225 C CA . ALA B 1 206 ? 5.91 7.984 -25.188 1 37.78 206 ALA B CA 1
ATOM 3226 C C . ALA B 1 206 ? 5.105 6.703 -25.016 1 37.78 206 ALA B C 1
ATOM 3228 O O . ALA B 1 206 ? 4.016 6.562 -25.578 1 37.78 206 ALA B O 1
ATOM 3229 N N . ARG B 1 207 ? 5.738 5.461 -24.922 1 40.41 207 ARG B N 1
ATOM 3230 C CA . ARG B 1 207 ? 5.324 4.062 -24.984 1 40.41 207 ARG B CA 1
ATOM 3231 C C . ARG B 1 207 ? 4.562 3.66 -23.719 1 40.41 207 ARG B C 1
ATOM 3233 O O . ARG B 1 207 ? 5.043 2.844 -22.938 1 40.41 207 ARG B O 1
ATOM 3240 N N . SER B 1 208 ? 4.078 4.469 -22.922 1 40.16 208 SER B N 1
ATOM 3241 C CA . SER B 1 208 ? 3.76 4.605 -21.5 1 40.16 208 SER B CA 1
ATOM 3242 C C . SER B 1 208 ? 2.594 3.703 -21.109 1 40.16 208 SER B C 1
ATOM 3244 O O . SER B 1 208 ? 2.678 2.967 -20.125 1 40.16 208 SER B O 1
ATOM 3246 N N . VAL B 1 209 ? 1.357 4.219 -21.578 1 39 209 VAL B N 1
ATOM 3247 C CA . VAL B 1 209 ? 0.13 3.557 -21.156 1 39 209 VAL B CA 1
ATOM 3248 C C . VAL B 1 209 ? 0.188 2.072 -21.5 1 39 209 VAL B C 1
ATOM 3250 O O . VAL B 1 209 ? -0.165 1.22 -20.688 1 39 209 VAL B O 1
ATOM 3253 N N . SER B 1 210 ? 0.63 1.867 -22.703 1 40.19 210 SER B N 1
ATOM 3254 C CA . SER B 1 210 ? 0.692 0.498 -23.203 1 40.19 210 SER B CA 1
ATOM 3255 C C . SER B 1 210 ? 1.784 -0.3 -22.5 1 40.19 210 SER B C 1
ATOM 3257 O O . SER B 1 210 ? 1.59 -1.472 -22.172 1 40.19 210 SER B O 1
ATOM 3259 N N . GLU B 1 211 ? 2.873 0.422 -22.266 1 43.06 211 GLU B N 1
ATOM 3260 C CA . GLU B 1 211 ? 3.994 -0.287 -21.656 1 43.06 211 GLU B CA 1
ATOM 3261 C C . GLU B 1 211 ? 3.766 -0.501 -20.156 1 43.06 211 GLU B C 1
ATOM 3263 O O . GLU B 1 211 ? 4.172 -1.524 -19.609 1 43.06 211 GLU B O 1
ATOM 3268 N N . GLN B 1 212 ? 3.139 0.415 -19.547 1 40.94 212 GLN B N 1
ATOM 3269 C CA . GLN B 1 212 ? 2.742 0.143 -18.156 1 40.94 212 GLN B CA 1
ATOM 3270 C C . GLN B 1 212 ? 1.775 -1.035 -18.094 1 40.94 212 GLN B C 1
ATOM 3272 O O . GLN B 1 212 ? 1.901 -1.896 -17.219 1 40.94 212 GLN B O 1
ATOM 3277 N N . ALA B 1 213 ? 0.848 -0.962 -18.969 1 42.03 213 ALA B N 1
ATOM 3278 C CA . ALA B 1 213 ? 0.015 -2.156 -19.078 1 42.03 213 ALA B CA 1
ATOM 3279 C C . ALA B 1 213 ? 0.857 -3.379 -19.438 1 42.03 213 ALA B C 1
ATOM 3281 O O . ALA B 1 213 ? 0.651 -4.465 -18.891 1 42.03 213 ALA B O 1
ATOM 3282 N N . ALA B 1 214 ? 1.81 -3.129 -20.281 1 43.28 214 ALA B N 1
ATOM 3283 C CA . ALA B 1 214 ? 2.721 -4.219 -20.625 1 43.28 214 ALA B CA 1
ATOM 3284 C C . ALA B 1 214 ? 3.67 -4.523 -19.469 1 43.28 214 ALA B C 1
ATOM 3286 O O . ALA B 1 214 ? 3.969 -5.688 -19.188 1 43.28 214 ALA B O 1
ATOM 3287 N N . ALA B 1 215 ? 4.137 -3.539 -18.75 1 40.75 215 ALA B N 1
ATOM 3288 C CA . ALA B 1 215 ? 5.035 -3.756 -17.625 1 40.75 215 ALA B CA 1
ATOM 3289 C C . ALA B 1 215 ? 4.297 -4.398 -16.453 1 40.75 215 ALA B C 1
ATOM 3291 O O . ALA B 1 215 ? 4.82 -5.309 -15.805 1 40.75 215 ALA B O 1
ATOM 3292 N N . LEU B 1 216 ? 3.176 -3.916 -16.234 1 40.59 216 LEU B N 1
ATOM 3293 C CA . LEU B 1 216 ? 2.32 -4.602 -15.266 1 40.59 216 LEU B CA 1
ATOM 3294 C C . LEU B 1 216 ? 2.021 -6.027 -15.727 1 40.59 216 LEU B C 1
ATOM 3296 O O . LEU B 1 216 ? 2.006 -6.953 -14.906 1 40.59 216 LEU B O 1
ATOM 3300 N N . ARG B 1 217 ? 1.869 -6.117 -17.047 1 38.78 217 ARG B N 1
ATOM 3301 C CA . ARG B 1 217 ? 1.742 -7.453 -17.625 1 38.78 217 ARG B CA 1
ATOM 3302 C C . ARG B 1 217 ? 3.057 -8.219 -17.516 1 38.78 217 ARG B C 1
ATOM 3304 O O . ARG B 1 217 ? 3.064 -9.414 -17.203 1 38.78 217 ARG B O 1
ATOM 3311 N N . ASN B 1 218 ? 4.148 -7.441 -17.859 1 37.34 218 ASN B N 1
ATOM 3312 C CA . ASN B 1 218 ? 5.445 -8.109 -17.812 1 37.34 218 ASN B CA 1
ATOM 3313 C C . ASN B 1 218 ? 5.879 -8.406 -16.375 1 37.34 218 ASN B C 1
ATOM 3315 O O . ASN B 1 218 ? 6.43 -9.477 -16.109 1 37.34 218 ASN B O 1
ATOM 3319 N N . ASP B 1 219 ? 5.824 -7.496 -15.508 1 36.09 219 ASP B N 1
ATOM 3320 C CA . ASP B 1 219 ? 6.09 -7.758 -14.094 1 36.09 219 ASP B CA 1
ATOM 3321 C C . ASP B 1 219 ? 5.219 -8.898 -13.57 1 36.09 219 ASP B C 1
ATOM 3323 O O . ASP B 1 219 ? 5.684 -9.742 -12.805 1 36.09 219 ASP B O 1
ATOM 3327 N N . ALA B 1 220 ? 4.059 -8.906 -14.039 1 32.81 220 ALA B N 1
ATOM 3328 C CA . ALA B 1 220 ? 3.152 -10.008 -13.734 1 32.81 220 ALA B CA 1
ATOM 3329 C C . ALA B 1 220 ? 3.648 -11.312 -14.344 1 32.81 220 ALA B C 1
ATOM 3331 O O . ALA B 1 220 ? 3.441 -12.391 -13.781 1 32.81 220 ALA B O 1
ATOM 3332 N N . LEU B 1 221 ? 4.391 -11.023 -15.484 1 35.88 221 LEU B N 1
ATOM 3333 C CA . LEU B 1 221 ? 4.926 -12.195 -16.172 1 35.88 221 LEU B CA 1
ATOM 3334 C C . LEU B 1 221 ? 6.371 -12.461 -15.766 1 35.88 221 LEU B C 1
ATOM 3336 O O . LEU B 1 221 ? 6.992 -13.406 -16.234 1 35.88 221 LEU B O 1
ATOM 3340 N N . GLY B 1 222 ? 6.84 -11.789 -14.742 1 32.88 222 GLY B N 1
ATOM 3341 C CA . GLY B 1 222 ? 8.188 -12.055 -14.266 1 32.88 222 GLY B CA 1
ATOM 3342 C C . GLY B 1 222 ? 9.258 -11.742 -15.297 1 32.88 222 GLY B C 1
ATOM 3343 O O . GLY B 1 222 ? 10.344 -12.328 -15.266 1 32.88 222 GLY B O 1
ATOM 3344 N N . PHE B 1 223 ? 9.117 -10.961 -16.266 1 31.83 223 PHE B N 1
ATOM 3345 C CA . PHE B 1 223 ? 10.195 -10.711 -17.219 1 31.83 223 PHE B CA 1
ATOM 3346 C C . PHE B 1 223 ? 11.172 -9.68 -16.656 1 31.83 223 PHE B C 1
ATOM 3348 O O . PHE B 1 223 ? 10.797 -8.844 -15.828 1 31.83 223 PHE B O 1
#

Radius of gyration: 32.02 Å; Cα contacts (8 Å, |Δi|>4): 506; chains: 2; bounding box: 118×112×80 Å

pLDDT: mean 77.11, std 25.56, range [20.84, 98.94]